Protein 7UNL (pdb70)

Structure (mmCIF, N/CA/C/O backbone):
data_7UNL
#
_entry.id   7UNL
#
_cell.length_a   1.00
_cell.length_b   1.00
_cell.length_c   1.00
_cell.angle_alpha   90.00
_cell.angle_beta   90.00
_cell.angle_gamma   90.00
#
_symmetry.space_group_name_H-M   'P 1'
#
loop_
_entity.id
_entity.type
_entity.pdbx_description
1 polymer 'Endosomal/lysosomal potassium channel TMEM175'
2 non-polymer 'POTASSIUM ION'
3 water water
#
loop_
_atom_site.group_PDB
_atom_site.id
_atom_site.type_symbol
_atom_site.label_atom_id
_atom_site.label_alt_id
_atom_site.label_comp_id
_atom_site.label_asym_id
_atom_site.label_entity_id
_atom_site.label_seq_id
_atom_site.pdbx_PDB_ins_code
_atom_site.Cartn_x
_atom_site.Cartn_y
_atom_site.Cartn_z
_atom_site.occupancy
_atom_site.B_iso_or_equiv
_atom_site.auth_seq_id
_atom_site.auth_comp_id
_atom_site.auth_asym_id
_atom_site.auth_atom_id
_atom_site.pdbx_PDB_model_num
ATOM 1 N N . ILE A 1 30 ? 181.870 166.416 139.435 1.00 28.47 30 ILE A N 1
ATOM 2 C CA . ILE A 1 30 ? 180.658 167.213 139.574 1.00 28.47 30 ILE A CA 1
ATOM 3 C C . ILE A 1 30 ? 179.449 166.289 139.633 1.00 28.47 30 ILE A C 1
ATOM 4 O O . ILE A 1 30 ? 179.403 165.269 138.947 1.00 28.47 30 ILE A O 1
ATOM 19 N N . GLN A 1 31 ? 178.469 166.657 140.456 1.00 22.74 31 GLN A N 1
ATOM 20 C CA . GLN A 1 31 ? 177.408 165.740 140.843 1.00 22.74 31 GLN A CA 1
ATOM 21 C C . GLN A 1 31 ? 176.069 166.461 140.838 1.00 22.74 31 GLN A C 1
ATOM 22 O O . GLN A 1 31 ? 176.004 167.687 140.959 1.00 22.74 31 GLN A O 1
ATOM 36 N N . CYS A 1 32 ? 174.999 165.679 140.693 1.00 21.98 32 CYS A N 1
ATOM 37 C CA . CYS A 1 32 ? 173.653 166.187 140.929 1.00 21.98 32 CYS A CA 1
ATOM 38 C C . CYS A 1 32 ? 173.459 166.498 142.410 1.00 21.98 32 CYS A C 1
ATOM 39 O O . CYS A 1 32 ? 173.972 165.787 143.277 1.00 21.98 32 CYS A O 1
ATOM 47 N N . SER A 1 33 ? 172.719 167.573 142.695 1.00 18.02 33 SER A N 1
ATOM 48 C CA . SER A 1 33 ? 172.583 168.087 144.053 1.00 18.02 33 SER A CA 1
ATOM 49 C C . SER A 1 33 ? 171.328 167.612 144.779 1.00 18.02 33 SER A C 1
ATOM 50 O O . SER A 1 33 ? 171.124 168.005 145.933 1.00 18.02 33 SER A O 1
ATOM 58 N N . GLN A 1 34 ? 170.494 166.785 144.150 1.00 16.32 34 GLN A N 1
ATOM 59 C CA . GLN A 1 34 ? 169.186 166.472 144.718 1.00 16.32 34 GLN A CA 1
ATOM 60 C C . GLN A 1 34 ? 169.295 165.765 146.069 1.00 16.32 34 GLN A C 1
ATOM 61 O O . GLN A 1 34 ? 168.591 166.125 147.020 1.00 16.32 34 GLN A O 1
ATOM 75 N N . ARG A 1 35 ? 170.175 164.770 146.190 1.00 12.42 35 ARG A N 1
ATOM 76 C CA . ARG A 1 35 ? 170.237 164.028 147.446 1.00 12.42 35 ARG A CA 1
ATOM 77 C C . ARG A 1 35 ? 170.786 164.897 148.569 1.00 12.42 35 ARG A C 1
ATOM 78 O O . ARG A 1 35 ? 170.315 164.823 149.710 1.00 12.42 35 ARG A O 1
ATOM 99 N N . MET A 1 36 ? 171.787 165.723 148.267 1.00 14.29 36 MET A N 1
ATOM 100 C CA . MET A 1 36 ? 172.346 166.608 149.281 1.00 14.29 36 MET A CA 1
ATOM 101 C C . MET A 1 36 ? 171.298 167.594 149.783 1.00 14.29 36 MET A C 1
ATOM 102 O O . MET A 1 36 ? 171.198 167.848 150.989 1.00 14.29 36 MET A O 1
ATOM 116 N N . LEU A 1 37 ? 170.504 168.158 148.871 1.00 14.27 37 LEU A N 1
ATOM 117 C CA . LEU A 1 37 ? 169.459 169.089 149.279 1.00 14.27 37 LEU A CA 1
ATOM 118 C C . LEU A 1 37 ? 168.368 168.387 150.079 1.00 14.27 37 LEU A C 1
ATOM 119 O O . LEU A 1 37 ? 167.818 168.963 151.022 1.00 14.27 37 LEU A O 1
ATOM 135 N N . SER A 1 38 ? 168.035 167.144 149.721 1.00 14.46 38 SER A N 1
ATOM 136 C CA . SER A 1 38 ? 167.070 166.394 150.523 1.00 14.46 38 SER A CA 1
ATOM 137 C C . SER A 1 38 ? 167.591 166.161 151.939 1.00 14.46 38 SER A C 1
ATOM 138 O O . SER A 1 38 ? 166.845 166.301 152.919 1.00 14.46 38 SER A O 1
ATOM 146 N N . PHE A 1 39 ? 168.871 165.807 152.063 1.00 19.97 39 PHE A N 1
ATOM 147 C CA . PHE A 1 39 ? 169.482 165.630 153.377 1.00 19.97 39 PHE A CA 1
ATOM 148 C C . PHE A 1 39 ? 169.441 166.926 154.180 1.00 19.97 39 PHE A C 1
ATOM 149 O O . PHE A 1 39 ? 169.127 166.929 155.380 1.00 19.97 39 PHE A O 1
ATOM 166 N N . SER A 1 40 ? 169.758 168.044 153.525 1.00 12.43 40 SER A N 1
ATOM 167 C CA . SER A 1 40 ? 169.714 169.340 154.193 1.00 12.43 40 SER A CA 1
ATOM 168 C C . SER A 1 40 ? 168.300 169.670 154.653 1.00 12.43 40 SER A C 1
ATOM 169 O O . SER A 1 40 ? 168.101 170.207 155.748 1.00 12.43 40 SER A O 1
ATOM 177 N N . ASP A 1 41 ? 167.303 169.368 153.819 1.00 12.40 41 ASP A N 1
ATOM 178 C CA . ASP A 1 41 ? 165.918 169.615 154.201 1.00 12.40 41 ASP A CA 1
ATOM 179 C C . ASP A 1 41 ? 165.530 168.792 155.420 1.00 12.40 41 ASP A C 1
ATOM 180 O O . ASP A 1 41 ? 164.851 169.291 156.323 1.00 12.40 41 ASP A O 1
ATOM 189 N N . ALA A 1 42 ? 165.944 167.525 155.461 1.00 11.67 42 ALA A N 1
ATOM 190 C CA . ALA A 1 42 ? 165.650 166.699 156.630 1.00 11.67 42 ALA A CA 1
ATOM 191 C C . ALA A 1 42 ? 166.282 167.279 157.892 1.00 11.67 42 ALA A C 1
ATOM 192 O O . ALA A 1 42 ? 165.621 167.390 158.937 1.00 11.67 42 ALA A O 1
ATOM 199 N N . LEU A 1 43 ? 167.557 167.667 157.815 1.00 10.04 43 LEU A N 1
ATOM 200 C CA . LEU A 1 43 ? 168.208 168.264 158.979 1.00 10.04 43 LEU A CA 1
ATOM 201 C C . LEU A 1 43 ? 167.488 169.533 159.421 1.00 10.04 43 LEU A C 1
ATOM 202 O O . LEU A 1 43 ? 167.212 169.721 160.613 1.00 10.04 43 LEU A O 1
ATOM 218 N N . LEU A 1 44 ? 167.169 170.413 158.471 1.00 10.93 44 LEU A N 1
ATOM 219 C CA . LEU A 1 44 ? 166.523 171.675 158.811 1.00 10.93 44 LEU A CA 1
ATOM 220 C C . LEU A 1 44 ? 165.150 171.443 159.427 1.00 10.93 44 LEU A C 1
ATOM 221 O O . LEU A 1 44 ? 164.755 172.147 160.363 1.00 10.93 44 LEU A O 1
ATOM 237 N N . SER A 1 45 ? 164.406 170.462 158.914 1.00 9.44 45 SER A N 1
ATOM 238 C CA . SER A 1 45 ? 163.118 170.127 159.506 1.00 9.44 45 SER A CA 1
ATOM 239 C C . SER A 1 45 ? 163.276 169.638 160.937 1.00 9.44 45 SER A C 1
ATOM 240 O O . SER A 1 45 ? 162.456 169.976 161.798 1.00 9.44 45 SER A O 1
ATOM 248 N N . ILE A 1 46 ? 164.309 168.840 161.214 1.00 11.13 46 ILE A N 1
ATOM 249 C CA . ILE A 1 46 ? 164.545 168.421 162.592 1.00 11.13 46 ILE A CA 1
ATOM 250 C C . ILE A 1 46 ? 164.858 169.625 163.474 1.00 11.13 46 ILE A C 1
ATOM 251 O O . ILE A 1 46 ? 164.332 169.751 164.586 1.00 11.13 46 ILE A O 1
ATOM 267 N N . ILE A 1 47 ? 165.717 170.528 162.998 1.00 11.91 47 ILE A N 1
ATOM 268 C CA . ILE A 1 47 ? 166.134 171.662 163.820 1.00 11.91 47 ILE A CA 1
ATOM 269 C C . ILE A 1 47 ? 164.974 172.625 164.049 1.00 11.91 47 ILE A C 1
ATOM 270 O O . ILE A 1 47 ? 164.838 173.204 165.133 1.00 11.91 47 ILE A O 1
ATOM 286 N N . ALA A 1 48 ? 164.125 172.821 163.039 1.00 10.31 48 ALA A N 1
ATOM 287 C CA . ALA A 1 48 ? 163.005 173.746 163.178 1.00 10.31 48 ALA A CA 1
ATOM 288 C C . ALA A 1 48 ? 162.000 173.293 164.229 1.00 10.31 48 ALA A C 1
ATOM 289 O O . ALA A 1 48 ? 161.269 174.130 164.769 1.00 10.31 48 ALA A O 1
ATOM 296 N N . THR A 1 49 ? 161.946 171.998 164.532 1.00 11.75 49 THR A N 1
ATOM 297 C CA . THR A 1 49 ? 160.982 171.447 165.473 1.00 11.75 49 THR A CA 1
ATOM 298 C C . THR A 1 49 ? 161.590 171.086 166.822 1.00 11.75 49 THR A C 1
ATOM 299 O O . THR A 1 49 ? 160.924 170.427 167.625 1.00 11.75 49 THR A O 1
ATOM 310 N N . VAL A 1 50 ? 162.828 171.500 167.099 1.00 14.84 50 VAL A N 1
ATOM 311 C CA . VAL A 1 50 ? 163.490 171.096 168.339 1.00 14.84 50 VAL A CA 1
ATOM 312 C C . VAL A 1 50 ? 162.741 171.641 169.550 1.00 14.84 50 VAL A C 1
ATOM 313 O O . VAL A 1 50 ? 162.600 170.962 170.573 1.00 14.84 50 VAL A O 1
ATOM 326 N N . MET A 1 51 ? 162.249 172.873 169.454 1.00 16.81 51 MET A N 1
ATOM 327 C CA . MET A 1 51 ? 161.636 173.542 170.594 1.00 16.81 51 MET A CA 1
ATOM 328 C C . MET A 1 51 ? 160.178 173.159 170.815 1.00 16.81 51 MET A C 1
ATOM 329 O O . MET A 1 51 ? 159.512 173.794 171.638 1.00 16.81 51 MET A O 1
ATOM 343 N N . ILE A 1 52 ? 159.669 172.142 170.121 1.00 17.03 52 ILE A N 1
ATOM 344 C CA . ILE A 1 52 ? 158.329 171.649 170.417 1.00 17.03 52 ILE A CA 1
ATOM 345 C C . ILE A 1 52 ? 158.370 170.608 171.528 1.00 17.03 52 ILE A C 1
ATOM 346 O O . ILE A 1 52 ? 157.401 170.449 172.279 1.00 17.03 52 ILE A O 1
ATOM 362 N N . LEU A 1 53 ? 159.482 169.885 171.655 1.00 20.31 53 LEU A N 1
ATOM 363 C CA . LEU A 1 53 ? 159.607 168.880 172.709 1.00 20.31 53 LEU A CA 1
ATOM 364 C C . LEU A 1 53 ? 159.424 169.463 174.104 1.00 20.31 53 LEU A C 1
ATOM 365 O O . LEU A 1 53 ? 158.705 168.853 174.911 1.00 20.31 53 LEU A O 1
ATOM 381 N N . PRO A 1 54 ? 160.024 170.603 174.458 1.00 21.78 54 PRO A N 1
ATOM 382 C CA . PRO A 1 54 ? 159.718 171.202 175.767 1.00 21.78 54 PRO A CA 1
ATOM 383 C C . PRO A 1 54 ? 158.244 171.503 175.956 1.00 21.78 54 PRO A C 1
ATOM 384 O O . PRO A 1 54 ? 157.731 171.377 177.075 1.00 21.78 54 PRO A O 1
ATOM 395 N N . VAL A 1 55 ? 157.548 171.907 174.895 1.00 22.82 55 VAL A N 1
ATOM 396 C CA . VAL A 1 55 ? 156.128 172.222 175.002 1.00 22.82 55 VAL A CA 1
ATOM 397 C C . VAL A 1 55 ? 155.314 170.971 175.303 1.00 22.82 55 VAL A C 1
ATOM 398 O O . VAL A 1 55 ? 154.475 170.968 176.211 1.00 22.82 55 VAL A O 1
ATOM 411 N N . THR A 1 56 ? 155.542 169.893 174.553 1.00 21.88 56 THR A N 1
ATOM 412 C CA . THR A 1 56 ? 154.789 168.663 174.756 1.00 21.88 56 THR A CA 1
ATOM 413 C C . THR A 1 56 ? 155.228 167.907 176.000 1.00 21.88 56 THR A C 1
ATOM 414 O O . THR A 1 56 ? 154.431 167.146 176.559 1.00 21.88 56 THR A O 1
ATOM 425 N N . HIS A 1 57 ? 156.467 168.095 176.443 1.00 26.01 57 HIS A N 1
ATOM 426 C CA . HIS A 1 57 ? 156.957 167.472 177.663 1.00 26.01 57 HIS A CA 1
ATOM 427 C C . HIS A 1 57 ? 156.556 168.242 178.912 1.00 26.01 57 HIS A C 1
ATOM 428 O O . HIS A 1 57 ? 156.856 167.793 180.022 1.00 26.01 57 HIS A O 1
ATOM 442 N N . THR A 1 58 ? 155.895 169.387 178.759 1.00 33.54 58 THR A N 1
ATOM 443 C CA . THR A 1 58 ? 155.339 170.086 179.908 1.00 33.54 58 THR A CA 1
ATOM 444 C C . THR A 1 58 ? 154.273 169.221 180.567 1.00 33.54 58 THR A C 1
ATOM 445 O O . THR A 1 58 ? 153.423 168.638 179.889 1.00 33.54 58 THR A O 1
ATOM 456 N N . GLU A 1 59 ? 154.321 169.139 181.892 1.00 49.56 59 GLU A N 1
ATOM 457 C CA . GLU A 1 59 ? 153.449 168.246 182.642 1.00 49.56 59 GLU A CA 1
ATOM 458 C C . GLU A 1 59 ? 152.199 168.990 183.094 1.00 49.56 59 GLU A C 1
ATOM 459 O O . GLU A 1 59 ? 152.291 170.056 183.710 1.00 49.56 59 GLU A O 1
ATOM 471 N N . ILE A 1 60 ? 151.036 168.422 182.785 1.00 52.59 60 ILE A N 1
ATOM 472 C CA . ILE A 1 60 ? 149.766 168.989 183.227 1.00 52.59 60 ILE A CA 1
ATOM 473 C C . ILE A 1 60 ? 149.643 168.736 184.727 1.00 52.59 60 ILE A C 1
ATOM 474 O O . ILE A 1 60 ? 149.359 167.613 185.154 1.00 52.59 60 ILE A O 1
ATOM 490 N N . SER A 1 61 ? 149.856 169.774 185.527 1.00 61.89 61 SER A N 1
ATOM 491 C CA . SER A 1 61 ? 149.854 169.605 186.971 1.00 61.89 61 SER A CA 1
ATOM 492 C C . SER A 1 61 ? 148.442 169.296 187.466 1.00 61.89 61 SER A C 1
ATOM 493 O O . SER A 1 61 ? 147.465 169.825 186.927 1.00 61.89 61 SER A O 1
ATOM 501 N N . PRO A 1 62 ? 148.299 168.446 188.490 1.00 66.02 62 PRO A N 1
ATOM 502 C CA . PRO A 1 62 ? 146.961 168.165 189.027 1.00 66.02 62 PRO A CA 1
ATOM 503 C C . PRO A 1 62 ? 146.451 169.281 189.925 1.00 66.02 62 PRO A C 1
ATOM 504 O O . PRO A 1 62 ? 145.240 169.445 190.098 1.00 66.02 62 PRO A O 1
ATOM 515 N N . GLU A 1 63 ? 147.371 170.052 190.500 1.00 68.01 63 GLU A N 1
ATOM 516 C CA . GLU A 1 63 ? 147.015 171.137 191.408 1.00 68.01 63 GLU A CA 1
ATOM 517 C C . GLU A 1 63 ? 146.662 172.373 190.590 1.00 68.01 63 GLU A C 1
ATOM 518 O O . GLU A 1 63 ? 147.522 172.948 189.915 1.00 68.01 63 GLU A O 1
ATOM 530 N N . GLN A 1 64 ? 145.393 172.784 190.648 1.00 68.07 64 GLN A N 1
ATOM 531 C CA . GLN A 1 64 ? 144.964 173.964 189.906 1.00 68.07 64 GLN A CA 1
ATOM 532 C C . GLN A 1 64 ? 145.556 175.242 190.485 1.00 68.07 64 GLN A C 1
ATOM 533 O O . GLN A 1 64 ? 145.692 176.239 189.767 1.00 68.07 64 GLN A O 1
ATOM 547 N N . GLN A 1 65 ? 145.913 175.236 191.771 1.00 68.44 65 GLN A N 1
ATOM 548 C CA . GLN A 1 65 ? 146.447 176.440 192.397 1.00 68.44 65 GLN A CA 1
ATOM 549 C C . GLN A 1 65 ? 147.775 176.867 191.786 1.00 68.44 65 GLN A C 1
ATOM 550 O O . GLN A 1 65 ? 148.133 178.046 191.873 1.00 68.44 65 GLN A O 1
ATOM 564 N N . PHE A 1 66 ? 148.512 175.940 191.172 1.00 65.42 66 PHE A N 1
ATOM 565 C CA . PHE A 1 66 ? 149.758 176.280 190.495 1.00 65.42 66 PHE A CA 1
ATOM 566 C C . PHE A 1 66 ? 149.535 176.799 189.081 1.00 65.42 66 PHE A C 1
ATOM 567 O O . PHE A 1 66 ? 150.498 177.238 188.442 1.00 65.42 66 PHE A O 1
ATOM 584 N N . ASP A 1 67 ? 148.291 176.779 188.594 1.00 62.27 67 ASP A N 1
ATOM 585 C CA . ASP A 1 67 ? 148.027 177.050 187.184 1.00 62.27 67 ASP A CA 1
ATOM 586 C C . ASP A 1 67 ? 148.685 178.347 186.732 1.00 62.27 67 ASP A C 1
ATOM 587 O O . ASP A 1 67 ? 149.370 178.382 185.703 1.00 62.27 67 ASP A O 1
ATOM 596 N N . ARG A 1 68 ? 148.502 179.423 187.502 1.00 63.04 68 ARG A N 1
ATOM 597 C CA . ARG A 1 68 ? 149.038 180.717 187.094 1.00 63.04 68 ARG A CA 1
ATOM 598 C C . ARG A 1 68 ? 150.514 180.613 186.737 1.00 63.04 68 ARG A C 1
ATOM 599 O O . ARG A 1 68 ? 150.954 181.161 185.720 1.00 63.04 68 ARG A O 1
ATOM 620 N N . SER A 1 69 ? 151.295 179.915 187.561 1.00 56.80 69 SER A N 1
ATOM 621 C CA . SER A 1 69 ? 152.702 179.717 187.232 1.00 56.80 69 SER A CA 1
ATOM 622 C C . SER A 1 69 ? 152.852 178.831 186.002 1.00 56.80 69 SER A C 1
ATOM 623 O O . SER A 1 69 ? 153.527 179.202 185.033 1.00 56.80 69 SER A O 1
ATOM 631 N N . VAL A 1 70 ? 152.191 177.671 186.004 1.00 52.57 70 VAL A N 1
ATOM 632 C CA . VAL A 1 70 ? 152.404 176.691 184.942 1.00 52.57 70 VAL A CA 1
ATOM 633 C C . VAL A 1 70 ? 152.081 177.306 183.588 1.00 52.57 70 VAL A C 1
ATOM 634 O O . VAL A 1 70 ? 152.884 177.242 182.649 1.00 52.57 70 VAL A O 1
ATOM 647 N N . GLN A 1 71 ? 150.911 177.936 183.479 1.00 49.65 71 GLN A N 1
ATOM 648 C CA . GLN A 1 71 ? 150.550 178.613 182.240 1.00 49.65 71 GLN A CA 1
ATOM 649 C C . GLN A 1 71 ? 151.662 179.555 181.801 1.00 49.65 71 GLN A C 1
ATOM 650 O O . GLN A 1 71 ? 152.108 179.516 180.648 1.00 49.65 71 GLN A O 1
ATOM 664 N N . ARG A 1 72 ? 152.150 180.387 182.726 1.00 46.22 72 ARG A N 1
ATOM 665 C CA . ARG A 1 72 ? 153.191 181.345 182.374 1.00 46.22 72 ARG A CA 1
ATOM 666 C C . ARG A 1 72 ? 154.380 180.643 181.738 1.00 46.22 72 ARG A C 1
ATOM 667 O O . ARG A 1 72 ? 154.970 181.147 180.776 1.00 46.22 72 ARG A O 1
ATOM 688 N N . LEU A 1 73 ? 154.748 179.473 182.261 1.00 36.21 73 LEU A N 1
ATOM 689 C CA . LEU A 1 73 ? 155.814 178.701 181.636 1.00 36.21 73 LEU A CA 1
ATOM 690 C C . LEU A 1 73 ? 155.396 178.232 180.248 1.00 36.21 73 LEU A C 1
ATOM 691 O O . LEU A 1 73 ? 156.070 178.524 179.251 1.00 36.21 73 LEU A O 1
ATOM 707 N N . LEU A 1 74 ? 154.244 177.564 180.157 1.00 30.19 74 LEU A N 1
ATOM 708 C CA . LEU A 1 74 ? 153.854 176.923 178.906 1.00 30.19 74 LEU A CA 1
ATOM 709 C C . LEU A 1 74 ? 153.796 177.935 177.773 1.00 30.19 74 LEU A C 1
ATOM 710 O O . LEU A 1 74 ? 154.431 177.753 176.727 1.00 30.19 74 LEU A O 1
ATOM 726 N N . ALA A 1 75 ? 153.064 179.031 177.980 1.00 28.99 75 ALA A N 1
ATOM 727 C CA . ALA A 1 75 ? 152.992 180.069 176.961 1.00 28.99 75 ALA A CA 1
ATOM 728 C C . ALA A 1 75 ? 154.385 180.477 176.506 1.00 28.99 75 ALA A C 1
ATOM 729 O O . ALA A 1 75 ? 154.665 180.521 175.302 1.00 28.99 75 ALA A O 1
ATOM 736 N N . THR A 1 76 ? 155.284 180.745 177.455 1.00 26.75 76 THR A N 1
ATOM 737 C CA . THR A 1 76 ? 156.640 181.118 177.073 1.00 26.75 76 THR A CA 1
ATOM 738 C C . THR A 1 76 ? 157.266 180.038 176.203 1.00 26.75 76 THR A C 1
ATOM 739 O O . THR A 1 76 ? 157.780 180.328 175.116 1.00 26.75 76 THR A O 1
ATOM 750 N N . ARG A 1 77 ? 157.182 178.781 176.641 1.00 26.85 77 ARG A N 1
ATOM 751 C CA . ARG A 1 77 ? 157.745 177.694 175.852 1.00 26.85 77 ARG A CA 1
ATOM 752 C C . ARG A 1 77 ? 157.112 177.640 174.471 1.00 26.85 77 ARG A C 1
ATOM 753 O O . ARG A 1 77 ? 157.775 177.278 173.492 1.00 26.85 77 ARG A O 1
ATOM 774 N N . ILE A 1 78 ? 155.831 177.995 174.369 1.00 22.06 78 ILE A N 1
ATOM 775 C CA . ILE A 1 78 ? 155.194 178.066 173.061 1.00 22.06 78 ILE A CA 1
ATOM 776 C C . ILE A 1 78 ? 155.800 179.199 172.245 1.00 22.06 78 ILE A C 1
ATOM 777 O O . ILE A 1 78 ? 156.214 179.006 171.095 1.00 22.06 78 ILE A O 1
ATOM 793 N N . ALA A 1 79 ? 155.906 180.387 172.845 1.00 19.72 79 ALA A N 1
ATOM 794 C CA . ALA A 1 79 ? 156.405 181.544 172.110 1.00 19.72 79 ALA A CA 1
ATOM 795 C C . ALA A 1 79 ? 157.772 181.256 171.510 1.00 19.72 79 ALA A C 1
ATOM 796 O O . ALA A 1 79 ? 157.987 181.436 170.305 1.00 19.72 79 ALA A O 1
ATOM 803 N N . VAL A 1 80 ? 158.699 180.761 172.331 1.00 18.60 80 VAL A N 1
ATOM 804 C CA . VAL A 1 80 ? 160.023 180.414 171.829 1.00 18.60 80 VAL A CA 1
ATOM 805 C C . VAL A 1 80 ? 159.898 179.456 170.654 1.00 18.60 80 VAL A C 1
ATOM 806 O O . VAL A 1 80 ? 160.481 179.677 169.585 1.00 18.60 80 VAL A O 1
ATOM 819 N N . TYR A 1 81 ? 159.089 178.404 170.814 1.00 14.52 81 TYR A N 1
ATOM 820 C CA . TYR A 1 81 ? 158.915 177.447 169.729 1.00 14.52 81 TYR A CA 1
ATOM 821 C C . TYR A 1 81 ? 158.509 178.153 168.444 1.00 14.52 81 TYR A C 1
ATOM 822 O O . TYR A 1 81 ? 159.015 177.841 167.361 1.00 14.52 81 TYR A O 1
ATOM 840 N N . LEU A 1 82 ? 157.586 179.110 168.545 1.00 15.00 82 LEU A N 1
ATOM 841 C CA . LEU A 1 82 ? 157.133 179.809 167.350 1.00 15.00 82 LEU A CA 1
ATOM 842 C C . LEU A 1 82 ? 158.251 180.655 166.759 1.00 15.00 82 LEU A C 1
ATOM 843 O O . LEU A 1 82 ? 158.427 180.701 165.537 1.00 15.00 82 LEU A O 1
ATOM 859 N N . MET A 1 83 ? 159.029 181.328 167.610 1.00 16.60 83 MET A N 1
ATOM 860 C CA . MET A 1 83 ? 160.120 182.146 167.093 1.00 16.60 83 MET A CA 1
ATOM 861 C C . MET A 1 83 ? 161.178 181.282 166.421 1.00 16.60 83 MET A C 1
ATOM 862 O O . MET A 1 83 ? 161.536 181.512 165.260 1.00 16.60 83 MET A O 1
ATOM 876 N N . THR A 1 84 ? 161.659 180.255 167.124 1.00 13.81 84 THR A N 1
ATOM 877 C CA . THR A 1 84 ? 162.698 179.396 166.569 1.00 13.81 84 THR A CA 1
ATOM 878 C C . THR A 1 84 ? 162.276 178.827 165.221 1.00 13.81 84 THR A C 1
ATOM 879 O O . THR A 1 84 ? 163.005 178.959 164.231 1.00 13.81 84 THR A O 1
ATOM 890 N N . PHE A 1 85 ? 161.086 178.225 165.156 1.00 11.51 85 PHE A N 1
ATOM 891 C CA . PHE A 1 85 ? 160.612 177.661 163.898 1.00 11.51 85 PHE A CA 1
ATOM 892 C C . PHE A 1 85 ? 160.665 178.694 162.781 1.00 11.51 85 PHE A C 1
ATOM 893 O O . PHE A 1 85 ? 161.019 178.368 161.642 1.00 11.51 85 PHE A O 1
ATOM 910 N N . LEU A 1 86 ? 160.318 179.946 163.084 1.00 12.26 86 LEU A N 1
ATOM 911 C CA . LEU A 1 86 ? 160.421 180.988 162.070 1.00 12.26 86 LEU A CA 1
ATOM 912 C C . LEU A 1 86 ? 161.874 181.249 161.700 1.00 12.26 86 LEU A C 1
ATOM 913 O O . LEU A 1 86 ? 162.235 181.223 160.518 1.00 12.26 86 LEU A O 1
ATOM 929 N N . ILE A 1 87 ? 162.733 181.463 162.700 1.00 13.65 87 ILE A N 1
ATOM 930 C CA . ILE A 1 87 ? 164.112 181.833 162.407 1.00 13.65 87 ILE A CA 1
ATOM 931 C C . ILE A 1 87 ? 164.775 180.759 161.562 1.00 13.65 87 ILE A C 1
ATOM 932 O O . ILE A 1 87 ? 165.308 181.047 160.481 1.00 13.65 87 ILE A O 1
ATOM 948 N N . VAL A 1 88 ? 164.693 179.503 161.996 1.00 11.24 88 VAL A N 1
ATOM 949 C CA . VAL A 1 88 ? 165.246 178.415 161.205 1.00 11.24 88 VAL A CA 1
ATOM 950 C C . VAL A 1 88 ? 164.636 178.415 159.813 1.00 11.24 88 VAL A C 1
ATOM 951 O O . VAL A 1 88 ? 165.357 178.278 158.817 1.00 11.24 88 VAL A O 1
ATOM 964 N N . THR A 1 89 ? 163.318 178.601 159.713 1.00 10.20 89 THR A N 1
ATOM 965 C CA . THR A 1 89 ? 162.687 178.646 158.401 1.00 10.20 89 THR A CA 1
ATOM 966 C C . THR A 1 89 ? 163.371 179.676 157.514 1.00 10.20 89 THR A C 1
ATOM 967 O O . THR A 1 89 ? 163.728 179.375 156.368 1.00 10.20 89 THR A O 1
ATOM 978 N N . VAL A 1 90 ? 163.619 180.875 158.045 1.00 11.55 90 VAL A N 1
ATOM 979 C CA . VAL A 1 90 ? 164.301 181.886 157.249 1.00 11.55 90 VAL A CA 1
ATOM 980 C C . VAL A 1 90 ? 165.622 181.335 156.737 1.00 11.55 90 VAL A C 1
ATOM 981 O O . VAL A 1 90 ? 165.902 181.375 155.532 1.00 11.55 90 VAL A O 1
ATOM 994 N N . ALA A 1 91 ? 166.422 180.748 157.629 1.00 11.30 91 ALA A N 1
ATOM 995 C CA . ALA A 1 91 ? 167.664 180.129 157.191 1.00 11.30 91 ALA A CA 1
ATOM 996 C C . ALA A 1 91 ? 167.397 179.120 156.085 1.00 11.30 91 ALA A C 1
ATOM 997 O O . ALA A 1 91 ? 168.006 179.195 155.010 1.00 11.30 91 ALA A O 1
ATOM 1004 N N . TRP A 1 92 ? 166.450 178.204 156.307 1.00 10.44 92 TRP A N 1
ATOM 1005 C CA . TRP A 1 92 ? 166.107 177.247 155.264 1.00 10.44 92 TRP A CA 1
ATOM 1006 C C . TRP A 1 92 ? 165.814 177.967 153.958 1.00 10.44 92 TRP A C 1
ATOM 1007 O O . TRP A 1 92 ? 166.384 177.631 152.912 1.00 10.44 92 TRP A O 1
ATOM 1028 N N . ALA A 1 93 ? 164.973 179.002 154.010 1.00 12.24 93 ALA A N 1
ATOM 1029 C CA . ALA A 1 93 ? 164.646 179.729 152.792 1.00 12.24 93 ALA A CA 1
ATOM 1030 C C . ALA A 1 93 ? 165.909 180.231 152.111 1.00 12.24 93 ALA A C 1
ATOM 1031 O O . ALA A 1 93 ? 166.104 180.008 150.910 1.00 12.24 93 ALA A O 1
ATOM 1038 N N . ALA A 1 94 ? 166.805 180.859 152.874 1.00 13.10 94 ALA A N 1
ATOM 1039 C CA . ALA A 1 94 ? 168.048 181.341 152.290 1.00 13.10 94 ALA A CA 1
ATOM 1040 C C . ALA A 1 94 ? 168.797 180.197 151.624 1.00 13.10 94 ALA A C 1
ATOM 1041 O O . ALA A 1 94 ? 169.239 180.312 150.474 1.00 13.10 94 ALA A O 1
ATOM 1048 N N . HIS A 1 95 ? 168.906 179.064 152.320 1.00 12.65 95 HIS A N 1
ATOM 1049 C CA . HIS A 1 95 ? 169.532 177.893 151.723 1.00 12.65 95 HIS A CA 1
ATOM 1050 C C . HIS A 1 95 ? 168.874 177.559 150.392 1.00 12.65 95 HIS A C 1
ATOM 1051 O O . HIS A 1 95 ? 169.551 177.423 149.367 1.00 12.65 95 HIS A O 1
ATOM 1065 N N . THR A 1 96 ? 167.540 177.479 150.382 1.00 15.23 96 THR A N 1
ATOM 1066 C CA . THR A 1 96 ? 166.832 177.151 149.151 1.00 15.23 96 THR A CA 1
ATOM 1067 C C . THR A 1 96 ? 167.212 178.099 148.027 1.00 15.23 96 THR A C 1
ATOM 1068 O O . THR A 1 96 ? 167.321 177.679 146.870 1.00 15.23 96 THR A O 1
ATOM 1079 N N . ARG A 1 97 ? 167.428 179.373 148.342 1.00 19.68 97 ARG A N 1
ATOM 1080 C CA . ARG A 1 97 ? 167.821 180.327 147.316 1.00 19.68 97 ARG A CA 1
ATOM 1081 C C . ARG A 1 97 ? 169.269 180.122 146.898 1.00 19.68 97 ARG A C 1
ATOM 1082 O O . ARG A 1 97 ? 169.577 180.133 145.700 1.00 19.68 97 ARG A O 1
ATOM 1103 N N . LEU A 1 98 ? 170.157 179.896 147.867 1.00 18.68 98 LEU A N 1
ATOM 1104 C CA . LEU A 1 98 ? 171.574 179.761 147.556 1.00 18.68 98 LEU A CA 1
ATOM 1105 C C . LEU A 1 98 ? 171.801 178.691 146.499 1.00 18.68 98 LEU A C 1
ATOM 1106 O O . LEU A 1 98 ? 172.477 178.930 145.491 1.00 18.68 98 LEU A O 1
ATOM 1122 N N . PHE A 1 99 ? 171.210 177.519 146.692 1.00 17.41 99 PHE A N 1
ATOM 1123 C CA . PHE A 1 99 ? 171.412 176.406 145.782 1.00 17.41 99 PHE A CA 1
ATOM 1124 C C . PHE A 1 99 ? 170.472 176.439 144.586 1.00 17.41 99 PHE A C 1
ATOM 1125 O O . PHE A 1 99 ? 170.516 175.522 143.760 1.00 17.41 99 PHE A O 1
ATOM 1142 N N . GLN A 1 100 ? 169.622 177.463 144.472 1.00 20.24 100 GLN A N 1
ATOM 1143 C CA . GLN A 1 100 ? 169.067 177.788 143.165 1.00 20.24 100 GLN A CA 1
ATOM 1144 C C . GLN A 1 100 ? 170.119 178.443 142.284 1.00 20.24 100 GLN A C 1
ATOM 1145 O O . GLN A 1 100 ? 170.031 178.372 141.053 1.00 20.24 100 GLN A O 1
ATOM 1159 N N . VAL A 1 101 ? 171.122 179.077 142.897 1.00 23.37 101 VAL A N 1
ATOM 1160 C CA . VAL A 1 101 ? 172.208 179.707 142.156 1.00 23.37 101 VAL A CA 1
ATOM 1161 C C . VAL A 1 101 ? 173.410 178.788 142.004 1.00 23.37 101 VAL A C 1
ATOM 1162 O O . VAL A 1 101 ? 174.250 179.027 141.123 1.00 23.37 101 VAL A O 1
ATOM 1175 N N . VAL A 1 102 ? 173.518 177.751 142.825 1.00 22.57 102 VAL A N 1
ATOM 1176 C CA . VAL A 1 102 ? 174.543 176.721 142.686 1.00 22.57 102 VAL A CA 1
ATOM 1177 C C . VAL A 1 102 ? 173.802 175.443 142.310 1.00 22.57 102 VAL A C 1
ATOM 1178 O O . VAL A 1 102 ? 173.281 174.725 143.168 1.00 22.57 102 VAL A O 1
ATOM 1191 N N . GLY A 1 103 ? 173.750 175.148 141.011 1.00 24.63 103 GLY A N 1
ATOM 1192 C CA . GLY A 1 103 ? 172.963 174.016 140.553 1.00 24.63 103 GLY A CA 1
ATOM 1193 C C . GLY A 1 103 ? 173.604 172.684 140.888 1.00 24.63 103 GLY A C 1
ATOM 1194 O O . GLY A 1 103 ? 173.049 171.887 141.650 1.00 24.63 103 GLY A O 1
ATOM 1198 N N . LYS A 1 104 ? 174.777 172.423 140.324 1.00 25.72 104 LYS A N 1
ATOM 1199 C CA . LYS A 1 104 ? 175.485 171.169 140.526 1.00 25.72 104 LYS A CA 1
ATOM 1200 C C . LYS A 1 104 ? 176.481 171.314 141.667 1.00 25.72 104 LYS A C 1
ATOM 1201 O O . LYS A 1 104 ? 177.066 172.384 141.863 1.00 25.72 104 LYS A O 1
ATOM 1220 N N . THR A 1 105 ? 176.665 170.236 142.419 1.00 21.58 105 THR A N 1
ATOM 1221 C CA . THR A 1 105 ? 177.522 170.222 143.595 1.00 21.58 105 THR A CA 1
ATOM 1222 C C . THR A 1 105 ? 178.757 169.363 143.353 1.00 21.58 105 THR A C 1
ATOM 1223 O O . THR A 1 105 ? 178.854 168.618 142.376 1.00 21.58 105 THR A O 1
ATOM 1234 N N . ASP A 1 106 ? 179.711 169.489 144.269 1.00 21.86 106 ASP A N 1
ATOM 1235 C CA . ASP A 1 106 ? 180.920 168.677 144.258 1.00 21.86 106 ASP A CA 1
ATOM 1236 C C . ASP A 1 106 ? 181.250 168.323 145.707 1.00 21.86 106 ASP A C 1
ATOM 1237 O O . ASP A 1 106 ? 180.493 168.617 146.641 1.00 21.86 106 ASP A O 1
ATOM 1246 N N . ASP A 1 107 ? 182.397 167.674 145.911 1.00 20.37 107 ASP A N 1
ATOM 1247 C CA . ASP A 1 107 ? 182.776 167.230 147.249 1.00 20.37 107 ASP A CA 1
ATOM 1248 C C . ASP A 1 107 ? 182.955 168.412 148.195 1.00 20.37 107 ASP A C 1
ATOM 1249 O O . ASP A 1 107 ? 182.441 168.409 149.324 1.00 20.37 107 ASP A O 1
ATOM 1258 N N . THR A 1 108 ? 183.681 169.437 147.745 1.00 19.76 108 THR A N 1
ATOM 1259 C CA . THR A 1 108 ? 183.930 170.598 148.591 1.00 19.76 108 THR A CA 1
ATOM 1260 C C . THR A 1 108 ? 182.626 171.268 148.994 1.00 19.76 108 THR A C 1
ATOM 1261 O O . THR A 1 108 ? 182.452 171.659 150.154 1.00 19.76 108 THR A O 1
ATOM 1272 N N . LEU A 1 109 ? 181.694 171.407 148.050 1.00 19.49 109 LEU A N 1
ATOM 1273 C CA . LEU A 1 109 ? 180.423 172.042 148.364 1.00 19.49 109 LEU A CA 1
ATOM 1274 C C . LEU A 1 109 ? 179.592 171.197 149.317 1.00 19.49 109 LEU A C 1
ATOM 1275 O O . LEU A 1 109 ? 178.892 171.745 150.169 1.00 19.49 109 LEU A O 1
ATOM 1291 N N . ALA A 1 110 ? 179.653 169.871 149.197 1.00 16.23 110 ALA A N 1
ATOM 1292 C CA . ALA A 1 110 ? 178.952 169.019 150.152 1.00 16.23 110 ALA A CA 1
ATOM 1293 C C . ALA A 1 110 ? 179.508 169.191 151.561 1.00 16.23 110 ALA A C 1
ATOM 1294 O O . ALA A 1 110 ? 178.745 169.306 152.529 1.00 16.23 110 ALA A O 1
ATOM 1301 N N . LEU A 1 111 ? 180.834 169.219 151.698 1.00 16.75 111 LEU A N 1
ATOM 1302 C CA . LEU A 1 111 ? 181.428 169.426 153.016 1.00 16.75 111 LEU A CA 1
ATOM 1303 C C . LEU A 1 111 ? 181.067 170.802 153.572 1.00 16.75 111 LEU A C 1
ATOM 1304 O O . LEU A 1 111 ? 180.752 170.948 154.762 1.00 16.75 111 LEU A O 1
ATOM 1320 N N . LEU A 1 112 ? 181.102 171.825 152.719 1.00 16.54 112 LEU A N 1
ATOM 1321 C CA . LEU A 1 112 ? 180.739 173.169 153.152 1.00 16.54 112 LEU A CA 1
ATOM 1322 C C . LEU A 1 112 ? 179.275 173.236 153.573 1.00 16.54 112 LEU A C 1
ATOM 1323 O O . LEU A 1 112 ? 178.927 173.931 154.534 1.00 16.54 112 LEU A O 1
ATOM 1339 N N . ASN A 1 113 ? 178.401 172.528 152.858 1.00 14.79 113 ASN A N 1
ATOM 1340 C CA . ASN A 1 113 ? 176.995 172.479 153.236 1.00 14.79 113 ASN A CA 1
ATOM 1341 C C . ASN A 1 113 ? 176.812 171.773 154.572 1.00 14.79 113 ASN A C 1
ATOM 1342 O O . ASN A 1 113 ? 175.945 172.151 155.367 1.00 14.79 113 ASN A O 1
ATOM 1353 N N . LEU A 1 114 ? 177.607 170.734 154.832 1.00 13.52 114 LEU A N 1
ATOM 1354 C CA . LEU A 1 114 ? 177.580 170.110 156.152 1.00 13.52 114 LEU A CA 1
ATOM 1355 C C . LEU A 1 114 ? 177.969 171.110 157.233 1.00 13.52 114 LEU A C 1
ATOM 1356 O O . LEU A 1 114 ? 177.344 171.163 158.300 1.00 13.52 114 LEU A O 1
ATOM 1372 N N . ALA A 1 115 ? 179.002 171.911 156.972 1.00 15.25 115 ALA A N 1
ATOM 1373 C CA . ALA A 1 115 ? 179.386 172.951 157.923 1.00 15.25 115 ALA A CA 1
ATOM 1374 C C . ALA A 1 115 ? 178.249 173.946 158.144 1.00 15.25 115 ALA A C 1
ATOM 1375 O O . ALA A 1 115 ? 177.988 174.365 159.279 1.00 15.25 115 ALA A O 1
ATOM 1382 N N . CYS A 1 116 ? 177.570 174.341 157.066 1.00 16.84 116 CYS A N 1
ATOM 1383 C CA . CYS A 1 116 ? 176.451 175.272 157.184 1.00 16.84 116 CYS A CA 1
ATOM 1384 C C . CYS A 1 116 ? 175.313 174.678 158.008 1.00 16.84 116 CYS A C 1
ATOM 1385 O O . CYS A 1 116 ? 174.719 175.367 158.847 1.00 16.84 116 CYS A O 1
ATOM 1393 N N . MET A 1 117 ? 174.988 173.406 157.775 1.00 15.21 117 MET A N 1
ATOM 1394 C CA . MET A 1 117 ? 173.970 172.739 158.580 1.00 15.21 117 MET A CA 1
ATOM 1395 C C . MET A 1 117 ? 174.368 172.726 160.047 1.00 15.21 117 MET A C 1
ATOM 1396 O O . MET A 1 117 ? 173.541 172.977 160.934 1.00 15.21 117 MET A O 1
ATOM 1410 N N . MET A 1 118 ? 175.638 172.428 160.320 1.00 16.51 118 MET A N 1
ATOM 1411 C CA . MET A 1 118 ? 176.099 172.411 161.700 1.00 16.51 118 MET A CA 1
ATOM 1412 C C . MET A 1 118 ? 175.927 173.776 162.346 1.00 16.51 118 MET A C 1
ATOM 1413 O O . MET A 1 118 ? 175.492 173.879 163.498 1.00 16.51 118 MET A O 1
ATOM 1427 N N . THR A 1 119 ? 176.265 174.836 161.616 1.00 17.01 119 THR A N 1
ATOM 1428 C CA . THR A 1 119 ? 176.086 176.180 162.150 1.00 17.01 119 THR A CA 1
ATOM 1429 C C . THR A 1 119 ? 174.614 176.471 162.424 1.00 17.01 119 THR A C 1
ATOM 1430 O O . THR A 1 119 ? 174.266 177.053 163.457 1.00 17.01 119 THR A O 1
ATOM 1441 N N . ILE A 1 120 ? 173.731 176.068 161.507 1.00 14.61 120 ILE A N 1
ATOM 1442 C CA . ILE A 1 120 ? 172.306 176.343 161.687 1.00 14.61 120 ILE A CA 1
ATOM 1443 C C . ILE A 1 120 ? 171.764 175.605 162.904 1.00 14.61 120 ILE A C 1
ATOM 1444 O O . ILE A 1 120 ? 170.851 176.089 163.584 1.00 14.61 120 ILE A O 1
ATOM 1460 N N . THR A 1 121 ? 172.312 174.426 163.202 1.00 14.70 121 THR A N 1
ATOM 1461 C CA . THR A 1 121 ? 171.784 173.638 164.313 1.00 14.70 121 THR A CA 1
ATOM 1462 C C . THR A 1 121 ? 171.876 174.352 165.657 1.00 14.70 121 THR A C 1
ATOM 1463 O O . THR A 1 121 ? 171.194 173.935 166.600 1.00 14.70 121 THR A O 1
ATOM 1474 N N . PHE A 1 122 ? 172.693 175.396 165.780 1.00 17.47 122 PHE A N 1
ATOM 1475 C CA . PHE A 1 122 ? 172.873 176.098 167.045 1.00 17.47 122 PHE A CA 1
ATOM 1476 C C . PHE A 1 122 ? 171.971 177.312 167.206 1.00 17.47 122 PHE A C 1
ATOM 1477 O O . PHE A 1 122 ? 172.029 177.972 168.247 1.00 17.47 122 PHE A O 1
ATOM 1494 N N . LEU A 1 123 ? 171.149 177.624 166.218 1.00 16.89 123 LEU A N 1
ATOM 1495 C CA . LEU A 1 123 ? 170.279 178.786 166.308 1.00 16.89 123 LEU A CA 1
ATOM 1496 C C . LEU A 1 123 ? 169.261 178.629 167.433 1.00 16.89 123 LEU A C 1
ATOM 1497 O O . LEU A 1 123 ? 169.075 179.560 168.228 1.00 16.89 123 LEU A O 1
ATOM 1513 N N . PRO A 1 124 ? 168.567 177.488 167.529 1.00 16.24 124 PRO A N 1
ATOM 1514 C CA . PRO A 1 124 ? 167.579 177.343 168.610 1.00 16.24 124 PRO A CA 1
ATOM 1515 C C . PRO A 1 124 ? 168.173 177.511 169.995 1.00 16.24 124 PRO A C 1
ATOM 1516 O O . PRO A 1 124 ? 167.594 178.215 170.831 1.00 16.24 124 PRO A O 1
ATOM 1527 N N . TYR A 1 125 ? 169.322 176.886 170.259 1.00 20.06 125 TYR A N 1
ATOM 1528 C CA . TYR A 1 125 ? 169.925 176.981 171.583 1.00 20.06 125 TYR A CA 1
ATOM 1529 C C . TYR A 1 125 ? 170.322 178.415 171.906 1.00 20.06 125 TYR A C 1
ATOM 1530 O O . TYR A 1 125 ? 170.075 178.899 173.016 1.00 20.06 125 TYR A O 1
ATOM 1548 N N . THR A 1 126 ? 170.931 179.111 170.946 1.00 20.36 126 THR A N 1
ATOM 1549 C CA . THR A 1 126 ? 171.372 180.478 171.194 1.00 20.36 126 THR A CA 1
ATOM 1550 C C . THR A 1 126 ? 170.189 181.418 171.392 1.00 20.36 126 THR A C 1
ATOM 1551 O O . THR A 1 126 ? 170.232 182.295 172.261 1.00 20.36 126 THR A O 1
ATOM 1562 N N . PHE A 1 127 ? 169.125 181.262 170.600 1.00 19.67 127 PHE A N 1
ATOM 1563 C CA . PHE A 1 127 ? 167.946 182.100 170.795 1.00 19.67 127 PHE A CA 1
ATOM 1564 C C . PHE A 1 127 ? 167.289 181.822 172.143 1.00 19.67 127 PHE A C 1
ATOM 1565 O O . PHE A 1 127 ? 166.870 182.754 172.844 1.00 19.67 127 PHE A O 1
ATOM 1582 N N . SER A 1 128 ? 167.186 180.544 172.523 1.00 22.16 128 SER A N 1
ATOM 1583 C CA . SER A 1 128 ? 166.634 180.189 173.823 1.00 22.16 128 SER A CA 1
ATOM 1584 C C . SER A 1 128 ? 167.448 180.776 174.963 1.00 22.16 128 SER A C 1
ATOM 1585 O O . SER A 1 128 ? 166.870 181.270 175.935 1.00 22.16 128 SER A O 1
ATOM 1593 N N . LEU A 1 129 ? 168.773 180.733 174.864 1.00 26.21 129 LEU A N 1
ATOM 1594 C CA . LEU A 1 129 ? 169.648 181.352 175.847 1.00 26.21 129 LEU A CA 1
ATOM 1595 C C . LEU A 1 129 ? 169.519 182.867 175.883 1.00 26.21 129 LEU A C 1
ATOM 1596 O O . LEU A 1 129 ? 169.561 183.457 176.967 1.00 26.21 129 LEU A O 1
ATOM 1612 N N . MET A 1 130 ? 169.366 183.504 174.721 1.00 24.39 130 MET A N 1
ATOM 1613 C CA . MET A 1 130 ? 169.166 184.947 174.678 1.00 24.39 130 MET A CA 1
ATOM 1614 C C . MET A 1 130 ? 167.878 185.344 175.386 1.00 24.39 130 MET A C 1
ATOM 1615 O O . MET A 1 130 ? 167.854 186.319 176.146 1.00 24.39 130 MET A O 1
ATOM 1629 N N . VAL A 1 131 ? 166.795 184.605 175.146 1.00 24.13 131 VAL A N 1
ATOM 1630 C CA . VAL A 1 131 ? 165.528 184.936 175.795 1.00 24.13 131 VAL A CA 1
ATOM 1631 C C . VAL A 1 131 ? 165.568 184.581 177.277 1.00 24.13 131 VAL A C 1
ATOM 1632 O O . VAL A 1 131 ? 164.906 185.225 178.096 1.00 24.13 131 VAL A O 1
ATOM 1645 N N . THR A 1 132 ? 166.328 183.547 177.648 1.00 28.44 132 THR A N 1
ATOM 1646 C CA . THR A 1 132 ? 166.380 183.134 179.047 1.00 28.44 132 THR A CA 1
ATOM 1647 C C . THR A 1 132 ? 167.220 184.086 179.891 1.00 28.44 132 THR A C 1
ATOM 1648 O O . THR A 1 132 ? 166.972 184.223 181.094 1.00 28.44 132 THR A O 1
ATOM 1659 N N . PHE A 1 133 ? 168.207 184.751 179.289 1.00 33.63 133 PHE A N 1
ATOM 1660 C CA . PHE A 1 133 ? 169.089 185.685 179.986 1.00 33.63 133 PHE A CA 1
ATOM 1661 C C . PHE A 1 133 ? 169.090 187.017 179.243 1.00 33.63 133 PHE A C 1
ATOM 1662 O O . PHE A 1 133 ? 170.084 187.388 178.604 1.00 33.63 133 PHE A O 1
ATOM 1679 N N . PRO A 1 134 ? 167.984 187.760 179.305 1.00 36.73 134 PRO A N 1
ATOM 1680 C CA . PRO A 1 134 ? 167.907 189.030 178.568 1.00 36.73 134 PRO A CA 1
ATOM 1681 C C . PRO A 1 134 ? 168.981 190.037 178.940 1.00 36.73 134 PRO A C 1
ATOM 1682 O O . PRO A 1 134 ? 169.467 190.751 178.055 1.00 36.73 134 PRO A O 1
ATOM 1693 N N . ASP A 1 135 ? 169.369 190.123 180.211 1.00 42.72 135 ASP A N 1
ATOM 1694 C CA . ASP A 1 135 ? 170.276 191.164 180.676 1.00 42.72 135 ASP A CA 1
ATOM 1695 C C . ASP A 1 135 ? 171.745 190.781 180.562 1.00 42.72 135 ASP A C 1
ATOM 1696 O O . ASP A 1 135 ? 172.609 191.612 180.858 1.00 42.72 135 ASP A O 1
ATOM 1705 N N . VAL A 1 136 ? 172.053 189.559 180.144 1.00 36.61 136 VAL A N 1
ATOM 1706 C CA . VAL A 1 136 ? 173.429 189.120 179.949 1.00 36.61 136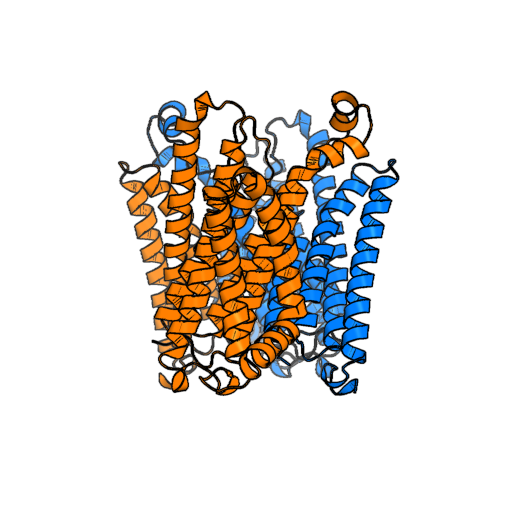 VAL A CA 1
ATOM 1707 C C . VAL A 1 136 ? 173.793 189.375 178.486 1.00 36.61 136 VAL A C 1
ATOM 1708 O O . VAL A 1 136 ? 173.149 188.797 177.597 1.00 36.61 136 VAL A O 1
ATOM 1721 N N . PRO A 1 137 ? 174.792 190.213 178.197 1.00 36.35 137 PRO A N 1
ATOM 1722 C CA . PRO A 1 137 ? 175.101 190.516 176.792 1.00 36.35 137 PRO A CA 1
ATOM 1723 C C . PRO A 1 137 ? 175.667 189.336 176.025 1.00 36.35 137 PRO A C 1
ATOM 1724 O O . PRO A 1 137 ? 175.767 189.412 174.795 1.00 36.35 137 PRO A O 1
ATOM 1735 N N . LEU A 1 138 ? 176.050 188.256 176.705 1.00 31.50 138 LEU A N 1
ATOM 1736 C CA . LEU A 1 138 ? 176.687 187.140 176.017 1.00 31.50 138 LEU A CA 1
ATOM 1737 C C . LEU A 1 138 ? 175.697 186.366 175.153 1.00 31.50 138 LEU A C 1
ATOM 1738 O O . LEU A 1 138 ? 176.088 185.799 174.128 1.00 31.50 138 LEU A O 1
ATOM 1754 N N . GLY A 1 139 ? 174.424 186.312 175.547 1.00 29.14 139 GLY A N 1
ATOM 1755 C CA . GLY A 1 139 ? 173.455 185.562 174.762 1.00 29.14 139 GLY A CA 1
ATOM 1756 C C . GLY A 1 139 ? 173.232 186.151 173.380 1.00 29.14 139 GLY A C 1
ATOM 1757 O O . GLY A 1 139 ? 173.240 185.428 172.374 1.00 29.14 139 GLY A O 1
ATOM 1761 N N . ILE A 1 140 ? 173.037 187.470 173.308 1.00 27.73 140 ILE A N 1
ATOM 1762 C CA . ILE A 1 140 ? 172.877 188.118 172.012 1.00 27.73 140 ILE A CA 1
ATOM 1763 C C . ILE A 1 140 ? 174.154 187.975 171.198 1.00 27.73 140 ILE A C 1
ATOM 1764 O O . ILE A 1 140 ? 174.112 187.804 169.975 1.00 27.73 140 ILE A O 1
ATOM 1780 N N . PHE A 1 141 ? 175.308 188.025 171.866 1.00 27.17 141 PHE A N 1
ATOM 1781 C CA . PHE A 1 141 ? 176.581 187.845 171.181 1.00 27.17 141 PHE A CA 1
ATOM 1782 C C . PHE A 1 141 ? 176.664 186.467 170.537 1.00 27.17 141 PHE A C 1
ATOM 1783 O O . PHE A 1 141 ? 177.053 186.335 169.373 1.00 27.17 141 PHE A O 1
ATOM 1800 N N . LEU A 1 142 ? 176.286 185.427 171.282 1.00 25.70 142 LEU A N 1
ATOM 1801 C CA . LEU A 1 142 ? 176.324 184.072 170.742 1.00 25.70 142 LEU A CA 1
ATOM 1802 C C . LEU A 1 142 ? 175.364 183.918 169.568 1.00 25.70 142 LEU A C 1
ATOM 1803 O O . LEU A 1 142 ? 175.717 183.328 168.538 1.00 25.70 142 LEU A O 1
ATOM 1819 N N . PHE A 1 143 ? 174.143 184.440 169.704 1.00 22.31 143 PHE A N 1
ATOM 1820 C CA . PHE A 1 143 ? 173.168 184.322 168.623 1.00 22.31 143 PHE A CA 1
ATOM 1821 C C . PHE A 1 143 ? 173.656 185.039 167.366 1.00 22.31 143 PHE A C 1
ATOM 1822 O O . PHE A 1 143 ? 173.605 184.491 166.254 1.00 22.31 143 PHE A O 1
ATOM 1839 N N . CYS A 1 144 ? 174.156 186.266 167.531 1.00 24.84 144 CYS A N 1
ATOM 1840 C CA . CYS A 1 144 ? 174.657 187.028 166.395 1.00 24.84 144 CYS A CA 1
ATOM 1841 C C . CYS A 1 144 ? 175.859 186.344 165.760 1.00 24.84 144 CYS A C 1
ATOM 1842 O O . CYS A 1 144 ? 176.016 186.362 164.535 1.00 24.84 144 CYS A O 1
ATOM 1850 N N . VAL A 1 145 ? 176.724 185.742 166.577 1.00 23.46 145 VAL A N 1
ATOM 1851 C CA . VAL A 1 145 ? 177.894 185.060 166.040 1.00 23.46 145 VAL A CA 1
ATOM 1852 C C . VAL A 1 145 ? 177.476 183.838 165.239 1.00 23.46 145 VAL A C 1
ATOM 1853 O O . VAL A 1 145 ? 178.069 183.539 164.198 1.00 23.46 145 VAL A O 1
ATOM 1866 N N . CYS A 1 146 ? 176.460 183.108 165.702 1.00 20.86 146 CYS A N 1
ATOM 1867 C CA . CYS A 1 146 ? 175.955 181.984 164.919 1.00 20.86 146 CYS A CA 1
ATOM 1868 C C . CYS A 1 146 ? 175.394 182.455 163.581 1.00 20.86 146 CYS A C 1
ATOM 1869 O O . CYS A 1 146 ? 175.644 181.834 162.537 1.00 20.86 146 CYS A O 1
ATOM 1877 N N . VAL A 1 147 ? 174.637 183.555 163.590 1.00 20.14 147 VAL A N 1
ATOM 1878 C CA . VAL A 1 147 ? 174.105 184.095 162.339 1.00 20.14 147 VAL A CA 1
ATOM 1879 C C . VAL A 1 147 ? 175.244 184.481 161.399 1.00 20.14 147 VAL A C 1
ATOM 1880 O O . VAL A 1 147 ? 175.214 184.186 160.194 1.00 20.14 147 VAL A O 1
ATOM 1893 N N . ILE A 1 148 ? 176.265 185.147 161.939 1.00 20.78 148 ILE A N 1
ATOM 1894 C CA . ILE A 1 148 ? 177.406 185.570 161.134 1.00 20.78 148 ILE A CA 1
ATOM 1895 C C . ILE A 1 148 ? 178.127 184.362 160.555 1.00 20.78 148 ILE A C 1
ATOM 1896 O O . ILE A 1 148 ? 178.592 184.391 159.411 1.00 20.78 148 ILE A O 1
ATOM 1912 N N . ALA A 1 149 ? 178.265 183.296 161.343 1.00 19.34 149 ALA A N 1
ATOM 1913 C CA . ALA A 1 149 ? 178.927 182.092 160.852 1.00 19.34 149 ALA A CA 1
ATOM 1914 C C . ALA A 1 149 ? 178.141 181.457 159.712 1.00 19.34 149 ALA A C 1
ATOM 1915 O O . ALA A 1 149 ? 178.727 180.995 158.723 1.00 19.34 149 ALA A O 1
ATOM 1922 N N . ILE A 1 150 ? 176.812 181.412 159.838 1.00 17.41 150 ILE A N 1
ATOM 1923 C CA . ILE A 1 150 ? 175.990 180.925 158.732 1.00 17.41 150 ILE A CA 1
ATOM 1924 C C . ILE A 1 150 ? 176.258 181.748 157.480 1.00 17.41 150 ILE A C 1
ATOM 1925 O O . ILE A 1 150 ? 176.489 181.202 156.388 1.00 17.41 150 ILE A O 1
ATOM 1941 N N . GLY A 1 151 ? 176.235 183.073 157.620 1.00 18.39 151 GLY A N 1
ATOM 1942 C CA . GLY A 1 151 ? 176.493 183.930 156.474 1.00 18.39 151 GLY A CA 1
ATOM 1943 C C . GLY A 1 151 ? 177.866 183.700 155.871 1.00 18.39 151 GLY A C 1
ATOM 1944 O O . GLY A 1 151 ? 178.026 183.694 154.649 1.00 18.39 151 GLY A O 1
ATOM 1948 N N . VAL A 1 152 ? 178.875 183.513 156.721 1.00 19.20 152 VAL A N 1
ATOM 1949 C CA . VAL A 1 152 ? 180.239 183.313 156.246 1.00 19.20 152 VAL A CA 1
ATOM 1950 C C . VAL A 1 152 ? 180.349 182.019 155.453 1.00 19.20 152 VAL A C 1
ATOM 1951 O O . VAL A 1 152 ? 180.972 181.981 154.385 1.00 19.20 152 VAL A O 1
ATOM 1964 N N . VAL A 1 153 ? 179.760 180.936 155.960 1.00 18.29 153 VAL A N 1
ATOM 1965 C CA . VAL A 1 153 ? 179.833 179.670 155.238 1.00 18.29 153 VAL A CA 1
ATOM 1966 C C . VAL A 1 153 ? 179.099 179.766 153.905 1.00 18.29 153 VAL A C 1
ATOM 1967 O O . VAL A 1 153 ? 179.574 179.257 152.883 1.00 18.29 153 VAL A O 1
ATOM 1980 N N . GLN A 1 154 ? 177.930 180.413 153.886 1.00 19.07 154 GLN A N 1
ATOM 1981 C CA . GLN A 1 154 ? 177.210 180.549 152.624 1.00 19.07 154 GLN A CA 1
ATOM 1982 C C . GLN A 1 154 ? 177.973 181.419 151.629 1.00 19.07 154 GLN A C 1
ATOM 1983 O O . GLN A 1 154 ? 177.978 181.126 150.426 1.00 19.07 154 GLN A O 1
ATOM 1997 N N . ALA A 1 155 ? 178.631 182.479 152.102 1.00 19.52 155 ALA A N 1
ATOM 1998 C CA . ALA A 1 155 ? 179.475 183.281 151.224 1.00 19.52 155 ALA A CA 1
ATOM 1999 C C . ALA A 1 155 ? 180.656 182.482 150.693 1.00 19.52 155 ALA A C 1
ATOM 2000 O O . ALA A 1 155 ? 181.050 182.662 149.536 1.00 19.52 155 ALA A O 1
ATOM 2007 N N . LEU A 1 156 ? 181.237 181.611 151.518 1.00 19.28 156 LEU A N 1
ATOM 2008 C CA . LEU A 1 156 ? 182.294 180.727 151.037 1.00 19.28 156 LEU A CA 1
ATOM 2009 C C . LEU A 1 156 ? 181.776 179.817 149.932 1.00 19.28 156 LEU A C 1
ATOM 2010 O O . LEU A 1 156 ? 182.456 179.597 148.922 1.00 19.28 156 LEU A O 1
ATOM 2026 N N . ILE A 1 157 ? 180.572 179.273 150.112 1.00 18.35 157 ILE A N 1
ATOM 2027 C CA . ILE A 1 157 ? 179.973 178.432 149.078 1.00 18.35 157 ILE A CA 1
ATOM 2028 C C . ILE A 1 157 ? 179.811 179.220 147.784 1.00 18.35 157 ILE A C 1
ATOM 2029 O O . ILE A 1 157 ? 180.131 178.733 146.692 1.00 18.35 157 ILE A O 1
ATOM 2045 N N . VAL A 1 158 ? 179.305 180.449 147.888 1.00 20.35 158 VAL A N 1
ATOM 2046 C CA . VAL A 1 158 ? 179.091 181.271 146.698 1.00 20.35 158 VAL A CA 1
ATOM 2047 C C . VAL A 1 158 ? 180.416 181.552 145.999 1.00 20.35 158 VAL A C 1
ATOM 2048 O O . VAL A 1 158 ? 180.526 181.449 144.770 1.00 20.35 158 VAL A O 1
ATOM 2061 N N . GLY A 1 159 ? 181.439 181.919 146.771 1.00 21.78 159 GLY A N 1
ATOM 2062 C CA . GLY A 1 159 ? 182.735 182.199 146.178 1.00 21.78 159 GLY A CA 1
ATOM 2063 C C . GLY A 1 159 ? 183.335 180.987 145.495 1.00 21.78 159 GLY A C 1
ATOM 2064 O O . GLY A 1 159 ? 183.895 181.093 144.401 1.00 21.78 159 GLY A O 1
ATOM 2068 N N . TYR A 1 160 ? 183.230 179.818 146.130 1.00 22.63 160 TYR A N 1
ATOM 2069 C CA . TYR A 1 160 ? 183.746 178.601 145.517 1.00 22.63 160 TYR A CA 1
ATOM 2070 C C . TYR A 1 160 ? 183.009 178.287 144.223 1.00 22.63 160 TYR A C 1
ATOM 2071 O O . TYR A 1 160 ? 183.632 177.935 143.216 1.00 22.63 160 TYR A O 1
ATOM 2089 N N . ALA A 1 161 ? 181.680 178.410 144.231 1.00 24.26 161 ALA A N 1
ATOM 2090 C CA . ALA A 1 161 ? 180.903 178.102 143.039 1.00 24.26 161 ALA A CA 1
ATOM 2091 C C . ALA A 1 161 ? 181.166 179.084 141.908 1.00 24.26 161 ALA A C 1
ATOM 2092 O O . ALA A 1 161 ? 181.084 178.695 140.739 1.00 24.26 161 ALA A O 1
ATOM 2099 N N . PHE A 1 162 ? 181.470 180.342 142.221 1.00 25.53 162 PHE A N 1
ATOM 2100 C CA . PHE A 1 162 ? 181.799 181.306 141.180 1.00 25.53 162 PHE A CA 1
ATOM 2101 C C . PHE A 1 162 ? 183.240 181.188 140.704 1.00 25.53 162 PHE A C 1
ATOM 2102 O O . PHE A 1 162 ? 183.540 181.572 139.568 1.00 25.53 162 PHE A O 1
ATOM 2119 N N . HIS A 1 163 ? 184.138 180.666 141.541 1.00 29.29 163 HIS A N 1
ATOM 2120 C CA . HIS A 1 163 ? 185.487 180.368 141.072 1.00 29.29 163 HIS A CA 1
ATOM 2121 C C . HIS A 1 163 ? 185.477 179.211 140.082 1.00 29.29 163 HIS A C 1
ATOM 2122 O O . HIS A 1 163 ? 186.288 179.176 139.150 1.00 29.29 163 HIS A O 1
ATOM 2136 N N . PHE A 1 164 ? 184.574 178.254 140.278 1.00 28.33 164 PHE A N 1
ATOM 2137 C CA . PHE A 1 164 ? 184.344 177.159 139.345 1.00 28.33 164 PHE A CA 1
ATOM 2138 C C . PHE A 1 164 ? 182.995 177.366 138.666 1.00 28.33 164 PHE A C 1
ATOM 2139 O O . PHE A 1 164 ? 181.978 176.834 139.129 1.00 28.33 164 PHE A O 1
ATOM 2156 N N . PRO A 1 165 ? 182.946 178.123 137.567 1.00 28.24 165 PRO A N 1
ATOM 2157 C CA . PRO A 1 165 ? 181.644 178.522 137.007 1.00 28.24 165 PRO A CA 1
ATOM 2158 C C . PRO A 1 165 ? 180.764 177.362 136.585 1.00 28.24 165 PRO A C 1
ATOM 2159 O O . PRO A 1 165 ? 179.536 177.509 136.583 1.00 28.24 165 PRO A O 1
ATOM 2170 N N . HIS A 1 166 ? 181.340 176.215 136.226 1.00 28.69 166 HIS A N 1
ATOM 2171 C CA . HIS A 1 166 ? 180.533 175.096 135.758 1.00 28.69 166 HIS A CA 1
ATOM 2172 C C . HIS A 1 166 ? 179.616 174.537 136.838 1.00 28.69 166 HIS A C 1
ATOM 2173 O O . HIS A 1 166 ? 178.705 173.770 136.513 1.00 28.69 166 HIS A O 1
ATOM 2187 N N . LEU A 1 167 ? 179.832 174.895 138.102 1.00 26.05 167 LEU A N 1
ATOM 2188 C CA . LEU A 1 167 ? 178.936 174.505 139.180 1.00 26.05 167 LEU A CA 1
ATOM 2189 C C . LEU A 1 167 ? 177.730 175.425 139.309 1.00 26.05 167 LEU A C 1
ATOM 2190 O O . LEU A 1 167 ? 176.838 175.140 140.114 1.00 26.05 167 LEU A O 1
ATOM 2206 N N . LEU A 1 168 ? 177.685 176.513 138.548 1.00 27.20 168 LEU A N 1
ATOM 2207 C CA . LEU A 1 168 ? 176.568 177.440 138.603 1.00 27.20 168 LEU A CA 1
ATOM 2208 C C . LEU A 1 168 ? 175.410 176.944 137.742 1.00 27.20 168 LEU A C 1
ATOM 2209 O O . LEU A 1 168 ? 175.577 176.124 136.835 1.00 27.20 168 LEU A O 1
ATOM 2225 N N . SER A 1 169 ? 174.222 177.458 138.041 1.00 33.91 169 SER A N 1
ATOM 2226 C CA . SER A 1 169 ? 173.057 177.145 137.235 1.00 33.91 169 SER A CA 1
ATOM 2227 C C . SER A 1 169 ? 173.200 177.761 135.843 1.00 33.91 169 SER A C 1
ATOM 2228 O O . SER A 1 169 ? 173.827 178.812 135.682 1.00 33.91 169 SER A O 1
ATOM 2236 N N . PRO A 1 170 ? 172.629 177.123 134.817 1.00 40.17 170 PRO A N 1
ATOM 2237 C CA . PRO A 1 170 ? 172.854 177.613 133.445 1.00 40.17 170 PRO A CA 1
ATOM 2238 C C . PRO A 1 170 ? 172.415 179.050 133.226 1.00 40.17 170 PRO A C 1
ATOM 2239 O O . PRO A 1 170 ? 173.088 179.789 132.497 1.00 40.17 170 PRO A O 1
ATOM 2250 N N . GLN A 1 171 ? 171.306 179.476 133.836 1.00 41.09 171 GLN A N 1
ATOM 2251 C CA . GLN A 1 171 ? 170.857 180.852 133.657 1.00 41.09 171 GLN A CA 1
ATOM 2252 C C . GLN A 1 171 ? 171.785 181.851 134.334 1.00 41.09 171 GLN A C 1
ATOM 2253 O O . GLN A 1 171 ? 171.733 183.043 134.013 1.00 41.09 171 GLN A O 1
ATOM 2267 N N . ILE A 1 172 ? 172.626 181.395 135.262 1.00 35.38 172 ILE A N 1
ATOM 2268 C CA . ILE A 1 172 ? 173.593 182.274 135.908 1.00 35.38 172 ILE A CA 1
ATOM 2269 C C . ILE A 1 172 ? 174.936 182.290 135.187 1.00 35.38 172 ILE A C 1
ATOM 2270 O O . ILE A 1 172 ? 175.743 183.200 135.421 1.00 35.38 172 ILE A O 1
ATOM 2286 N N . GLN A 1 173 ? 175.196 181.319 134.317 1.00 42.18 173 GLN A N 1
ATOM 2287 C CA . GLN A 1 173 ? 176.464 181.240 133.603 1.00 42.18 173 GLN A CA 1
ATOM 2288 C C . GLN A 1 173 ? 176.353 181.888 132.227 1.00 42.18 173 GLN A C 1
ATOM 2289 O O . GLN A 1 173 ? 176.401 181.206 131.203 1.00 42.18 173 GLN A O 1
ATOM 2293 N N . GLU A 1 254 ? 162.205 184.961 142.933 1.00 34.23 254 GLU A N 1
ATOM 2294 C CA . GLU A 1 254 ? 160.949 185.050 143.667 1.00 34.23 254 GLU A CA 1
ATOM 2295 C C . GLU A 1 254 ? 160.390 183.661 143.981 1.00 34.23 254 GLU A C 1
ATOM 2296 O O . GLU A 1 254 ? 160.166 183.337 145.147 1.00 34.23 254 GLU A O 1
ATOM 2299 N N . PRO A 1 255 ? 160.158 182.844 142.954 1.00 27.68 255 PRO A N 1
ATOM 2300 C CA . PRO A 1 255 ? 159.633 181.496 143.201 1.00 27.68 255 PRO A CA 1
ATOM 2301 C C . PRO A 1 255 ? 160.565 180.683 144.088 1.00 27.68 255 PRO A C 1
ATOM 2302 O O . PRO A 1 255 ? 161.790 180.778 143.989 1.00 27.68 255 PRO A O 1
ATOM 2313 N N . LEU A 1 256 ? 159.969 179.879 144.963 1.00 21.22 256 LEU A N 1
ATOM 2314 C CA . LEU A 1 256 ? 160.700 178.923 145.782 1.00 21.22 256 LEU A CA 1
ATOM 2315 C C . LEU A 1 256 ? 160.646 177.553 145.125 1.00 21.22 256 LEU A C 1
ATOM 2316 O O . LEU A 1 256 ? 159.622 177.177 144.546 1.00 21.22 256 LEU A O 1
ATOM 2332 N N . SER A 1 257 ? 161.747 176.815 145.211 1.00 17.68 257 SER A N 1
ATOM 2333 C CA . SER A 1 257 ? 161.793 175.455 144.697 1.00 17.68 257 SER A CA 1
ATOM 2334 C C . SER A 1 257 ? 160.730 174.594 145.361 1.00 17.68 257 SER A C 1
ATOM 2335 O O . SER A 1 257 ? 160.788 174.330 146.565 1.00 17.68 257 SER A O 1
ATOM 2343 N N . LYS A 1 258 ? 159.752 174.157 144.567 1.00 16.35 258 LYS A N 1
ATOM 2344 C CA . LYS A 1 258 ? 158.695 173.297 145.087 1.00 16.35 258 LYS A CA 1
ATOM 2345 C C . LYS A 1 258 ? 159.280 172.035 145.710 1.00 16.35 258 LYS A C 1
ATOM 2346 O O . LYS A 1 258 ? 158.726 171.487 146.671 1.00 16.35 258 LYS A O 1
ATOM 2365 N N . GLU A 1 259 ? 160.419 171.577 145.189 1.00 16.46 259 GLU A N 1
ATOM 2366 C CA . GLU A 1 259 ? 161.086 170.399 145.733 1.00 16.46 259 GLU A CA 1
ATOM 2367 C C . GLU A 1 259 ? 161.393 170.591 147.214 1.00 16.46 259 GLU A C 1
ATOM 2368 O O . GLU A 1 259 ? 161.040 169.756 148.059 1.00 16.46 259 GLU A O 1
ATOM 2380 N N . ARG A 1 260 ? 162.050 171.705 147.539 1.00 13.45 260 ARG A N 1
ATOM 2381 C CA . ARG A 1 260 ? 162.489 171.946 148.906 1.00 13.45 260 ARG A CA 1
ATOM 2382 C C . ARG A 1 260 ? 161.297 172.168 149.827 1.00 13.45 260 ARG A C 1
ATOM 2383 O O . ARG A 1 260 ? 161.285 171.694 150.969 1.00 13.45 260 ARG A O 1
ATOM 2404 N N . VAL A 1 261 ? 160.286 172.895 149.348 1.00 13.03 261 VAL A N 1
ATOM 2405 C CA . VAL A 1 261 ? 159.088 173.119 150.150 1.00 13.03 261 VAL A CA 1
ATOM 2406 C C . VAL A 1 261 ? 158.452 171.786 150.514 1.00 13.03 261 VAL A C 1
ATOM 2407 O O . VAL A 1 261 ? 158.120 171.529 151.679 1.00 13.03 261 VAL A O 1
ATOM 2420 N N . GLU A 1 262 ? 158.289 170.909 149.521 1.00 13.39 262 GLU A N 1
ATOM 2421 C CA . GLU A 1 262 ? 157.672 169.614 149.778 1.00 13.39 262 GLU A CA 1
ATOM 2422 C C . GLU A 1 262 ? 158.492 168.793 150.763 1.00 13.39 262 GLU A C 1
ATOM 2423 O O . GLU A 1 262 ? 157.937 168.205 151.697 1.00 13.39 262 GLU A O 1
ATOM 2435 N N . ALA A 1 263 ? 159.812 168.739 150.576 1.00 11.12 263 ALA A N 1
ATOM 2436 C CA . ALA A 1 263 ? 160.645 167.932 151.465 1.00 11.12 263 ALA A CA 1
ATOM 2437 C C . ALA A 1 263 ? 160.592 168.450 152.899 1.00 11.12 263 ALA A C 1
ATOM 2438 O O . ALA A 1 263 ? 160.431 167.672 153.851 1.00 11.12 263 ALA A O 1
ATOM 2445 N N . PHE A 1 264 ? 160.724 169.766 153.071 1.00 11.74 264 PHE A N 1
ATOM 2446 C CA . PHE A 1 264 ? 160.694 170.364 154.401 1.00 11.74 264 PHE A CA 1
ATOM 2447 C C . PHE A 1 264 ? 159.354 170.112 155.085 1.00 11.74 264 PHE A C 1
ATOM 2448 O O . PHE A 1 264 ? 159.301 169.725 156.263 1.00 11.74 264 PHE A O 1
ATOM 2465 N N . SER A 1 265 ? 158.255 170.312 154.352 1.00 9.49 265 SER A N 1
ATOM 2466 C CA . SER A 1 265 ? 156.933 170.089 154.924 1.00 9.49 265 SER A CA 1
ATOM 2467 C C . SER A 1 265 ? 156.739 168.627 155.302 1.00 9.49 265 SER A C 1
ATOM 2468 O O . SER A 1 265 ? 156.165 168.319 156.352 1.00 9.49 265 SER A O 1
ATOM 2476 N N . ASP A 1 266 ? 157.207 167.709 154.454 1.00 9.75 266 ASP A N 1
ATOM 2477 C CA . ASP A 1 266 ? 157.087 166.288 154.754 1.00 9.75 266 ASP A CA 1
ATOM 2478 C C . ASP A 1 266 ? 157.827 165.936 156.037 1.00 9.75 266 ASP A C 1
ATOM 2479 O O . ASP A 1 266 ? 157.310 165.199 156.887 1.00 9.75 266 ASP A O 1
ATOM 2488 N N . GLY A 1 267 ? 159.049 166.448 156.190 1.00 9.26 267 GLY A N 1
ATOM 2489 C CA . GLY A 1 267 ? 159.793 166.187 157.411 1.00 9.26 267 GLY A CA 1
ATOM 2490 C C . GLY A 1 267 ? 159.088 166.711 158.646 1.00 9.26 267 GLY A C 1
ATOM 2491 O O . GLY A 1 267 ? 158.977 166.009 159.661 1.00 9.26 267 GLY A O 1
ATOM 2495 N N . VAL A 1 268 ? 158.592 167.949 158.577 1.00 8.29 268 VAL A N 1
ATOM 2496 C CA . VAL A 1 268 ? 157.883 168.523 159.719 1.00 8.29 268 VAL A CA 1
ATOM 2497 C C . VAL A 1 268 ? 156.658 167.680 160.057 1.00 8.29 268 VAL A C 1
ATOM 2498 O O . VAL A 1 268 ? 156.389 167.381 161.228 1.00 8.29 268 VAL A O 1
ATOM 2511 N N . TYR A 1 269 ? 155.898 167.284 159.033 1.00 11.34 269 TYR A N 1
ATOM 2512 C CA . TYR A 1 269 ? 154.691 166.499 159.263 1.00 11.34 269 TYR A CA 1
ATOM 2513 C C . TYR A 1 269 ? 155.017 165.165 159.920 1.00 11.34 269 TYR A C 1
ATOM 2514 O O . TYR A 1 269 ? 154.326 164.743 160.853 1.00 11.34 269 TYR A O 1
ATOM 2532 N N . ALA A 1 270 ? 156.063 164.483 159.447 1.00 8.82 270 ALA A N 1
ATOM 2533 C CA . ALA A 1 270 ? 156.430 163.198 160.035 1.00 8.82 270 ALA A CA 1
ATOM 2534 C C . ALA A 1 270 ? 156.828 163.357 161.499 1.00 8.82 270 ALA A C 1
ATOM 2535 O O . ALA A 1 270 ? 156.400 162.577 162.364 1.00 8.82 270 ALA A O 1
ATOM 2542 N N . ILE A 1 271 ? 157.639 164.375 161.799 1.00 10.66 271 ILE A N 1
ATOM 2543 C CA . ILE A 1 271 ? 158.059 164.594 163.181 1.00 10.66 271 ILE A CA 1
ATOM 2544 C C . ILE A 1 271 ? 156.847 164.847 164.072 1.00 10.66 271 ILE A C 1
ATOM 2545 O O . ILE A 1 271 ? 156.722 164.276 165.165 1.00 10.66 271 ILE A O 1
ATOM 2561 N N . VAL A 1 272 ? 155.939 165.714 163.621 1.00 11.54 272 VAL A N 1
ATOM 2562 C CA . VAL A 1 272 ? 154.790 166.067 164.44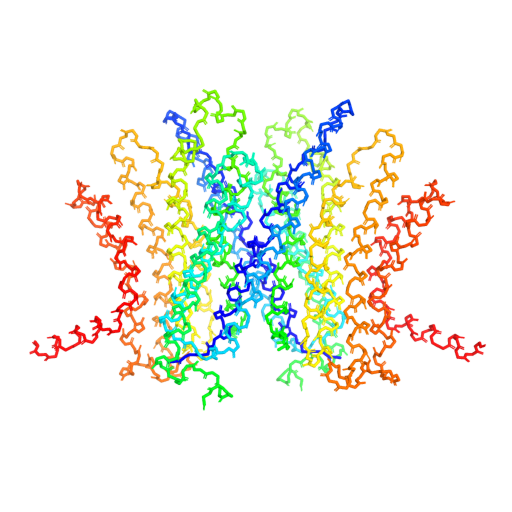7 1.00 11.54 272 VAL A CA 1
ATOM 2563 C C . VAL A 1 272 ? 153.874 164.865 164.630 1.00 11.54 272 VAL A C 1
ATOM 2564 O O . VAL A 1 272 ? 153.279 164.679 165.697 1.00 11.54 272 VAL A O 1
ATOM 2577 N N . ALA A 1 273 ? 153.744 164.031 163.597 1.00 11.80 273 ALA A N 1
ATOM 2578 C CA . ALA A 1 273 ? 152.889 162.857 163.700 1.00 11.80 273 ALA A CA 1
ATOM 2579 C C . ALA A 1 273 ? 153.461 161.809 164.648 1.00 11.80 273 ALA A C 1
ATOM 2580 O O . ALA A 1 273 ? 152.694 161.096 165.303 1.00 11.80 273 ALA A O 1
ATOM 2587 N N . THR A 1 274 ? 154.788 161.689 164.735 1.00 12.70 274 THR A N 1
ATOM 2588 C CA . THR A 1 274 ? 155.403 160.650 165.560 1.00 12.70 274 THR A CA 1
ATOM 2589 C C . THR A 1 274 ? 155.891 161.134 166.924 1.00 12.70 274 THR A C 1
ATOM 2590 O O . THR A 1 274 ? 156.454 160.331 167.683 1.00 12.70 274 THR A O 1
ATOM 2601 N N . LEU A 1 275 ? 155.704 162.413 167.257 1.00 14.62 275 LEU A N 1
ATOM 2602 C CA . LEU A 1 275 ? 156.143 162.912 168.560 1.00 14.62 275 LEU A CA 1
ATOM 2603 C C . LEU A 1 275 ? 155.606 162.060 169.711 1.00 14.62 275 LEU A C 1
ATOM 2604 O O . LEU A 1 275 ? 156.366 161.600 170.578 1.00 14.62 275 LEU A O 1
ATOM 2620 N N . LEU A 1 276 ? 154.290 161.844 169.736 1.00 16.48 276 LEU A N 1
ATOM 2621 C CA . LEU A 1 276 ? 153.674 161.213 170.896 1.00 16.48 276 LEU A CA 1
ATOM 2622 C C . LEU A 1 276 ? 154.042 159.739 170.993 1.00 16.48 276 LEU A C 1
ATOM 2623 O O . LEU A 1 276 ? 154.200 159.211 172.098 1.00 16.48 276 LEU A O 1
ATOM 2639 N N . ILE A 1 277 ? 154.181 159.053 169.858 1.00 15.97 277 ILE A N 1
ATOM 2640 C CA . ILE A 1 277 ? 154.592 157.654 169.913 1.00 15.97 277 ILE A CA 1
ATOM 2641 C C . ILE A 1 277 ? 156.038 157.541 170.373 1.00 15.97 277 ILE A C 1
ATOM 2642 O O . ILE A 1 277 ? 156.399 156.604 171.092 1.00 15.97 277 ILE A O 1
ATOM 2658 N N . LEU A 1 278 ? 156.892 158.486 169.973 1.00 16.16 278 LEU A N 1
ATOM 2659 C CA . LEU A 1 278 ? 158.252 158.495 170.503 1.00 16.16 278 LEU A CA 1
ATOM 2660 C C . LEU A 1 278 ? 158.233 158.627 172.022 1.00 16.16 278 LEU A C 1
ATOM 2661 O O . LEU A 1 278 ? 158.911 157.874 172.741 1.00 16.16 278 LEU A O 1
ATOM 2677 N N . ASP A 1 279 ? 157.436 159.569 172.530 1.00 21.14 279 ASP A N 1
ATOM 2678 C CA . ASP A 1 279 ? 157.355 159.755 173.976 1.00 21.14 279 ASP A CA 1
ATOM 2679 C C . ASP A 1 279 ? 156.809 158.509 174.669 1.00 21.14 279 ASP A C 1
ATOM 2680 O O . ASP A 1 279 ? 157.292 158.124 175.740 1.00 21.14 279 ASP A O 1
ATOM 2689 N N . ILE A 1 280 ? 155.794 157.873 174.079 1.00 20.83 280 ILE A N 1
ATOM 2690 C CA . ILE A 1 280 ? 155.231 156.660 174.664 1.00 20.83 280 ILE A CA 1
ATOM 2691 C C . ILE A 1 280 ? 156.274 155.553 174.710 1.00 20.83 280 ILE A C 1
ATOM 2692 O O . ILE A 1 280 ? 156.446 154.886 175.737 1.00 20.83 280 ILE A O 1
ATOM 2708 N N . CYS A 1 281 ? 156.982 155.336 173.602 1.00 20.43 281 CYS A N 1
ATOM 2709 C CA . CYS A 1 281 ? 157.990 154.290 173.548 1.00 20.43 281 CYS A CA 1
ATOM 2710 C C . CYS A 1 281 ? 159.119 154.528 174.534 1.00 20.43 281 CYS A C 1
ATOM 2711 O O . CYS A 1 281 ? 159.713 153.556 175.012 1.00 20.43 281 CYS A O 1
ATOM 2719 N N . GLU A 1 282 ? 159.432 155.783 174.849 1.00 25.08 282 GLU A N 1
ATOM 2720 C CA . GLU A 1 282 ? 160.451 156.036 175.860 1.00 25.08 282 GLU A CA 1
ATOM 2721 C C . GLU A 1 282 ? 159.917 155.839 177.276 1.00 25.08 282 GLU A C 1
ATOM 2722 O O . GLU A 1 282 ? 160.552 155.161 178.090 1.00 25.08 282 GLU A O 1
ATOM 2734 N N . ASP A 1 283 ? 158.753 156.417 177.582 1.00 30.01 283 ASP A N 1
ATOM 2735 C CA . ASP A 1 283 ? 158.338 156.571 178.972 1.00 30.01 283 ASP A CA 1
ATOM 2736 C C . ASP A 1 283 ? 157.365 155.489 179.431 1.00 30.01 283 ASP A C 1
ATOM 2737 O O . ASP A 1 283 ? 157.482 155.017 180.567 1.00 30.01 283 ASP A O 1
ATOM 2746 N N . ASN A 1 284 ? 156.439 155.051 178.575 1.00 27.84 284 ASN A N 1
ATOM 2747 C CA . ASN A 1 284 ? 155.248 154.342 179.032 1.00 27.84 284 ASN A CA 1
ATOM 2748 C C . ASN A 1 284 ? 155.268 152.848 178.719 1.00 27.84 284 ASN A C 1
ATOM 2749 O O . ASN A 1 284 ? 154.237 152.290 178.335 1.00 27.84 284 ASN A O 1
ATOM 2760 N N . VAL A 1 285 ? 156.409 152.186 178.876 1.00 27.32 285 VAL A N 1
ATOM 2761 C CA . VAL A 1 285 ? 156.467 150.728 178.936 1.00 27.32 285 VAL A CA 1
ATOM 2762 C C . VAL A 1 285 ? 156.469 150.336 180.411 1.00 27.32 285 VAL A C 1
ATOM 2763 O O . VAL A 1 285 ? 157.408 150.703 181.133 1.00 27.32 285 VAL A O 1
ATOM 2776 N N . PRO A 1 286 ? 155.457 149.615 180.898 1.00 33.15 286 PRO A N 1
ATOM 2777 C CA . PRO A 1 286 ? 155.317 149.441 182.351 1.00 33.15 286 PRO A CA 1
ATOM 2778 C C . PRO A 1 286 ? 156.555 148.819 182.978 1.00 33.15 286 PRO A C 1
ATOM 2779 O O . PRO A 1 286 ? 157.177 147.917 182.413 1.00 33.15 286 PRO A O 1
ATOM 2790 N N . ASP A 1 287 ? 156.907 149.314 184.158 1.00 45.35 287 ASP A N 1
ATOM 2791 C CA . ASP A 1 287 ? 157.977 148.706 184.930 1.00 45.35 287 ASP A CA 1
ATOM 2792 C C . ASP A 1 287 ? 157.512 147.348 185.448 1.00 45.35 287 ASP A C 1
ATOM 2793 O O . ASP A 1 287 ? 156.389 147.240 185.960 1.00 45.35 287 ASP A O 1
ATOM 2802 N N . PRO A 1 288 ? 158.325 146.295 185.333 1.00 42.99 288 PRO A N 1
ATOM 2803 C CA . PRO A 1 288 ? 157.887 14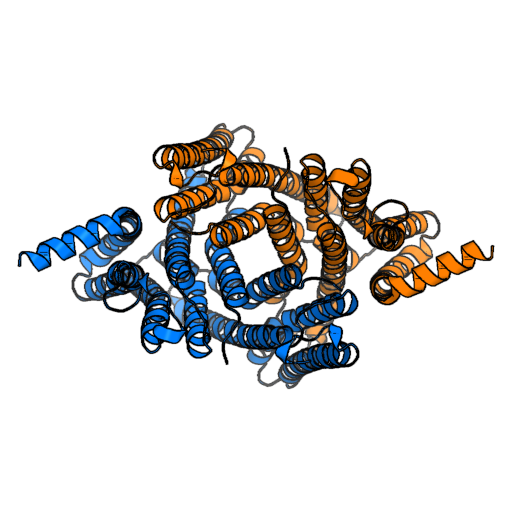4.990 185.853 1.00 42.99 288 PRO A CA 1
ATOM 2804 C C . PRO A 1 288 ? 157.525 145.022 187.326 1.00 42.99 288 PRO A C 1
ATOM 2805 O O . PRO A 1 288 ? 156.612 144.298 187.746 1.00 42.99 288 PRO A O 1
ATOM 2816 N N . LYS A 1 289 ? 158.213 145.836 188.128 1.00 50.82 289 LYS A N 1
ATOM 2817 C CA . LYS A 1 289 ? 157.881 145.943 189.545 1.00 50.82 289 LYS A CA 1
ATOM 2818 C C . LYS A 1 289 ? 156.587 146.722 189.750 1.00 50.82 289 LYS A C 1
ATOM 2819 O O . LYS A 1 289 ? 155.789 146.395 190.635 1.00 50.82 289 LYS A O 1
ATOM 2838 N N . ASP A 1 290 ? 156.366 147.759 188.940 1.00 50.24 290 ASP A N 1
ATOM 2839 C CA . ASP A 1 290 ? 155.150 148.556 189.065 1.00 50.24 290 ASP A CA 1
ATOM 2840 C C . ASP A 1 290 ? 153.911 147.711 188.798 1.00 50.24 290 ASP A C 1
ATOM 2841 O O . ASP A 1 290 ? 152.893 147.840 189.486 1.00 50.24 290 ASP A O 1
ATOM 2850 N N . VAL A 1 291 ? 153.983 146.836 187.796 1.00 43.78 291 VAL A N 1
ATOM 2851 C CA . VAL A 1 291 ? 152.861 145.986 187.417 1.00 43.78 291 VAL A CA 1
ATOM 2852 C C . VAL A 1 291 ? 152.481 145.098 188.595 1.00 43.78 291 VAL A C 1
ATOM 2853 O O . VAL A 1 291 ? 151.346 144.618 188.686 1.00 43.78 291 VAL A O 1
ATOM 2866 N N . LYS A 1 292 ? 153.426 144.882 189.510 1.00 52.06 292 LYS A N 1
ATOM 2867 C CA . LYS A 1 292 ? 153.183 144.003 190.653 1.00 52.06 292 LYS A CA 1
ATOM 2868 C C . LYS A 1 292 ? 152.400 144.716 191.752 1.00 52.06 292 LYS A C 1
ATOM 2869 O O . LYS A 1 292 ? 151.307 144.286 192.133 1.00 52.06 292 LYS A O 1
ATOM 2888 N N . GLU A 1 293 ? 152.949 145.817 192.272 1.00 55.89 293 GLU A N 1
ATOM 2889 C CA . GLU A 1 293 ? 152.377 146.441 193.461 1.00 55.89 293 GLU A CA 1
ATOM 2890 C C . GLU A 1 293 ? 151.229 147.383 193.118 1.00 55.89 293 GLU A C 1
ATOM 2891 O O . GLU A 1 293 ? 150.146 147.280 193.705 1.00 55.89 293 GLU A O 1
ATOM 2903 N N . ARG A 1 294 ? 151.440 148.303 192.180 1.00 51.27 294 ARG A N 1
ATOM 2904 C CA . ARG A 1 294 ? 150.451 149.322 191.859 1.00 51.27 294 ARG A CA 1
ATOM 2905 C C . ARG A 1 294 ? 149.397 148.839 190.872 1.00 51.27 294 ARG A C 1
ATOM 2906 O O . ARG A 1 294 ? 148.482 149.601 190.546 1.00 51.27 294 ARG A O 1
ATOM 2927 N N . PHE A 1 295 ? 149.503 147.600 190.386 1.00 45.32 295 PHE A N 1
ATOM 2928 C CA . PHE A 1 295 ? 148.498 147.059 189.480 1.00 45.32 295 PHE A CA 1
ATOM 2929 C C . PHE A 1 295 ? 148.157 145.605 189.786 1.00 45.32 295 PHE A C 1
ATOM 2930 O O . PHE A 1 295 ? 147.461 144.968 188.985 1.00 45.32 295 PHE A O 1
ATOM 2947 N N . SER A 1 296 ? 148.618 145.063 190.913 1.00 49.24 296 SER A N 1
ATOM 2948 C CA . SER A 1 296 ? 148.233 143.723 191.356 1.00 49.24 296 SER A CA 1
ATOM 2949 C C . SER A 1 296 ? 148.594 142.658 190.324 1.00 49.24 296 SER A C 1
ATOM 2950 O O . SER A 1 296 ? 147.879 141.667 190.156 1.00 49.24 296 SER A O 1
ATOM 2958 N N . GLY A 1 297 ? 149.711 142.853 189.623 1.00 46.35 297 GLY A N 1
ATOM 2959 C CA . GLY A 1 297 ? 150.234 141.856 188.715 1.00 46.35 297 GLY A CA 1
ATOM 2960 C C . GLY A 1 297 ? 149.582 141.811 187.350 1.00 46.35 297 GLY A C 1
ATOM 2961 O O . GLY A 1 297 ? 149.955 140.958 186.535 1.00 46.35 297 GLY A O 1
ATOM 2965 N N . SER A 1 298 ? 148.629 142.694 187.069 1.00 42.07 298 SER A N 1
ATOM 2966 C CA . SER A 1 298 ? 147.910 142.678 185.802 1.00 42.07 298 SER A CA 1
ATOM 2967 C C . SER A 1 298 ? 148.584 143.622 184.814 1.00 42.07 298 SER A C 1
ATOM 2968 O O . SER A 1 298 ? 148.545 144.845 184.989 1.00 42.07 298 SER A O 1
ATOM 2976 N N . LEU A 1 299 ? 149.205 143.052 183.779 1.00 35.42 299 LEU A N 1
ATOM 2977 C CA . LEU A 1 299 ? 149.703 143.869 182.679 1.00 35.42 299 LEU A CA 1
ATOM 2978 C C . LEU A 1 299 ? 148.556 144.511 181.912 1.00 35.42 299 LEU A C 1
ATOM 2979 O O . LEU A 1 299 ? 148.706 145.618 181.380 1.00 35.42 299 LEU A O 1
ATOM 2995 N N . VAL A 1 300 ? 147.405 143.837 181.858 1.00 36.68 300 VAL A N 1
ATOM 2996 C CA . VAL A 1 300 ? 146.238 144.390 181.176 1.00 36.68 300 VAL A CA 1
ATOM 2997 C C . VAL A 1 300 ? 145.844 145.719 181.807 1.00 36.68 300 VAL A C 1
ATOM 2998 O O . VAL A 1 300 ? 145.638 146.721 181.114 1.00 36.68 300 VAL A O 1
ATOM 3011 N N . ALA A 1 301 ? 145.738 145.746 183.136 1.00 38.32 301 ALA A N 1
ATOM 3012 C CA . ALA A 1 301 ? 145.358 146.960 183.848 1.00 38.32 301 ALA A CA 1
ATOM 3013 C C . ALA A 1 301 ? 146.396 148.067 183.730 1.00 38.32 301 ALA A C 1
ATOM 3014 O O . ALA A 1 301 ? 146.019 149.233 183.565 1.00 38.32 301 ALA A O 1
ATOM 3021 N N . ALA A 1 302 ? 147.683 147.738 183.809 1.00 37.00 302 ALA A N 1
ATOM 3022 C CA . ALA A 1 302 ? 148.725 148.740 183.640 1.00 37.00 302 ALA A CA 1
ATOM 3023 C C . ALA A 1 302 ? 148.727 149.336 182.241 1.00 37.00 302 ALA A C 1
ATOM 3024 O O . ALA A 1 302 ? 148.981 150.536 182.087 1.00 37.00 302 ALA A O 1
ATOM 3031 N N . LEU A 1 303 ? 148.456 148.525 181.217 1.00 33.08 303 LEU A N 1
ATOM 3032 C CA . LEU A 1 303 ? 148.326 149.065 179.869 1.00 33.08 303 LEU A CA 1
ATOM 3033 C C . LEU A 1 303 ? 147.071 149.920 179.739 1.00 33.08 303 LEU A C 1
ATOM 3034 O O . LEU A 1 303 ? 147.094 150.973 179.092 1.00 33.08 303 LEU A O 1
ATOM 3050 N N . SER A 1 304 ? 145.966 149.481 180.347 1.00 33.40 304 SER A N 1
ATOM 3051 C CA . SER A 1 304 ? 144.723 150.239 180.269 1.00 33.40 304 SER A CA 1
ATOM 3052 C C . SER A 1 304 ? 144.849 151.589 180.958 1.00 33.40 304 SER A C 1
ATOM 3053 O O . SER A 1 304 ? 144.203 152.559 180.545 1.00 33.40 304 SER A O 1
ATOM 3061 N N . ALA A 1 305 ? 145.668 151.673 182.003 1.00 32.71 305 ALA A N 1
ATOM 3062 C CA . ALA A 1 305 ? 145.944 152.941 182.666 1.00 32.71 305 ALA A CA 1
ATOM 3063 C C . ALA A 1 305 ? 146.764 153.892 181.797 1.00 32.71 305 ALA A C 1
ATOM 3064 O O . ALA A 1 305 ? 147.020 155.028 182.212 1.00 32.71 305 ALA A O 1
ATOM 3071 N N . THR A 1 306 ? 147.179 153.447 180.608 1.00 28.92 306 THR A N 1
ATOM 3072 C CA . THR A 1 306 ? 147.901 154.283 179.659 1.00 28.92 306 THR A CA 1
ATOM 3073 C C . THR A 1 306 ? 147.065 154.594 178.421 1.00 28.92 306 THR A C 1
ATOM 3074 O O . THR A 1 306 ? 147.611 155.080 177.424 1.00 28.92 306 THR A O 1
ATOM 3085 N N . GLY A 1 307 ? 145.763 154.329 178.460 1.00 25.59 307 GLY A N 1
ATOM 3086 C CA . GLY A 1 307 ? 144.901 154.505 177.317 1.00 25.59 307 GLY A CA 1
ATOM 3087 C C . GLY A 1 307 ? 144.823 155.926 176.794 1.00 25.59 307 GLY A C 1
ATOM 3088 O O . GLY A 1 307 ? 144.847 156.155 175.582 1.00 25.59 307 GLY A O 1
ATOM 3092 N N . PRO A 1 308 ? 144.696 156.912 177.693 1.00 25.01 308 PRO A N 1
ATOM 3093 C CA . PRO A 1 308 ? 144.566 158.304 177.235 1.00 25.01 308 PRO A CA 1
ATOM 3094 C C . PRO A 1 308 ? 145.701 158.756 176.326 1.00 25.01 308 PRO A C 1
ATOM 3095 O O . PRO A 1 308 ? 145.467 159.448 175.331 1.00 25.01 308 PRO A O 1
ATOM 3106 N N . ARG A 1 309 ? 146.934 158.362 176.649 1.00 24.04 309 ARG A N 1
ATOM 3107 C CA . ARG A 1 309 ? 148.071 158.761 175.825 1.00 24.04 309 ARG A CA 1
ATOM 3108 C C . ARG A 1 309 ? 147.997 158.143 174.433 1.00 24.04 309 ARG A C 1
ATOM 3109 O O . ARG A 1 309 ? 148.298 158.810 173.434 1.00 24.04 309 ARG A O 1
ATOM 3130 N N . PHE A 1 310 ? 147.589 156.879 174.346 1.00 20.47 310 PHE A N 1
ATOM 3131 C CA . PHE A 1 310 ? 147.431 156.229 173.052 1.00 20.47 310 PHE A CA 1
ATOM 3132 C C . PHE A 1 310 ? 146.292 156.838 172.247 1.00 20.47 310 PHE A C 1
ATOM 3133 O O . PHE A 1 310 ? 146.403 156.959 171.022 1.00 20.47 310 PHE A O 1
ATOM 3150 N N . LEU A 1 311 ? 145.195 157.211 172.909 1.00 20.20 311 LEU A N 1
ATOM 3151 C CA . LEU A 1 311 ? 144.127 157.938 172.233 1.00 20.20 311 LEU A CA 1
ATOM 3152 C C . LEU A 1 311 ? 144.639 159.264 171.689 1.00 20.20 311 LEU A C 1
ATOM 3153 O O . LEU A 1 311 ? 144.276 159.671 170.580 1.00 20.20 311 LEU A O 1
ATOM 3169 N N . ALA A 1 312 ? 145.471 159.957 172.466 1.00 18.49 312 ALA A N 1
ATOM 3170 C CA . ALA A 1 312 ? 146.066 161.201 171.992 1.00 18.49 312 ALA A CA 1
ATOM 3171 C C . ALA A 1 312 ? 146.918 160.966 170.752 1.00 18.49 312 ALA A C 1
ATOM 3172 O O . ALA A 1 312 ? 146.867 161.751 169.799 1.00 18.49 312 ALA A O 1
ATOM 3179 N N . TYR A 1 313 ? 147.716 159.896 170.750 1.00 15.66 313 TYR A N 1
ATOM 3180 C CA . TYR A 1 313 ? 148.561 159.617 169.590 1.00 15.66 313 TYR A CA 1
ATOM 3181 C C . TYR A 1 313 ? 147.719 159.287 168.363 1.00 15.66 313 TYR A C 1
ATOM 3182 O O . TYR A 1 313 ? 147.963 159.799 167.268 1.00 15.66 313 TYR A O 1
ATOM 3200 N N . PHE A 1 314 ? 146.783 158.354 168.520 1.00 18.06 314 PHE A N 1
ATOM 3201 C CA . PHE A 1 314 ? 145.712 158.138 167.546 1.00 18.06 314 PHE A CA 1
ATOM 3202 C C . PHE A 1 314 ? 145.184 159.443 166.949 1.00 18.06 314 PHE A C 1
ATOM 3203 O O . PHE A 1 314 ? 145.291 159.661 165.729 1.00 18.06 314 PHE A O 1
ATOM 3220 N N . GLY A 1 315 ? 144.637 160.330 167.780 1.00 15.69 315 GLY A N 1
ATOM 3221 C CA . GLY A 1 315 ? 144.055 161.549 167.246 1.00 15.69 315 GLY A CA 1
ATOM 3222 C C . GLY A 1 315 ? 145.065 162.416 166.522 1.00 15.69 315 GLY A C 1
ATOM 3223 O O . GLY A 1 315 ? 144.805 162.902 165.415 1.00 15.69 315 GLY A O 1
ATOM 3227 N N . SER A 1 316 ? 146.232 162.616 167.134 1.00 14.82 316 SER A N 1
ATOM 3228 C CA . SER A 1 316 ? 147.243 163.502 166.576 1.00 14.82 316 SER A CA 1
ATOM 3229 C C . SER A 1 316 ? 147.750 162.985 165.237 1.00 14.82 316 SER A C 1
ATOM 3230 O O . SER A 1 316 ? 147.866 163.740 164.267 1.00 14.82 316 SER A O 1
ATOM 3238 N N . PHE A 1 317 ? 148.079 161.695 165.174 1.00 13.09 317 PHE A N 1
ATOM 3239 C CA . PHE A 1 317 ? 148.578 161.110 163.938 1.00 13.09 317 PHE A CA 1
ATOM 3240 C C . PHE A 1 317 ? 147.528 161.185 162.845 1.00 13.09 317 PHE A C 1
ATOM 3241 O O . PHE A 1 317 ? 147.840 161.527 161.703 1.00 13.09 317 PHE A O 1
ATOM 3258 N N . ALA A 1 318 ? 146.270 160.883 163.174 1.00 13.06 318 ALA A N 1
ATOM 3259 C CA . ALA A 1 318 ? 145.228 160.962 162.158 1.00 13.06 318 ALA A CA 1
ATOM 3260 C C . ALA A 1 318 ? 145.103 162.379 161.609 1.00 13.06 318 ALA A C 1
ATOM 3261 O O . ALA A 1 318 ? 145.068 162.586 160.389 1.00 13.06 318 ALA A O 1
ATOM 3268 N N . THR A 1 319 ? 145.049 163.373 162.498 1.00 14.60 319 THR A N 1
ATOM 3269 C CA . THR A 1 319 ? 144.866 164.750 162.051 1.00 14.60 319 THR A CA 1
ATOM 3270 C C . THR A 1 319 ? 146.066 165.241 161.244 1.00 14.60 319 THR A C 1
ATOM 3271 O O . THR A 1 319 ? 145.902 165.875 160.194 1.00 14.60 319 THR A O 1
ATOM 3282 N N . VAL A 1 320 ? 147.281 164.953 161.715 1.00 11.68 320 VAL A N 1
ATOM 3283 C CA . VAL A 1 320 ? 148.480 165.394 161.005 1.00 11.68 320 VAL A CA 1
ATOM 3284 C C . VAL A 1 320 ? 148.574 164.707 159.650 1.00 11.68 320 VAL A C 1
ATOM 3285 O O . VAL A 1 320 ? 148.930 165.329 158.644 1.00 11.68 320 VAL A O 1
ATOM 3298 N N . GLY A 1 321 ? 148.267 163.410 159.604 1.00 12.08 321 GLY A N 1
ATOM 3299 C CA . GLY A 1 321 ? 148.286 162.694 158.344 1.00 12.08 321 GLY A CA 1
ATOM 3300 C C . GLY A 1 321 ? 147.277 163.217 157.348 1.00 12.08 321 GLY A C 1
ATOM 3301 O O . GLY A 1 321 ? 147.567 163.301 156.156 1.00 12.08 321 GLY A O 1
ATOM 3305 N N . LEU A 1 322 ? 146.082 163.580 157.813 1.00 15.90 322 LEU A N 1
ATOM 3306 C CA . LEU A 1 322 ? 145.090 164.135 156.901 1.00 15.90 322 LEU A CA 1
ATOM 3307 C C . LEU A 1 322 ? 145.466 165.533 156.427 1.00 15.90 322 LEU A C 1
ATOM 3308 O O . LEU A 1 322 ? 145.219 165.878 155.264 1.00 15.90 322 LEU A O 1
ATOM 3324 N N . LEU A 1 323 ? 146.065 166.349 157.296 1.00 12.78 323 LEU A N 1
ATOM 3325 C CA . LEU A 1 323 ? 146.573 167.639 156.841 1.00 12.78 323 LEU A CA 1
ATOM 3326 C C . LEU A 1 323 ? 147.686 167.456 155.815 1.00 12.78 323 LEU A C 1
ATOM 3327 O O . LEU A 1 323 ? 147.744 168.186 154.817 1.00 12.78 323 LEU A O 1
ATOM 3343 N N . TRP A 1 324 ? 148.576 166.485 156.037 1.00 9.33 324 TRP A N 1
ATOM 3344 C CA . TRP A 1 324 ? 149.591 166.170 155.039 1.00 9.33 324 TRP A CA 1
ATOM 3345 C C . TRP A 1 324 ? 148.945 165.709 153.741 1.00 9.33 324 TRP A C 1
ATOM 3346 O O . TRP A 1 324 ? 149.437 166.008 152.653 1.00 9.33 324 TRP A O 1
ATOM 3367 N N . PHE A 1 325 ? 147.866 164.936 153.842 1.00 11.98 325 PHE A N 1
ATOM 3368 C CA . PHE A 1 325 ? 147.161 164.471 152.655 1.00 11.98 325 PHE A CA 1
ATOM 3369 C C . PHE A 1 325 ? 146.615 165.644 151.849 1.00 11.98 325 PHE A C 1
ATOM 3370 O O . PHE A 1 325 ? 146.750 165.683 150.620 1.00 11.98 325 PHE A O 1
ATOM 3387 N N . ALA A 1 326 ? 146.009 166.618 152.530 1.00 13.97 326 ALA A N 1
ATOM 3388 C CA . ALA A 1 326 ? 145.519 167.810 151.843 1.00 13.97 326 ALA A CA 1
ATOM 3389 C C . ALA A 1 326 ? 146.666 168.591 151.207 1.00 13.97 326 ALA A C 1
ATOM 3390 O O . ALA A 1 326 ? 146.568 169.043 150.059 1.00 13.97 326 ALA A O 1
ATOM 3397 N N . HIS A 1 327 ? 147.762 168.767 151.948 1.00 12.08 327 HIS A N 1
ATOM 3398 C CA . HIS A 1 327 ? 148.920 169.486 151.423 1.00 12.08 327 HIS A CA 1
ATOM 3399 C C . HIS A 1 327 ? 149.503 168.783 150.201 1.00 12.08 327 HIS A C 1
ATOM 3400 O O . HIS A 1 327 ? 149.875 169.429 149.214 1.00 12.08 327 HIS A O 1
ATOM 3414 N N . HIS A 1 328 ? 149.602 167.456 150.265 1.00 11.72 328 HIS A N 1
ATOM 3415 C CA . HIS A 1 328 ? 150.101 166.656 149.156 1.00 11.72 328 HIS A CA 1
ATOM 3416 C C . HIS A 1 328 ? 149.202 166.781 147.935 1.00 11.72 328 HIS A C 1
ATOM 3417 O O . HIS A 1 328 ? 149.688 166.953 146.811 1.00 11.72 328 HIS A O 1
ATOM 3431 N N . SER A 1 329 ? 147.885 166.721 148.138 1.00 14.94 329 SER A N 1
ATOM 3432 C CA . SER A 1 329 ? 146.961 166.894 147.024 1.00 14.94 329 SER A CA 1
ATOM 3433 C C . SER A 1 329 ? 147.103 168.278 146.404 1.00 14.94 329 SER A C 1
ATOM 3434 O O . SER A 1 329 ? 147.072 168.419 145.176 1.00 14.94 329 SER A O 1
ATOM 3442 N N . LEU A 1 330 ? 147.255 169.312 147.233 1.00 15.97 330 LEU A N 1
ATOM 3443 C CA . LEU A 1 330 ? 147.418 170.661 146.702 1.00 15.97 330 LEU A CA 1
ATOM 3444 C C . LEU A 1 330 ? 148.694 170.784 145.880 1.00 15.97 330 LEU A C 1
ATOM 3445 O O . LEU A 1 330 ? 148.667 171.268 144.743 1.00 15.97 330 LEU A O 1
ATOM 3461 N N . PHE A 1 331 ? 149.827 170.353 146.437 1.00 14.97 331 PHE A N 1
ATOM 3462 C CA . PHE A 1 331 ? 151.097 170.563 145.754 1.00 14.97 331 PHE A CA 1
ATOM 3463 C C . PHE A 1 331 ? 151.317 169.583 144.609 1.00 14.97 331 PHE A C 1
ATOM 3464 O O . PHE A 1 331 ? 152.246 169.779 143.819 1.00 14.97 331 PHE A O 1
ATOM 3481 N N . LEU A 1 332 ? 150.492 168.540 144.494 1.00 16.78 332 LEU A N 1
ATOM 3482 C CA . LEU A 1 332 ? 150.491 167.751 143.269 1.00 16.78 332 LEU A CA 1
ATOM 3483 C C . LEU A 1 332 ? 150.019 168.562 142.071 1.00 16.78 332 LEU A C 1
ATOM 3484 O O . LEU A 1 332 ? 150.343 168.212 140.932 1.00 16.78 332 LEU A O 1
ATOM 3500 N N . HIS A 1 333 ? 149.263 169.635 142.303 1.00 19.84 333 HIS A N 1
ATOM 3501 C CA . HIS A 1 333 ? 148.711 170.460 141.239 1.00 19.84 333 HIS A CA 1
ATOM 3502 C C . HIS A 1 333 ? 149.391 171.817 141.116 1.00 19.84 333 HIS A C 1
ATOM 3503 O O . HIS A 1 333 ? 148.941 172.646 140.319 1.00 19.84 333 HIS A O 1
ATOM 3517 N N . VAL A 1 334 ? 150.454 172.068 141.873 1.00 19.28 334 VAL A N 1
ATOM 3518 C CA . VAL A 1 334 ? 151.107 173.373 141.893 1.00 19.28 334 VAL A CA 1
ATOM 3519 C C . VAL A 1 334 ? 152.183 173.384 140.815 1.00 19.28 334 VAL A C 1
ATOM 3520 O O . VAL A 1 334 ? 153.117 172.580 140.845 1.00 19.28 334 VAL A O 1
ATOM 3533 N N . ARG A 1 335 ? 152.048 174.300 139.854 1.00 25.17 335 ARG A N 1
ATOM 3534 C CA . ARG A 1 335 ? 153.071 174.450 138.825 1.00 25.17 335 ARG A CA 1
ATOM 3535 C C . ARG A 1 335 ? 154.281 175.205 139.362 1.00 25.17 335 ARG A C 1
ATOM 3536 O O . ARG A 1 335 ? 155.428 174.867 139.045 1.00 25.17 335 ARG A O 1
ATOM 3557 N N . LYS A 1 336 ? 154.046 176.228 140.181 1.00 26.12 336 LYS A N 1
ATOM 3558 C CA . LYS A 1 336 ? 155.109 177.097 140.672 1.00 26.12 336 LYS A CA 1
ATOM 3559 C C . LYS A 1 336 ? 154.747 177.584 142.065 1.00 26.12 336 LYS A C 1
ATOM 3560 O O . LYS A 1 336 ? 153.646 178.101 142.276 1.00 26.12 336 LYS A O 1
ATOM 3579 N N . ALA A 1 337 ? 155.670 177.421 143.008 1.00 22.96 337 ALA A N 1
ATOM 3580 C CA . ALA A 1 337 ? 155.499 177.963 144.345 1.00 22.96 337 ALA A CA 1
ATOM 3581 C C . ALA A 1 337 ? 156.015 179.398 144.405 1.00 22.96 337 ALA A C 1
ATOM 3582 O O . ALA A 1 337 ? 156.909 179.798 143.654 1.00 22.96 337 ALA A O 1
ATOM 3589 N N . THR A 1 338 ? 155.436 180.177 145.312 1.00 23.03 338 THR A N 1
ATOM 3590 C CA . THR A 1 338 ? 155.758 181.588 145.467 1.00 23.03 338 THR A CA 1
ATOM 3591 C C . THR A 1 338 ? 156.198 181.882 146.895 1.00 23.03 338 THR A C 1
ATOM 3592 O O . THR A 1 338 ? 156.071 181.053 147.800 1.00 23.03 338 THR A O 1
ATOM 3603 N N . ARG A 1 339 ? 156.730 183.092 147.080 1.00 23.02 339 ARG A N 1
ATOM 3604 C CA . ARG A 1 339 ? 157.157 183.529 148.405 1.00 23.02 339 ARG A CA 1
ATOM 3605 C C . ARG A 1 339 ? 155.975 183.637 149.361 1.00 23.02 339 ARG A C 1
ATOM 3606 O O . ARG A 1 339 ? 156.068 183.220 150.521 1.00 23.02 339 ARG A O 1
ATOM 3627 N N . ALA A 1 340 ? 154.859 184.202 148.897 1.00 19.86 340 ALA A N 1
ATOM 3628 C CA . ALA A 1 340 ? 153.667 184.290 149.733 1.00 19.86 340 ALA A CA 1
ATOM 3629 C C . ALA A 1 340 ? 153.163 182.903 150.106 1.00 19.86 340 ALA A C 1
ATOM 3630 O O . ALA A 1 340 ? 152.780 182.649 151.257 1.00 19.86 340 ALA A O 1
ATOM 3637 N N . MET A 1 341 ? 153.148 181.993 149.133 1.00 19.68 341 MET A N 1
ATOM 3638 C CA . MET A 1 341 ? 152.732 180.627 149.406 1.00 19.68 341 MET A CA 1
ATOM 3639 C C . MET A 1 341 ? 153.667 179.974 150.413 1.00 19.68 341 MET A C 1
ATOM 3640 O O . MET A 1 341 ? 153.224 179.229 151.293 1.00 19.68 341 MET A O 1
ATOM 3654 N N . GLY A 1 342 ? 154.967 180.252 150.301 1.00 16.32 342 GLY A N 1
ATOM 3655 C CA . GLY A 1 342 ? 155.913 179.735 151.275 1.00 16.32 342 GLY A CA 1
ATOM 3656 C C . GLY A 1 342 ? 155.670 180.265 152.674 1.00 16.32 342 GLY A C 1
ATOM 3657 O O . GLY A 1 342 ? 155.768 179.523 153.652 1.00 16.32 342 GLY A O 1
ATOM 3661 N N . LEU A 1 343 ? 155.360 181.557 152.793 1.00 16.41 343 LEU A N 1
ATOM 3662 C CA . LEU A 1 343 ? 155.063 182.129 154.104 1.00 16.41 343 LEU A CA 1
ATOM 3663 C C . LEU A 1 343 ? 153.821 181.487 154.709 1.00 16.41 343 LEU A C 1
ATOM 3664 O O . LEU A 1 343 ? 153.797 181.142 155.900 1.00 16.41 343 LEU A O 1
ATOM 3680 N N . LEU A 1 344 ? 152.774 181.322 153.899 1.00 14.73 344 LEU A N 1
ATOM 3681 C CA . LEU A 1 344 ? 151.560 180.681 154.393 1.00 14.73 344 LEU A CA 1
ATOM 3682 C C . LEU A 1 344 ? 151.820 179.235 154.794 1.00 14.73 344 LEU A C 1
ATOM 3683 O O . LEU A 1 344 ? 151.288 178.764 155.806 1.00 14.73 344 LEU A O 1
ATOM 3699 N N . ASN A 1 345 ? 152.642 178.520 154.024 1.00 12.68 345 ASN A N 1
ATOM 3700 C CA . ASN A 1 345 ? 152.993 177.149 154.373 1.00 12.68 345 ASN A CA 1
ATOM 3701 C C . ASN A 1 345 ? 153.785 177.102 155.675 1.00 12.68 345 ASN A C 1
ATOM 3702 O O . ASN A 1 345 ? 153.596 176.199 156.497 1.00 12.68 345 ASN A O 1
ATOM 3713 N N . THR A 1 346 ? 154.685 178.066 155.875 1.00 12.23 346 THR A N 1
ATOM 3714 C CA . THR A 1 346 ? 155.434 178.149 157.124 1.00 12.23 346 THR A CA 1
ATOM 3715 C C . THR A 1 346 ? 154.497 178.345 158.308 1.00 12.23 346 THR A C 1
ATOM 3716 O O . THR A 1 346 ? 154.638 177.686 159.344 1.00 12.23 346 THR A O 1
ATOM 3727 N N . LEU A 1 347 ? 153.531 179.254 158.171 1.00 13.13 347 LEU A N 1
ATOM 3728 C CA . LEU A 1 347 ? 152.556 179.461 159.239 1.00 13.13 347 LEU A CA 1
ATOM 3729 C C . LEU A 1 347 ? 151.761 178.187 159.508 1.00 13.13 347 LEU A C 1
ATOM 3730 O O . LEU A 1 347 ? 151.532 177.805 160.666 1.00 13.13 347 LEU A O 1
ATOM 3746 N N . SER A 1 348 ? 151.335 177.514 158.439 1.00 13.13 348 SER A N 1
ATOM 3747 C CA . SER A 1 348 ? 150.566 176.286 158.591 1.00 13.13 348 SER A CA 1
ATOM 3748 C C . SER A 1 348 ? 151.367 175.225 159.335 1.00 13.13 348 SER A C 1
ATOM 3749 O O . SER A 1 348 ? 150.848 174.568 160.239 1.00 13.13 348 SER A O 1
ATOM 3757 N N . LEU A 1 349 ? 152.637 175.043 158.967 1.00 10.57 349 LEU A N 1
ATOM 3758 C CA . LEU A 1 349 ? 153.471 174.054 159.646 1.00 10.57 349 LEU A CA 1
ATOM 3759 C C . LEU A 1 349 ? 153.708 174.433 161.103 1.00 10.57 349 LEU A C 1
ATOM 3760 O O . LEU A 1 349 ? 153.694 173.570 161.994 1.00 10.57 349 LEU A O 1
ATOM 3776 N N . ALA A 1 350 ? 153.931 175.722 161.367 1.00 11.95 350 ALA A N 1
ATOM 3777 C CA . ALA A 1 350 ? 154.136 176.166 162.739 1.00 11.95 350 ALA A CA 1
ATOM 3778 C C . ALA A 1 350 ? 152.933 175.830 163.608 1.00 11.95 350 ALA A C 1
ATOM 3779 O O . ALA A 1 350 ? 153.091 175.362 164.742 1.00 11.95 350 ALA A O 1
ATOM 3786 N N . PHE A 1 351 ? 151.722 176.057 163.098 1.00 13.52 351 PHE A N 1
ATOM 3787 C CA . PHE A 1 351 ? 150.538 175.722 163.884 1.00 13.52 351 PHE A CA 1
ATOM 3788 C C . PHE A 1 351 ? 150.236 174.226 163.874 1.00 13.52 351 PHE A C 1
ATOM 3789 O O . PHE A 1 351 ? 149.583 173.727 164.797 1.00 13.52 351 PHE A O 1
ATOM 3806 N N . VAL A 1 352 ? 150.703 173.498 162.858 1.00 12.80 352 VAL A N 1
ATOM 3807 C CA . VAL A 1 352 ? 150.606 172.042 162.870 1.00 12.80 352 VAL A CA 1
ATOM 3808 C C . VAL A 1 352 ? 151.424 171.473 164.015 1.00 12.80 352 VAL A C 1
ATOM 3809 O O . VAL A 1 352 ? 151.041 170.471 164.631 1.00 12.80 352 VAL A O 1
ATOM 3822 N N . GLY A 1 353 ? 152.563 172.095 164.312 1.00 13.85 353 GLY A N 1
ATOM 3823 C CA . GLY A 1 353 ? 153.411 171.597 165.381 1.00 13.85 353 GLY A CA 1
ATOM 3824 C C . GLY A 1 353 ? 152.717 171.518 166.727 1.00 13.85 353 GLY A C 1
ATOM 3825 O O . GLY A 1 353 ? 153.112 170.724 167.585 1.00 13.85 353 GLY A O 1
ATOM 3829 N N . GLY A 1 354 ? 151.684 172.332 166.936 1.00 15.40 354 GLY A N 1
ATOM 3830 C CA . GLY A 1 354 ? 150.978 172.388 168.200 1.00 15.40 354 GLY A CA 1
ATOM 3831 C C . GLY A 1 354 ? 149.832 171.418 168.376 1.00 15.40 354 GLY A C 1
ATOM 3832 O O . GLY A 1 354 ? 149.127 171.494 169.385 1.00 15.40 354 GLY A O 1
ATOM 3836 N N . LEU A 1 355 ? 149.616 170.507 167.435 1.00 15.88 355 LEU A N 1
ATOM 3837 C CA . LEU A 1 355 ? 148.480 169.596 167.499 1.00 15.88 355 LEU A CA 1
ATOM 3838 C C . LEU A 1 355 ? 148.679 168.503 168.545 1.00 15.88 355 LEU A C 1
ATOM 3839 O O . LEU A 1 355 ? 147.723 168.143 169.247 1.00 15.88 355 LEU A O 1
ATOM 3855 N N . PRO A 1 356 ? 149.881 167.930 168.671 1.00 16.45 356 PRO A N 1
ATOM 3856 C CA . PRO A 1 356 ? 150.082 166.928 169.729 1.00 16.45 356 PRO A CA 1
ATOM 3857 C C . PRO A 1 356 ? 149.770 167.457 171.116 1.00 16.45 356 PRO A C 1
ATOM 3858 O O . PRO A 1 356 ? 149.195 166.734 171.935 1.00 16.45 356 PRO A O 1
ATOM 3869 N N . LEU A 1 357 ? 150.125 168.711 171.398 1.00 22.24 357 LEU A N 1
ATOM 3870 C CA . LEU A 1 357 ? 149.771 169.320 172.676 1.00 22.24 357 LEU A CA 1
ATOM 3871 C C . LEU A 1 357 ? 148.260 169.352 172.869 1.00 22.24 357 LEU A C 1
ATOM 3872 O O . LEU A 1 357 ? 147.740 168.954 173.921 1.00 22.24 357 LEU A O 1
ATOM 3888 N N . ALA A 1 358 ? 147.539 169.826 171.853 1.00 21.15 358 ALA A N 1
ATOM 3889 C CA . ALA A 1 358 ? 146.087 169.898 171.934 1.00 21.15 358 ALA A CA 1
ATOM 3890 C C . ALA A 1 358 ? 145.480 168.527 172.189 1.00 21.15 358 ALA A C 1
ATOM 3891 O O . ALA A 1 358 ? 144.537 168.392 172.976 1.00 21.15 358 ALA A O 1
ATOM 3898 N N . TYR A 1 359 ? 146.008 167.494 171.530 1.00 19.78 359 TYR A N 1
ATOM 3899 C CA . TYR A 1 359 ? 145.445 166.160 171.700 1.00 19.78 359 TYR A CA 1
ATOM 3900 C C . TYR A 1 359 ? 145.820 165.557 173.048 1.00 19.78 359 TYR A C 1
ATOM 3901 O O . TYR A 1 359 ? 145.059 164.752 173.595 1.00 19.78 359 TYR A O 1
ATOM 3919 N N . GLN A 1 360 ? 146.978 165.928 173.596 1.00 22.82 360 GLN A N 1
ATOM 3920 C CA . GLN A 1 360 ? 147.291 165.551 174.970 1.00 22.82 360 GLN A CA 1
ATOM 3921 C C . GLN A 1 360 ? 146.305 166.177 175.944 1.00 22.82 360 GLN A C 1
ATOM 3922 O O . GLN A 1 360 ? 145.864 165.525 176.897 1.00 22.82 360 GLN A O 1
ATOM 3936 N N . GLN A 1 361 ? 145.948 167.442 175.720 1.00 32.05 361 GLN A N 1
ATOM 3937 C CA . GLN A 1 361 ? 145.090 168.137 176.672 1.00 32.05 361 GLN A CA 1
ATOM 3938 C C . GLN A 1 361 ? 143.650 167.640 176.622 1.00 32.05 361 GLN A C 1
ATOM 3939 O O . GLN A 1 361 ? 142.930 167.745 177.621 1.00 32.05 361 GLN A O 1
ATOM 3953 N N . THR A 1 362 ? 143.209 167.099 175.489 1.00 30.17 362 THR A N 1
ATOM 3954 C CA . THR A 1 362 ? 141.841 166.615 175.353 1.00 30.17 362 THR A CA 1
ATOM 3955 C C . THR A 1 362 ? 141.666 165.174 175.816 1.00 30.17 362 THR A C 1
ATOM 3956 O O . THR A 1 362 ? 140.541 164.666 175.792 1.00 30.17 362 THR A O 1
ATOM 3967 N N . SER A 1 363 ? 142.742 164.505 176.232 1.00 30.80 363 SER A N 1
ATOM 3968 C CA . SER A 1 363 ? 142.654 163.179 176.822 1.00 30.80 363 SER A CA 1
ATOM 3969 C C . SER A 1 363 ? 142.997 163.156 178.303 1.00 30.80 363 SER A C 1
ATOM 3970 O O . SER A 1 363 ? 142.821 162.112 178.942 1.00 30.80 363 SER A O 1
ATOM 3978 N N . ALA A 1 364 ? 143.476 164.262 178.864 1.00 40.97 364 ALA A N 1
ATOM 3979 C CA . ALA A 1 364 ? 143.800 164.310 180.279 1.00 40.97 364 ALA A CA 1
ATOM 3980 C C . ALA A 1 364 ? 142.527 164.370 181.119 1.00 40.97 364 ALA A C 1
ATOM 3981 O O . ALA A 1 364 ? 141.425 164.604 180.617 1.00 40.97 364 ALA A O 1
ATOM 3988 N N . PHE A 1 365 ? 142.694 164.151 182.421 1.00 55.97 365 PHE A N 1
ATOM 3989 C CA . PHE A 1 365 ? 141.568 164.158 183.344 1.00 55.97 365 PHE A CA 1
ATOM 3990 C C . PHE A 1 365 ? 141.122 165.586 183.630 1.00 55.97 365 PHE A C 1
ATOM 3991 O O . PHE A 1 365 ? 141.946 166.493 183.783 1.00 55.97 365 PHE A O 1
ATOM 4008 N N . ALA A 1 366 ? 139.806 165.781 183.703 1.00 56.83 366 ALA A N 1
ATOM 4009 C CA . ALA A 1 366 ? 139.205 167.090 183.936 1.00 56.83 366 ALA A CA 1
ATOM 4010 C C . ALA A 1 366 ? 138.308 167.006 185.164 1.00 56.83 366 ALA A C 1
ATOM 4011 O O . ALA A 1 366 ? 137.304 166.285 185.157 1.00 56.83 366 ALA A O 1
ATOM 4018 N N . ARG A 1 367 ? 138.667 167.743 186.218 1.00 65.39 367 ARG A N 1
ATOM 4019 C CA . ARG A 1 367 ? 137.794 167.822 187.384 1.00 65.39 367 ARG A CA 1
ATOM 4020 C C . ARG A 1 367 ? 136.507 168.565 187.050 1.00 65.39 367 ARG A C 1
ATOM 4021 O O . ARG A 1 367 ? 135.415 168.147 187.454 1.00 65.39 367 ARG A O 1
ATOM 4042 N N . GLN A 1 368 ? 136.616 169.670 186.312 1.00 63.79 368 GLN A N 1
ATOM 4043 C CA . GLN A 1 368 ? 135.461 170.468 185.929 1.00 63.79 368 GLN A CA 1
ATOM 4044 C C . GLN A 1 368 ? 135.153 170.287 184.447 1.00 63.79 368 GLN A C 1
ATOM 4045 O O . GLN A 1 368 ? 136.076 170.170 183.633 1.00 63.79 368 GLN A O 1
ATOM 4059 N N . PRO A 1 369 ? 133.877 170.258 184.055 1.00 61.77 369 PRO A N 1
ATOM 4060 C CA . PRO A 1 369 ? 133.559 170.166 182.621 1.00 61.77 369 PRO A CA 1
ATOM 4061 C C . PRO A 1 369 ? 134.061 171.350 181.814 1.00 61.77 369 PRO A C 1
ATOM 4062 O O . PRO A 1 369 ? 134.385 171.186 180.629 1.00 61.77 369 PRO A O 1
ATOM 4073 N N . ARG A 1 370 ? 134.133 172.539 182.415 1.00 59.24 370 ARG A N 1
ATOM 4074 C CA . ARG A 1 370 ? 134.596 173.711 181.684 1.00 59.24 370 ARG A CA 1
ATOM 4075 C C . ARG A 1 370 ? 136.036 173.554 181.219 1.00 59.24 370 ARG A C 1
ATOM 4076 O O . ARG A 1 370 ? 136.405 174.099 180.174 1.00 59.24 370 ARG A O 1
ATOM 4097 N N . ASP A 1 371 ? 136.861 172.825 181.972 1.00 54.50 371 ASP A N 1
ATOM 4098 C CA . ASP A 1 371 ? 138.212 172.538 181.506 1.00 54.50 371 ASP A CA 1
ATOM 4099 C C . ASP A 1 371 ? 138.176 171.726 180.219 1.00 54.50 371 ASP A C 1
ATOM 4100 O O . ASP A 1 371 ? 138.883 172.040 179.254 1.00 54.50 371 ASP A O 1
ATOM 4109 N N . GLU A 1 372 ? 137.349 170.679 180.185 1.00 51.62 372 GLU A N 1
ATOM 4110 C CA . GLU A 1 372 ? 137.163 169.908 178.961 1.00 51.62 372 GLU A CA 1
ATOM 4111 C C . GLU A 1 372 ? 136.731 170.815 177.817 1.00 51.62 372 GLU A C 1
ATOM 4112 O O . GLU A 1 372 ? 137.261 170.736 176.701 1.00 51.62 372 GLU A O 1
ATOM 4124 N N . LEU A 1 373 ? 135.767 171.696 178.088 1.00 45.82 373 LEU A N 1
ATOM 4125 C CA . LEU A 1 373 ? 135.248 172.575 177.047 1.00 45.82 373 LEU A CA 1
ATOM 4126 C C . LEU A 1 373 ? 136.332 173.498 176.503 1.00 45.82 373 LEU A C 1
ATOM 4127 O O . LEU A 1 373 ? 136.449 173.681 175.286 1.00 45.82 373 LEU A O 1
ATOM 4143 N N . GLU A 1 374 ? 137.131 174.092 177.387 1.00 44.29 374 GLU A N 1
ATOM 4144 C CA . GLU A 1 374 ? 138.194 174.994 176.969 1.00 44.29 374 GLU A CA 1
ATOM 4145 C C . GLU A 1 374 ? 139.321 174.274 176.241 1.00 44.29 374 GLU A C 1
ATOM 4146 O O . GLU A 1 374 ? 139.873 174.827 175.282 1.00 44.29 374 GLU A O 1
ATOM 4158 N N . ARG A 1 375 ? 139.669 173.055 176.658 1.00 41.14 375 ARG A N 1
ATOM 4159 C CA . ARG A 1 375 ? 140.639 172.273 175.901 1.00 41.14 375 ARG A CA 1
ATOM 4160 C C . ARG A 1 375 ? 140.114 171.959 174.505 1.00 41.14 375 ARG A C 1
ATOM 4161 O O . ARG A 1 375 ? 140.875 171.992 173.532 1.00 41.14 375 ARG A O 1
ATOM 4182 N N . VAL A 1 376 ? 138.820 171.655 174.388 1.00 37.48 376 VAL A N 1
ATOM 4183 C CA . VAL A 1 376 ? 138.227 171.433 173.073 1.00 37.48 376 VAL A CA 1
ATOM 4184 C C . VAL A 1 376 ? 138.304 172.702 172.233 1.00 37.48 376 VAL A C 1
ATOM 4185 O O . VAL A 1 376 ? 138.615 172.656 171.035 1.00 37.48 376 VAL A O 1
ATOM 4198 N N . ARG A 1 377 ? 138.002 173.850 172.843 1.00 37.13 377 ARG A N 1
ATOM 4199 C CA . ARG A 1 377 ? 138.138 175.127 172.150 1.00 37.13 377 ARG A CA 1
ATOM 4200 C C . ARG A 1 377 ? 139.549 175.294 171.602 1.00 37.13 377 ARG A C 1
ATOM 4201 O O . ARG A 1 377 ? 139.743 175.651 170.435 1.00 37.13 377 ARG A O 1
ATOM 4222 N N . VAL A 1 378 ? 140.550 175.046 172.447 1.00 27.10 378 VAL A N 1
ATOM 4223 C CA . VAL A 1 378 ? 141.942 175.240 172.043 1.00 27.10 378 VAL A CA 1
ATOM 4224 C C . VAL A 1 378 ? 142.302 174.291 170.907 1.00 27.10 378 VAL A C 1
ATOM 4225 O O . VAL A 1 378 ? 142.975 174.672 169.942 1.00 27.10 378 VAL A O 1
ATOM 4238 N N . SER A 1 379 ? 141.876 173.032 171.016 1.00 24.64 379 SER A N 1
ATOM 4239 C CA . SER A 1 379 ? 142.183 172.055 169.977 1.00 24.64 379 SER A CA 1
ATOM 4240 C C . SER A 1 379 ? 141.582 172.476 168.642 1.00 24.64 379 SER A C 1
ATOM 4241 O O . SER A 1 379 ? 142.255 172.447 167.602 1.00 24.64 379 SER A O 1
ATOM 4249 N N . CYS A 1 380 ? 140.309 172.877 168.656 1.00 26.35 380 CYS A N 1
ATOM 4250 C CA . CYS A 1 380 ? 139.662 173.317 167.427 1.00 26.35 380 CYS A CA 1
ATOM 4251 C C . CYS A 1 380 ? 140.345 174.553 166.860 1.00 26.35 380 CYS A C 1
ATOM 4252 O O . CYS A 1 380 ? 140.502 174.680 165.642 1.00 26.35 380 CYS A O 1
ATOM 4260 N N . THR A 1 381 ? 140.760 175.477 167.729 1.00 21.75 381 THR A N 1
ATOM 4261 C CA . THR A 1 381 ? 141.455 176.671 167.260 1.00 21.75 381 THR A CA 1
ATOM 4262 C C . THR A 1 381 ? 142.776 176.317 166.588 1.00 21.75 381 THR A C 1
ATOM 4263 O O . THR A 1 381 ? 143.116 176.882 165.544 1.00 21.75 381 THR A O 1
ATOM 4274 N N . ILE A 1 382 ? 143.538 175.391 167.174 1.00 18.57 382 ILE A N 1
ATOM 4275 C CA . ILE A 1 382 ? 144.812 175.002 166.575 1.00 18.57 382 ILE A CA 1
ATOM 4276 C C . ILE A 1 382 ? 144.583 174.327 165.228 1.00 18.57 382 ILE A C 1
ATOM 4277 O O . ILE A 1 382 ? 145.295 174.602 164.253 1.00 18.57 382 ILE A O 1
ATOM 4293 N N . ILE A 1 383 ? 143.594 173.434 165.145 1.00 18.33 383 ILE A N 1
ATOM 4294 C CA . ILE A 1 383 ? 143.297 172.780 163.870 1.00 18.33 383 ILE A CA 1
ATOM 4295 C C . ILE A 1 383 ? 142.901 173.816 162.823 1.00 18.33 383 ILE A C 1
ATOM 4296 O O . ILE A 1 383 ? 143.360 173.777 161.673 1.00 18.33 383 ILE A O 1
ATOM 4312 N N . PHE A 1 384 ? 142.039 174.759 163.208 1.00 17.75 384 PHE A N 1
ATOM 4313 C CA . PHE A 1 384 ? 141.596 175.793 162.280 1.00 17.75 384 PHE A CA 1
ATOM 4314 C C . PHE A 1 384 ? 142.767 176.637 161.799 1.00 17.75 384 PHE A C 1
ATOM 4315 O O . PHE A 1 384 ? 142.858 176.973 160.617 1.00 17.75 384 PHE A O 1
ATOM 4332 N N . LEU A 1 385 ? 143.665 177.010 162.709 1.00 15.94 385 LEU A N 1
ATOM 4333 C CA . LEU A 1 385 ? 144.816 177.813 162.313 1.00 15.94 385 LEU A CA 1
ATOM 4334 C C . LEU A 1 385 ? 145.725 177.038 161.369 1.00 15.94 385 LEU A C 1
ATOM 4335 O O . LEU A 1 385 ? 146.250 177.595 160.399 1.00 15.94 385 LEU A O 1
ATOM 4351 N N . ALA A 1 386 ? 145.922 175.746 161.636 1.00 14.44 386 ALA A N 1
ATOM 4352 C CA . ALA A 1 386 ? 146.774 174.942 160.768 1.00 14.44 386 ALA A CA 1
ATOM 4353 C C . ALA A 1 386 ? 146.173 174.774 159.377 1.00 14.44 386 ALA A C 1
ATOM 4354 O O . ALA A 1 386 ? 146.911 174.731 158.386 1.00 14.44 386 ALA A O 1
ATOM 4361 N N . SER A 1 387 ? 144.848 174.679 159.276 1.00 15.93 387 SER A N 1
ATOM 4362 C CA . SER A 1 387 ? 144.198 174.381 158.003 1.00 15.93 387 SER A CA 1
ATOM 4363 C C . SER A 1 387 ? 143.823 175.617 157.188 1.00 15.93 387 SER A C 1
ATOM 4364 O O . SER A 1 387 ? 143.845 175.566 155.947 1.00 15.93 387 SER A O 1
ATOM 4372 N N . ILE A 1 388 ? 143.473 176.723 157.848 1.00 15.76 388 ILE A N 1
ATOM 4373 C CA . ILE A 1 388 ? 143.071 177.923 157.135 1.00 15.76 388 ILE A CA 1
ATOM 4374 C C . ILE A 1 388 ? 144.219 178.485 156.319 1.00 15.76 388 ILE A C 1
ATOM 4375 O O . ILE A 1 388 ? 143.986 179.116 155.288 1.00 15.76 388 ILE A O 1
ATOM 4391 N N . PHE A 1 389 ? 145.462 178.262 156.741 1.00 14.71 389 PHE A N 1
ATOM 4392 C CA . PHE A 1 389 ? 146.590 178.750 155.961 1.00 14.71 389 PHE A CA 1
ATOM 4393 C C . PHE A 1 389 ? 146.869 177.872 154.746 1.00 14.71 389 PHE A C 1
ATOM 4394 O O . PHE A 1 389 ? 147.327 178.382 153.722 1.00 14.71 389 PHE A O 1
ATOM 4411 N N . GLN A 1 390 ? 146.578 176.572 154.817 1.00 14.90 390 GLN A N 1
ATOM 4412 C CA . GLN A 1 390 ? 146.577 175.762 153.602 1.00 14.90 390 GLN A CA 1
ATOM 4413 C C . GLN A 1 390 ? 145.517 176.255 152.624 1.00 14.90 390 GLN A C 1
ATOM 4414 O O . GLN A 1 390 ? 145.774 176.384 151.416 1.00 14.90 390 GLN A O 1
ATOM 4428 N N . LEU A 1 391 ? 144.319 176.545 153.133 1.00 16.82 391 LEU A N 1
ATOM 4429 C CA . LEU A 1 391 ? 143.283 177.096 152.266 1.00 16.82 391 LEU A CA 1
ATOM 4430 C C . LEU A 1 391 ? 143.692 178.449 151.692 1.00 16.82 391 LEU A C 1
ATOM 4431 O O . LEU A 1 391 ? 143.383 178.748 150.534 1.00 16.82 391 LEU A O 1
ATOM 4447 N N . ALA A 1 392 ? 144.374 179.277 152.484 1.00 16.42 392 ALA A N 1
ATOM 4448 C CA . ALA A 1 392 ? 144.861 180.559 151.989 1.00 16.42 392 ALA A CA 1
ATOM 4449 C C . ALA A 1 392 ? 145.934 180.367 150.927 1.00 16.42 392 ALA A C 1
ATOM 4450 O O . ALA A 1 392 ? 146.002 181.132 149.964 1.00 16.42 392 ALA A O 1
ATOM 4457 N N . MET A 1 393 ? 146.792 179.362 151.098 1.00 16.81 393 MET A N 1
ATOM 4458 C CA . MET A 1 393 ? 147.746 179.007 150.055 1.00 16.81 393 MET A CA 1
ATOM 4459 C C . MET A 1 393 ? 147.027 178.711 148.747 1.00 16.81 393 MET A C 1
ATOM 4460 O O . MET A 1 393 ? 147.388 179.241 147.689 1.00 16.81 393 MET A O 1
ATOM 4474 N N . TRP A 1 394 ? 145.996 177.872 148.813 1.00 18.96 394 TRP A N 1
ATOM 4475 C CA . TRP A 1 394 ? 145.232 177.522 147.618 1.00 18.96 394 TRP A CA 1
ATOM 4476 C C . TRP A 1 394 ? 144.569 178.752 147.000 1.00 18.96 394 TRP A C 1
ATOM 4477 O O . TRP A 1 394 ? 144.628 178.959 145.781 1.00 18.96 394 TRP A O 1
ATOM 4498 N N . THR A 1 395 ? 143.945 179.588 147.831 1.00 20.48 395 THR A N 1
ATOM 4499 C CA . THR A 1 395 ? 143.246 180.765 147.322 1.00 20.48 395 THR A CA 1
ATOM 4500 C C . THR A 1 395 ? 144.216 181.767 146.704 1.00 20.48 395 THR A C 1
ATOM 4501 O O . THR A 1 395 ? 143.920 182.363 145.662 1.00 20.48 395 THR A O 1
ATOM 4512 N N . THR A 1 396 ? 145.372 181.974 147.336 1.00 21.09 396 THR A N 1
ATOM 4513 C CA . THR A 1 396 ? 146.390 182.855 146.777 1.00 21.09 396 THR A CA 1
ATOM 4514 C C . THR A 1 396 ? 146.926 182.318 145.460 1.00 21.09 396 THR A C 1
ATOM 4515 O O . THR A 1 396 ? 147.169 183.094 144.530 1.00 21.09 396 THR A O 1
ATOM 4526 N N . ALA A 1 397 ? 147.123 181.003 145.361 1.00 20.95 397 ALA A N 1
ATOM 4527 C CA . ALA A 1 397 ? 147.533 180.423 144.088 1.00 20.95 397 ALA A CA 1
ATOM 4528 C C . ALA A 1 397 ? 146.471 180.645 143.020 1.00 20.95 397 ALA A C 1
ATOM 4529 O O . ALA A 1 397 ? 146.799 180.868 141.849 1.00 20.95 397 ALA A O 1
ATOM 4536 N N . LEU A 1 398 ? 145.194 180.593 143.401 1.00 22.96 398 LEU A N 1
ATOM 4537 C CA . LEU A 1 398 ? 144.125 180.849 142.442 1.00 22.96 398 LEU A CA 1
ATOM 4538 C C . LEU A 1 398 ? 144.167 182.260 141.872 1.00 22.96 398 LEU A C 1
ATOM 4539 O O . LEU A 1 398 ? 143.568 182.499 140.818 1.00 22.96 398 LEU A O 1
ATOM 4555 N N . LEU A 1 399 ? 144.849 183.197 142.534 1.00 27.01 399 LEU A N 1
ATOM 4556 C CA . LEU A 1 399 ? 144.971 184.543 141.985 1.00 27.01 399 LEU A CA 1
ATOM 4557 C C . LEU A 1 399 ? 145.765 184.546 140.686 1.00 27.01 399 LEU A C 1
ATOM 4558 O O . LEU A 1 399 ? 145.547 185.409 139.829 1.00 27.01 399 LEU A O 1
ATOM 4574 N N . HIS A 1 400 ? 146.686 183.600 140.527 1.00 27.24 400 HIS A N 1
ATOM 4575 C CA . HIS A 1 400 ? 147.547 183.495 139.355 1.00 27.24 400 HIS A CA 1
ATOM 4576 C C . HIS A 1 400 ? 147.584 182.061 138.854 1.00 27.24 400 HIS A C 1
ATOM 4577 O O . HIS A 1 400 ? 148.651 181.500 138.589 1.00 27.24 400 HIS A O 1
ATOM 4591 N N . GLN A 1 401 ? 146.410 181.445 138.721 1.00 25.81 401 GLN A N 1
ATOM 4592 C CA . GLN A 1 401 ? 146.304 180.044 138.334 1.00 25.81 401 GLN A CA 1
ATOM 4593 C C . GLN A 1 401 ? 147.056 179.770 137.038 1.00 25.81 401 GLN A C 1
ATOM 4594 O O . GLN A 1 401 ? 147.639 178.695 136.867 1.00 25.81 401 GLN A O 1
ATOM 4608 N N . ALA A 1 402 ? 147.047 180.739 136.121 1.00 28.42 402 ALA A N 1
ATOM 4609 C CA . ALA A 1 402 ? 147.743 180.562 134.852 1.00 28.42 402 ALA A CA 1
ATOM 4610 C C . ALA A 1 402 ? 149.221 180.257 135.055 1.00 28.42 402 ALA A C 1
ATOM 4611 O O . ALA A 1 402 ? 149.802 179.477 134.292 1.00 28.42 402 ALA A O 1
ATOM 4618 N N . GLU A 1 403 ? 149.843 180.854 136.069 1.00 29.71 403 GLU A N 1
ATOM 4619 C CA . GLU A 1 403 ? 151.265 180.665 136.325 1.00 29.71 403 GLU A CA 1
ATOM 4620 C C . GLU A 1 403 ? 151.557 179.665 137.432 1.00 29.71 403 GLU A C 1
ATOM 4621 O O . GLU A 1 403 ? 152.651 179.093 137.458 1.00 29.71 403 GLU A O 1
ATOM 4633 N N . THR A 1 404 ? 150.610 179.434 138.344 1.00 24.85 404 THR A N 1
ATOM 4634 C CA . THR A 1 404 ? 150.872 178.661 139.550 1.00 24.85 404 THR A CA 1
ATOM 4635 C C . THR A 1 404 ? 150.169 177.313 139.603 1.00 24.85 404 THR A C 1
ATOM 4636 O O . THR A 1 404 ? 150.593 176.453 140.380 1.00 24.85 404 THR A O 1
ATOM 4647 N N . LEU A 1 405 ? 149.119 177.103 138.814 1.00 23.13 405 LEU A N 1
ATOM 4648 C CA . LEU A 1 405 ? 148.280 175.923 138.944 1.00 23.13 405 LEU A CA 1
ATOM 4649 C C . LEU A 1 405 ? 148.107 175.232 137.600 1.00 23.13 405 LEU A C 1
ATOM 4650 O O . LEU A 1 405 ? 148.149 175.866 136.543 1.00 23.13 405 LEU A O 1
ATOM 4666 N N . GLN A 1 406 ? 147.916 173.917 137.660 1.00 24.93 406 GLN A N 1
ATOM 4667 C CA . GLN A 1 406 ? 147.562 173.155 136.476 1.00 24.93 406 GLN A CA 1
ATOM 4668 C C . GLN A 1 406 ? 146.124 173.466 136.059 1.00 24.93 406 GLN A C 1
ATOM 4669 O O . GLN A 1 406 ? 145.300 173.855 136.890 1.00 24.93 406 GLN A O 1
ATOM 4683 N N . PRO A 1 407 ? 145.790 173.282 134.778 1.00 24.16 407 PRO A N 1
ATOM 4684 C CA . PRO A 1 407 ? 144.417 173.576 134.337 1.00 24.16 407 PRO A CA 1
ATOM 4685 C C . PRO A 1 407 ? 143.353 172.801 135.092 1.00 24.16 407 PRO A C 1
ATOM 4686 O O . PRO A 1 407 ? 142.226 173.291 135.232 1.00 24.16 407 PRO A O 1
ATOM 4697 N N . SER A 1 408 ? 143.676 171.603 135.579 1.00 26.56 408 SER A N 1
ATOM 4698 C CA . SER A 1 408 ? 142.667 170.767 136.222 1.00 26.56 408 SER A CA 1
ATOM 4699 C C . SER A 1 408 ? 142.015 171.483 137.398 1.00 26.56 408 SER A C 1
ATOM 4700 O O . SER A 1 408 ? 140.815 171.320 137.645 1.00 26.56 408 SER A O 1
ATOM 4708 N N . VAL A 1 409 ? 142.787 172.282 138.134 1.00 23.79 409 VAL A N 1
ATOM 4709 C CA . VAL A 1 409 ? 142.292 172.955 139.329 1.00 23.79 409 VAL A CA 1
ATOM 4710 C C . VAL A 1 409 ? 141.950 174.418 139.063 1.00 23.79 409 VAL A C 1
ATOM 4711 O O . VAL A 1 409 ? 141.631 175.153 140.001 1.00 23.79 409 VAL A O 1
ATOM 4724 N N . TRP A 1 410 ? 142.008 174.859 137.809 1.00 24.72 410 TRP A N 1
ATOM 4725 C CA . TRP A 1 410 ? 141.539 176.194 137.474 1.00 24.72 410 TRP A CA 1
ATOM 4726 C C . TRP A 1 410 ? 140.041 176.305 137.736 1.00 24.72 410 TRP A C 1
ATOM 4727 O O . TRP A 1 410 ? 139.333 175.306 137.887 1.00 24.72 410 TRP A O 1
ATOM 4748 N N . PHE A 1 411 ? 139.557 177.542 137.783 1.00 27.76 411 PHE A N 1
ATOM 4749 C CA . PHE A 1 411 ? 138.122 177.766 137.865 1.00 27.76 411 PHE A CA 1
ATOM 4750 C C . PHE A 1 411 ? 137.437 177.137 136.659 1.00 27.76 411 PHE A C 1
ATOM 4751 O O . PHE A 1 411 ? 137.819 177.386 135.512 1.00 27.76 411 PHE A O 1
ATOM 4768 N N . GLY A 1 412 ? 136.422 176.319 136.923 1.00 32.88 412 GLY A N 1
ATOM 4769 C CA . GLY A 1 412 ? 135.765 175.559 135.884 1.00 32.88 412 GLY A CA 1
ATOM 4770 C C . GLY A 1 412 ? 136.437 174.249 135.537 1.00 32.88 412 GLY A C 1
ATOM 4771 O O . GLY A 1 412 ? 135.940 173.531 134.659 1.00 32.88 412 GLY A O 1
ATOM 4775 N N . GLY A 1 413 ? 137.548 173.913 136.193 1.00 31.90 413 GLY A N 1
ATOM 4776 C CA . GLY A 1 413 ? 138.232 172.668 135.922 1.00 31.90 413 GLY A CA 1
ATOM 4777 C C . GLY A 1 413 ? 137.597 171.481 136.623 1.00 31.90 413 GLY A C 1
ATOM 4778 O O . GLY A 1 413 ? 136.693 171.609 137.447 1.00 31.90 413 GLY A O 1
ATOM 4782 N N . ARG A 1 414 ? 138.100 170.295 136.276 1.00 34.67 414 ARG A N 1
ATOM 4783 C CA . ARG A 1 414 ? 137.535 169.061 136.810 1.00 34.67 414 ARG A CA 1
ATOM 4784 C C . ARG A 1 414 ? 137.739 168.955 138.317 1.00 34.67 414 ARG A C 1
ATOM 4785 O O . ARG A 1 414 ? 136.820 168.564 139.046 1.00 34.67 414 ARG A O 1
ATOM 4806 N N . GLU A 1 415 ? 138.931 169.298 138.801 1.00 30.24 415 GLU A N 1
ATOM 4807 C CA . GLU A 1 415 ? 139.323 169.050 140.182 1.00 30.24 415 GLU A CA 1
ATOM 4808 C C . GLU A 1 415 ? 139.254 170.298 141.055 1.00 30.24 415 GLU A C 1
ATOM 4809 O O . GLU A 1 415 ? 139.711 170.265 142.201 1.00 30.24 415 GLU A O 1
ATOM 4821 N N . HIS A 1 416 ? 138.695 171.395 140.543 1.00 26.36 416 HIS A N 1
ATOM 4822 C CA . HIS A 1 416 ? 138.630 172.629 141.319 1.00 26.36 416 HIS A CA 1
ATOM 4823 C C . HIS A 1 416 ? 137.775 172.451 142.569 1.00 26.36 416 HIS A C 1
ATOM 4824 O O . HIS A 1 416 ? 138.217 172.740 143.690 1.00 26.36 416 HIS A O 1
ATOM 4838 N N . VAL A 1 417 ? 136.549 171.957 142.396 1.00 28.92 417 VAL A N 1
ATOM 4839 C CA . VAL A 1 417 ? 135.627 171.834 143.520 1.00 28.92 417 VAL A CA 1
ATOM 4840 C C . VAL A 1 417 ? 136.125 170.793 144.513 1.00 28.92 417 VAL A C 1
ATOM 4841 O O . VAL A 1 417 ? 136.024 170.981 145.731 1.00 28.92 417 VAL A O 1
ATOM 4854 N N . LEU A 1 418 ? 136.654 169.674 144.016 1.00 26.74 418 LEU A N 1
ATOM 4855 C CA . LEU A 1 418 ? 137.163 168.647 144.918 1.00 26.74 418 LEU A CA 1
ATOM 4856 C C . LEU A 1 418 ? 138.340 169.167 145.731 1.00 26.74 418 LEU A C 1
ATOM 4857 O O . LEU A 1 418 ? 138.445 168.890 146.931 1.00 26.74 418 LEU A O 1
ATOM 4873 N N . MET A 1 419 ? 139.239 169.920 145.095 1.00 20.28 419 MET A N 1
ATOM 4874 C CA . MET A 1 419 ? 140.367 170.495 145.820 1.00 20.28 419 MET A CA 1
ATOM 4875 C C . MET A 1 419 ? 139.889 171.482 146.876 1.00 20.28 419 MET A C 1
ATOM 4876 O O . MET A 1 419 ? 140.392 171.488 148.009 1.00 20.28 419 MET A O 1
ATOM 4890 N N . PHE A 1 420 ? 138.916 172.326 146.525 1.00 20.91 420 PHE A N 1
ATOM 4891 C CA . PHE A 1 420 ? 138.390 173.272 147.502 1.00 20.91 420 PHE A CA 1
ATOM 4892 C C . PHE A 1 420 ? 137.763 172.546 148.684 1.00 20.91 420 PHE A C 1
ATOM 4893 O O . PHE A 1 420 ? 137.971 172.933 149.838 1.00 20.91 420 PHE A O 1
ATOM 4910 N N . ALA A 1 421 ? 136.987 171.494 148.417 1.00 21.69 421 ALA A N 1
ATOM 4911 C CA . ALA A 1 421 ? 136.387 170.727 149.502 1.00 21.69 421 ALA A CA 1
ATOM 4912 C C . ALA A 1 421 ? 137.457 170.082 150.373 1.00 21.69 421 ALA A C 1
ATOM 4913 O O . ALA A 1 421 ? 137.362 170.099 151.606 1.00 21.69 421 ALA A O 1
ATOM 4920 N N . LYS A 1 422 ? 138.487 169.515 149.746 1.00 19.84 422 LYS A N 1
ATOM 4921 C CA . LYS A 1 422 ? 139.549 168.861 150.499 1.00 19.84 422 LYS A CA 1
ATOM 4922 C C . LYS A 1 422 ? 140.257 169.844 151.419 1.00 19.84 422 LYS A C 1
ATOM 4923 O O . LYS A 1 422 ? 140.575 169.511 152.567 1.00 19.84 422 LYS A O 1
ATOM 4942 N N . LEU A 1 423 ? 140.519 171.057 150.935 1.00 17.53 423 LEU A N 1
ATOM 4943 C CA . LEU A 1 423 ? 141.240 172.031 151.745 1.00 17.53 423 LEU A CA 1
ATOM 4944 C C . LEU A 1 423 ? 140.340 172.828 152.683 1.00 17.53 423 LEU A C 1
ATOM 4945 O O . LEU A 1 423 ? 140.861 173.503 153.577 1.00 17.53 423 LEU A O 1
ATOM 4961 N N . ALA A 1 424 ? 139.021 172.773 152.511 1.00 18.25 424 ALA A N 1
ATOM 4962 C CA . ALA A 1 424 ? 138.094 173.477 153.386 1.00 18.25 424 ALA A CA 1
ATOM 4963 C C . ALA A 1 424 ? 137.371 172.557 154.361 1.00 18.25 424 ALA A C 1
ATOM 4964 O O . ALA A 1 424 ? 136.606 173.044 155.197 1.00 18.25 424 ALA A O 1
ATOM 4971 N N . LEU A 1 425 ? 137.590 171.244 154.275 1.00 21.09 425 LEU A N 1
ATOM 4972 C CA . LEU A 1 425 ? 136.946 170.322 155.203 1.00 21.09 425 LEU A CA 1
ATOM 4973 C C . LEU A 1 425 ? 137.326 170.627 156.649 1.00 21.09 425 LEU A C 1
ATOM 4974 O O . LEU A 1 425 ? 136.471 170.982 157.469 1.00 21.09 425 LEU A O 1
ATOM 4990 N N . TYR A 1 426 ? 138.608 170.488 156.983 1.00 18.45 426 TYR A N 1
ATOM 4991 C CA . TYR A 1 426 ? 139.025 170.653 158.373 1.00 18.45 426 TYR A CA 1
ATOM 4992 C C . TYR A 1 426 ? 138.686 172.026 158.937 1.00 18.45 426 TYR A C 1
ATOM 4993 O O . TYR A 1 426 ? 138.220 172.089 160.088 1.00 18.45 426 TYR A O 1
ATOM 5011 N N . PRO A 1 427 ? 138.911 173.138 158.232 1.00 18.96 427 PRO A N 1
ATOM 5012 C CA . PRO A 1 427 ? 138.496 174.437 158.788 1.00 18.96 427 PRO A CA 1
ATOM 5013 C C . PRO A 1 427 ? 137.016 174.504 159.115 1.00 18.96 427 PRO A C 1
ATOM 5014 O O . PRO A 1 427 ? 136.643 175.008 160.182 1.00 18.96 427 PRO A O 1
ATOM 5025 N N . CYS A 1 428 ? 136.158 173.997 158.228 1.00 23.62 428 CYS A N 1
ATOM 5026 C CA . CYS A 1 428 ? 134.723 174.034 158.489 1.00 23.62 428 CYS A CA 1
ATOM 5027 C C . CYS A 1 428 ? 134.358 173.173 159.691 1.0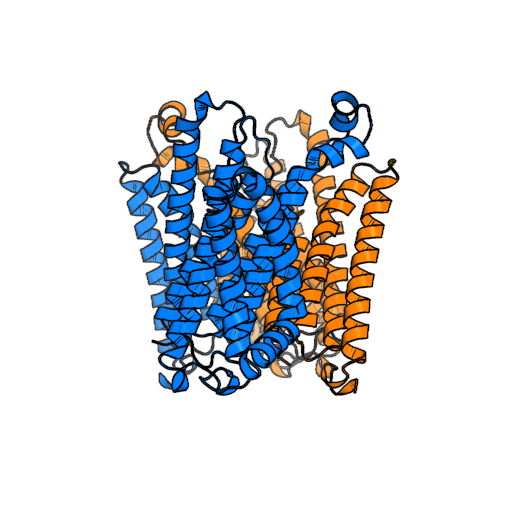0 23.62 428 CYS A C 1
ATOM 5028 O O . CYS A 1 428 ? 133.527 173.570 160.514 1.00 23.62 428 CYS A O 1
ATOM 5036 N N . ALA A 1 429 ? 134.964 171.992 159.807 1.00 24.02 429 ALA A N 1
ATOM 5037 C CA . ALA A 1 429 ? 134.681 171.127 160.946 1.00 24.02 429 ALA A CA 1
ATOM 5038 C C . ALA A 1 429 ? 135.133 171.768 162.253 1.00 24.02 429 ALA A C 1
ATOM 5039 O O . ALA A 1 429 ? 134.413 171.723 163.259 1.00 24.02 429 ALA A O 1
ATOM 5046 N N . SER A 1 430 ? 136.326 172.365 162.258 1.00 23.62 430 SER A N 1
ATOM 5047 C CA . SER A 1 430 ? 136.806 173.040 163.458 1.00 23.62 430 SER A CA 1
ATOM 5048 C C . SER A 1 430 ? 135.897 174.201 163.831 1.00 23.62 430 SER A C 1
ATOM 5049 O O . SER A 1 430 ? 135.584 174.399 165.010 1.00 23.62 430 SER A O 1
ATOM 5057 N N . LEU A 1 431 ? 135.462 174.981 162.839 1.00 26.98 431 LEU A N 1
ATOM 5058 C CA . LEU A 1 431 ? 134.556 176.089 163.116 1.00 26.98 431 LEU A CA 1
ATOM 5059 C C . LEU A 1 431 ? 133.231 175.590 163.674 1.00 26.98 431 LEU A C 1
ATOM 5060 O O . LEU A 1 431 ? 132.677 176.185 164.604 1.00 26.98 431 LEU A O 1
ATOM 5076 N N . LEU A 1 432 ? 132.700 174.503 163.110 1.00 33.75 432 LEU A N 1
ATOM 5077 C CA . LEU A 1 432 ? 131.437 173.961 163.597 1.00 33.75 432 LEU A CA 1
ATOM 5078 C C . LEU A 1 432 ? 131.565 173.487 165.038 1.00 33.75 432 LEU A C 1
ATOM 5079 O O . LEU A 1 432 ? 130.689 173.756 165.868 1.00 33.75 432 LEU A O 1
ATOM 5095 N N . ALA A 1 433 ? 132.651 172.781 165.356 1.00 35.29 433 ALA A N 1
ATOM 5096 C CA . ALA A 1 433 ? 132.861 172.337 166.730 1.00 35.29 433 ALA A CA 1
ATOM 5097 C C . ALA A 1 433 ? 133.027 173.523 167.676 1.00 35.29 433 ALA A C 1
ATOM 5098 O O . ALA A 1 433 ? 132.497 173.516 168.795 1.00 35.29 433 ALA A O 1
ATOM 5105 N N . PHE A 1 434 ? 133.764 174.549 167.246 1.00 34.80 434 PHE A N 1
ATOM 5106 C CA . PHE A 1 434 ? 133.961 175.726 168.084 1.00 34.80 434 PHE A CA 1
ATOM 5107 C C . PHE A 1 434 ? 132.638 176.435 168.349 1.00 34.80 434 PHE A C 1
ATOM 5108 O O . PHE A 1 434 ? 132.377 176.881 169.472 1.00 34.80 434 PHE A O 1
ATOM 5125 N N . ALA A 1 435 ? 131.790 176.548 167.325 1.00 38.99 435 ALA A N 1
ATOM 5126 C CA . ALA A 1 435 ? 130.477 177.153 167.511 1.00 38.99 435 ALA A CA 1
ATOM 5127 C C . ALA A 1 435 ? 129.603 176.303 168.424 1.00 38.99 435 ALA A C 1
ATOM 5128 O O . ALA A 1 435 ? 128.847 176.837 169.244 1.00 38.99 435 ALA A O 1
ATOM 5135 N N . SER A 1 436 ? 129.685 174.977 168.289 1.00 42.37 436 SER A N 1
ATOM 5136 C CA . SER A 1 436 ? 128.922 174.095 169.164 1.00 42.37 436 SER A CA 1
ATOM 5137 C C . SER A 1 436 ? 129.331 174.280 170.617 1.00 42.37 436 SER A C 1
ATOM 5138 O O . SER A 1 436 ? 128.481 174.282 171.515 1.00 42.37 436 SER A O 1
ATOM 5146 N N . THR A 1 437 ? 130.632 174.432 170.870 1.00 42.21 437 THR A N 1
ATOM 5147 C CA . THR A 1 437 ? 131.092 174.621 172.242 1.00 42.21 437 THR A CA 1
ATOM 5148 C C . THR A 1 437 ? 130.420 175.822 172.896 1.00 42.21 437 THR A C 1
ATOM 5149 O O . THR A 1 437 ? 130.243 175.842 174.120 1.00 42.21 437 THR A O 1
ATOM 5160 N N . CYS A 1 438 ? 130.040 176.826 172.107 1.00 44.82 438 CYS A N 1
ATOM 5161 C CA . CYS A 1 438 ? 129.375 178.008 172.642 1.00 44.82 438 CYS A CA 1
ATOM 5162 C C . CYS A 1 438 ? 127.858 177.889 172.638 1.00 44.82 438 CYS A C 1
ATOM 5163 O O . CYS A 1 438 ? 127.199 178.456 173.518 1.00 44.82 438 CYS A O 1
ATOM 5171 N N . LEU A 1 439 ? 127.286 177.168 171.671 1.00 47.52 439 LEU A N 1
ATOM 5172 C CA . LEU A 1 439 ? 125.840 177.064 171.531 1.00 47.52 439 LEU A CA 1
ATOM 5173 C C . LEU A 1 439 ? 125.275 175.718 171.958 1.00 47.52 439 LEU A C 1
ATOM 5174 O O . LEU A 1 439 ? 124.089 175.646 172.294 1.00 47.52 439 LEU A O 1
ATOM 5190 N N . LEU A 1 440 ? 126.082 174.661 171.952 1.00 49.88 440 LEU A N 1
ATOM 5191 C CA . LEU A 1 440 ? 125.666 173.316 172.339 1.00 49.88 440 LEU A CA 1
ATOM 5192 C C . LEU A 1 440 ? 126.688 172.714 173.293 1.00 49.88 440 LEU A C 1
ATOM 5193 O O . LEU A 1 440 ? 127.178 171.598 173.109 1.00 49.88 440 LEU A O 1
ATOM 5209 N N . SER A 1 441 ? 127.025 173.479 174.334 1.00 50.91 441 SER A N 1
ATOM 5210 C CA . SER A 1 441 ? 128.095 173.095 175.250 1.00 50.91 441 SER A CA 1
ATOM 5211 C C . SER A 1 441 ? 127.919 171.671 175.766 1.00 50.91 441 SER A C 1
ATOM 5212 O O . SER A 1 441 ? 128.876 170.890 175.807 1.00 50.91 441 SER A O 1
ATOM 5220 N N . ARG A 1 442 ? 126.697 171.315 176.168 1.00 54.93 442 ARG A N 1
ATOM 5221 C CA . ARG A 1 442 ? 126.482 170.010 176.786 1.00 54.93 442 ARG A CA 1
ATOM 5222 C C . ARG A 1 442 ? 126.827 168.868 175.838 1.00 54.93 442 ARG A C 1
ATOM 5223 O O . ARG A 1 442 ? 127.192 167.777 176.291 1.00 54.93 442 ARG A O 1
ATOM 5244 N N . PHE A 1 443 ? 126.719 169.092 174.528 1.00 52.45 443 PHE A N 1
ATOM 5245 C CA . PHE A 1 443 ? 127.045 168.076 173.536 1.00 52.45 443 PHE A CA 1
ATOM 5246 C C . PHE A 1 443 ? 128.363 168.335 172.817 1.00 52.45 443 PHE A C 1
ATOM 5247 O O . PHE A 1 443 ? 128.703 167.582 171.898 1.00 52.45 443 PHE A O 1
ATOM 5264 N N . SER A 1 444 ? 129.104 169.374 173.205 1.00 46.32 444 SER A N 1
ATOM 5265 C CA . SER A 1 444 ? 130.247 169.819 172.412 1.00 46.32 444 SER A CA 1
ATOM 5266 C C . SER A 1 444 ? 131.361 168.777 172.382 1.00 46.32 444 SER A C 1
ATOM 5267 O O . SER A 1 444 ? 131.993 168.562 171.344 1.00 46.32 444 SER A O 1
ATOM 5275 N N . VAL A 1 445 ? 131.634 168.135 173.519 1.00 43.71 445 VAL A N 1
ATOM 5276 C CA . VAL A 1 445 ? 132.717 167.152 173.572 1.00 43.71 445 VAL A CA 1
ATOM 5277 C C . VAL A 1 445 ? 132.383 165.952 172.692 1.00 43.71 445 VAL A C 1
ATOM 5278 O O . VAL A 1 445 ? 133.232 165.432 171.951 1.00 43.71 445 VAL A O 1
ATOM 5291 N N . GLY A 1 446 ? 131.134 165.492 172.769 1.00 42.97 446 GLY A N 1
ATOM 5292 C CA . GLY A 1 446 ? 130.707 164.407 171.904 1.00 42.97 446 GLY A CA 1
ATOM 5293 C C . GLY A 1 446 ? 130.772 164.788 170.440 1.00 42.97 446 GLY A C 1
ATOM 5294 O O . GLY A 1 446 ? 131.143 163.977 169.590 1.00 42.97 446 GLY A O 1
ATOM 5298 N N . ILE A 1 447 ? 130.410 166.033 170.125 1.00 41.63 447 ILE A N 1
ATOM 5299 C CA . ILE A 1 447 ? 130.512 166.513 168.749 1.00 41.63 447 ILE A CA 1
ATOM 5300 C C . ILE A 1 447 ? 131.967 166.514 168.300 1.00 41.63 447 ILE A C 1
ATOM 5301 O O . ILE A 1 447 ? 132.284 166.189 167.152 1.00 41.63 447 ILE A O 1
ATOM 5317 N N . PHE A 1 448 ? 132.873 166.889 169.202 1.00 36.72 448 PHE A N 1
ATOM 5318 C CA . PHE A 1 448 ? 134.296 166.886 168.881 1.00 36.72 448 PHE A CA 1
ATOM 5319 C C . PHE A 1 448 ? 134.776 165.483 168.535 1.00 36.72 448 PHE A C 1
ATOM 5320 O O . PHE A 1 448 ? 135.468 165.276 167.532 1.00 36.72 448 PHE A O 1
ATOM 5337 N N . HIS A 1 449 ? 134.413 164.499 169.360 1.00 41.15 449 HIS A N 1
ATOM 5338 C CA . HIS A 1 449 ? 134.821 163.124 169.075 1.00 41.15 449 HIS A CA 1
ATOM 5339 C C . HIS A 1 449 ? 134.181 162.613 167.785 1.00 41.15 449 HIS A C 1
ATOM 5340 O O . HIS A 1 449 ? 134.834 161.938 166.971 1.00 41.15 449 HIS A O 1
ATOM 5354 N N . LEU A 1 450 ? 132.905 162.935 167.576 1.00 38.67 450 LEU A N 1
ATOM 5355 C CA . LEU A 1 450 ? 132.230 162.535 166.350 1.00 38.67 450 LEU A CA 1
ATOM 5356 C C . LEU A 1 450 ? 132.918 163.139 165.134 1.00 38.67 450 LEU A C 1
ATOM 5357 O O . LEU A 1 450 ? 133.017 162.495 164.089 1.00 38.67 450 LEU A O 1
ATOM 5373 N N . MET A 1 451 ? 133.403 164.375 165.256 1.00 35.29 451 MET A N 1
ATOM 5374 C CA . MET A 1 451 ? 134.148 164.997 164.168 1.00 35.29 451 MET A CA 1
ATOM 5375 C C . MET A 1 451 ? 135.478 164.288 163.942 1.00 35.29 451 MET A C 1
ATOM 5376 O O . MET A 1 451 ? 135.881 164.055 162.796 1.00 35.29 451 MET A O 1
ATOM 5390 N N . GLN A 1 452 ? 136.179 163.951 165.026 1.00 34.62 452 GLN A N 1
ATOM 5391 C CA . GLN A 1 452 ? 137.425 163.205 164.894 1.00 34.62 452 GLN A CA 1
ATOM 5392 C C . GLN A 1 452 ? 137.219 161.898 164.147 1.00 34.62 452 GLN A C 1
ATOM 5393 O O . GLN A 1 452 ? 138.125 161.453 163.434 1.00 34.62 452 GLN A O 1
ATOM 5407 N N . ILE A 1 453 ? 136.054 161.271 164.296 1.00 34.42 453 ILE A N 1
ATOM 5408 C CA . ILE A 1 453 ? 135.762 160.052 163.543 1.00 34.42 453 ILE A CA 1
ATOM 5409 C C . ILE A 1 453 ? 135.328 160.384 162.118 1.00 34.42 453 ILE A C 1
ATOM 5410 O O . ILE A 1 453 ? 135.704 159.691 161.166 1.00 34.42 453 ILE A O 1
ATOM 5426 N N . ALA A 1 454 ? 134.531 161.442 161.962 1.00 30.88 454 ALA A N 1
ATOM 5427 C CA . ALA A 1 454 ? 133.867 161.709 160.690 1.00 30.88 454 ALA A CA 1
ATOM 5428 C C . ALA A 1 454 ? 134.839 162.227 159.638 1.00 30.88 454 ALA A C 1
ATOM 5429 O O . ALA A 1 454 ? 134.803 161.791 158.481 1.00 30.88 454 ALA A O 1
ATOM 5436 N N . VAL A 1 455 ? 135.706 163.171 160.012 1.00 25.69 455 VAL A N 1
ATOM 5437 C CA . VAL A 1 455 ? 136.558 163.829 159.018 1.00 25.69 455 VAL A CA 1
ATOM 5438 C C . VAL A 1 455 ? 137.367 162.816 158.215 1.00 25.69 455 VAL A C 1
ATOM 5439 O O . VAL A 1 455 ? 137.423 162.943 156.980 1.00 25.69 455 VAL A O 1
ATOM 5452 N N . PRO A 1 456 ? 138.017 161.821 158.823 1.00 24.74 456 PRO A N 1
ATOM 5453 C CA . PRO A 1 456 ? 138.684 160.795 158.004 1.00 24.74 456 PRO A CA 1
ATOM 5454 C C . PRO A 1 456 ? 137.738 160.082 157.054 1.00 24.74 456 PRO A C 1
ATOM 5455 O O . PRO A 1 456 ? 138.104 159.809 155.903 1.00 24.74 456 PRO A O 1
ATOM 5466 N N . CYS A 1 457 ? 136.516 159.782 157.502 1.00 30.03 457 CYS A N 1
ATOM 5467 C CA . CYS A 1 457 ? 135.544 159.139 156.624 1.00 30.03 457 CYS A CA 1
ATOM 5468 C C . CYS A 1 457 ? 135.157 160.054 155.469 1.00 30.03 457 CYS A C 1
ATOM 5469 O O . CYS A 1 457 ? 134.992 159.594 154.334 1.00 30.03 457 CYS A O 1
ATOM 5477 N N . ALA A 1 458 ? 134.999 161.351 155.741 1.00 26.88 458 ALA A N 1
ATOM 5478 C CA . ALA A 1 458 ? 134.689 162.295 154.672 1.00 26.88 458 ALA A CA 1
ATOM 5479 C C . ALA A 1 458 ? 135.822 162.367 153.657 1.00 26.88 458 ALA A C 1
ATOM 5480 O O . ALA A 1 458 ? 135.577 162.398 152.445 1.00 26.88 458 ALA A O 1
ATOM 5487 N N . PHE A 1 459 ? 137.070 162.399 154.129 1.00 21.68 459 PHE A N 1
ATOM 5488 C CA . PHE A 1 459 ? 138.197 162.331 153.206 1.00 21.68 459 PHE A CA 1
ATOM 5489 C C . PHE A 1 459 ? 138.156 161.051 152.385 1.00 21.68 459 PHE A C 1
ATOM 5490 O O . PHE A 1 459 ? 138.488 161.063 151.195 1.00 21.68 459 PHE A O 1
ATOM 5507 N N . LEU A 1 460 ? 137.756 159.941 153.006 1.00 25.09 460 LEU A N 1
ATOM 5508 C CA . LEU A 1 460 ? 137.682 158.671 152.294 1.00 25.09 460 LEU A CA 1
ATOM 5509 C C . LEU A 1 460 ? 136.629 158.705 151.192 1.00 25.09 460 LEU A C 1
ATOM 5510 O O . LEU A 1 460 ? 136.855 158.180 150.096 1.00 25.09 460 LEU A O 1
ATOM 5526 N N . LEU A 1 461 ? 135.472 159.313 151.461 1.00 28.34 461 LEU A N 1
ATOM 5527 C CA . LEU A 1 461 ? 134.358 159.356 150.519 1.00 28.34 461 LEU A CA 1
ATOM 5528 C C . LEU A 1 461 ? 134.139 160.756 149.956 1.00 28.34 461 LEU A C 1
ATOM 5529 O O . LEU A 1 461 ? 133.014 161.122 149.610 1.00 28.34 461 LEU A O 1
ATOM 5545 N N . LEU A 1 462 ? 135.204 161.552 149.859 1.00 27.54 462 LEU A N 1
ATOM 5546 C CA . LEU A 1 462 ? 135.048 162.947 149.462 1.00 27.54 462 LEU A CA 1
ATOM 5547 C C . LEU A 1 462 ? 134.505 163.072 148.044 1.00 27.54 462 LEU A C 1
ATOM 5548 O O . LEU A 1 462 ? 133.657 163.928 147.774 1.00 27.54 462 LEU A O 1
ATOM 5564 N N . ARG A 1 463 ? 134.992 162.243 147.120 1.00 32.32 463 ARG A N 1
ATOM 5565 C CA . ARG A 1 463 ? 134.579 162.369 145.726 1.00 32.32 463 ARG A CA 1
ATOM 5566 C C . ARG A 1 463 ? 133.084 162.105 145.568 1.00 32.32 463 ARG A C 1
ATOM 5567 O O . ARG A 1 463 ? 132.372 162.865 144.897 1.00 32.32 463 ARG A O 1
ATOM 5588 N N . LEU A 1 464 ? 132.590 161.026 146.180 1.00 36.58 464 LEU A N 1
ATOM 5589 C CA . LEU A 1 464 ? 131.171 160.705 146.077 1.00 36.58 464 LEU A CA 1
ATOM 5590 C C . LEU A 1 464 ? 130.314 161.786 146.722 1.00 36.58 464 LEU A C 1
ATOM 5591 O O . LEU A 1 464 ? 129.265 162.159 146.186 1.00 36.58 464 LEU A O 1
ATOM 5607 N N . LEU A 1 465 ? 130.739 162.293 147.881 1.00 36.08 465 LEU A N 1
ATOM 5608 C CA . LEU A 1 465 ? 129.988 163.354 148.543 1.00 36.08 465 LEU A CA 1
ATOM 5609 C C . LEU A 1 465 ? 129.947 164.616 147.690 1.00 36.08 465 LEU A C 1
ATOM 5610 O O . LEU A 1 465 ? 128.907 165.280 147.596 1.00 36.08 465 LEU A O 1
ATOM 5626 N N . VAL A 1 466 ? 131.071 164.965 147.063 1.00 37.23 466 VAL A N 1
ATOM 5627 C CA . VAL A 1 466 ? 131.115 166.143 146.202 1.00 37.23 466 VAL A CA 1
ATOM 5628 C C . VAL A 1 466 ? 130.173 165.965 145.020 1.00 37.23 466 VAL A C 1
ATOM 5629 O O . VAL A 1 466 ? 129.423 166.879 144.655 1.00 37.23 466 VAL A O 1
ATOM 5642 N N . GLY A 1 467 ? 130.205 164.786 144.396 1.00 46.09 467 GLY A N 1
ATOM 5643 C CA . GLY A 1 467 ? 129.296 164.530 143.290 1.00 46.09 467 GLY A CA 1
ATOM 5644 C C . GLY A 1 467 ? 127.841 164.607 143.711 1.00 46.09 467 GLY A C 1
ATOM 5645 O O . GLY A 1 467 ? 127.005 165.174 143.001 1.00 46.09 467 GLY A O 1
ATOM 5649 N N . LEU A 1 468 ? 127.520 164.040 144.875 1.00 49.77 468 LEU A N 1
ATOM 5650 C CA . LEU A 1 468 ? 126.151 164.078 145.375 1.00 49.77 468 LEU A CA 1
ATOM 5651 C C . LEU A 1 468 ? 125.698 165.511 145.612 1.00 49.77 468 LEU A C 1
ATOM 5652 O O . LEU A 1 468 ? 124.586 165.894 145.232 1.00 49.77 468 LEU A O 1
ATOM 5668 N N . ALA A 1 469 ? 126.548 166.320 146.249 1.00 51.14 469 ALA A N 1
ATOM 5669 C CA . ALA A 1 469 ? 126.186 167.709 146.509 1.00 51.14 469 ALA A CA 1
ATOM 5670 C C . ALA A 1 469 ? 126.011 168.483 145.210 1.00 51.14 469 ALA A C 1
ATOM 5671 O O . ALA A 1 469 ? 125.077 169.286 145.075 1.00 51.14 469 ALA A O 1
ATOM 5678 N N . LEU A 1 470 ? 126.901 168.259 144.241 1.00 50.45 470 LEU A N 1
ATOM 5679 C CA . LEU A 1 470 ? 126.785 168.951 142.964 1.00 50.45 470 LEU A CA 1
ATOM 5680 C C . LEU A 1 470 ? 125.486 168.585 142.261 1.00 50.45 470 LEU A C 1
ATOM 5681 O O . LEU A 1 470 ? 124.786 169.460 141.743 1.00 50.45 470 LEU A O 1
ATOM 5697 N N . ALA A 1 471 ? 125.138 167.296 142.244 1.00 57.05 471 ALA A N 1
ATOM 5698 C CA . ALA A 1 471 ? 123.886 166.885 141.615 1.00 57.05 471 ALA A CA 1
ATOM 5699 C C . ALA A 1 471 ? 122.683 167.463 142.351 1.00 57.05 471 ALA A C 1
ATOM 5700 O O . ALA A 1 471 ? 121.712 167.907 141.723 1.00 57.05 471 ALA A O 1
ATOM 5707 N N . THR A 1 472 ? 122.728 167.464 143.686 1.00 58.45 472 THR A N 1
ATOM 5708 C CA . THR A 1 472 ? 121.616 167.997 144.465 1.00 58.45 472 THR A CA 1
ATOM 5709 C C . THR A 1 472 ? 121.401 169.475 144.173 1.00 58.45 472 THR A C 1
ATOM 5710 O O . THR A 1 472 ? 120.260 169.926 144.021 1.00 58.45 472 THR A O 1
ATOM 5721 N N . LEU A 1 473 ? 122.486 170.249 144.095 1.00 59.07 473 LEU A N 1
ATOM 5722 C CA . LEU A 1 473 ? 122.343 171.661 143.757 1.00 59.07 473 LEU A CA 1
ATOM 5723 C C . LEU A 1 473 ? 121.934 171.845 142.301 1.00 59.07 473 LEU A C 1
ATOM 5724 O O . LEU A 1 473 ? 121.250 172.820 141.969 1.00 59.07 473 LEU A O 1
ATOM 5740 N N . ARG A 1 474 ? 122.339 170.925 141.423 1.00 60.89 474 ARG A N 1
ATOM 5741 C CA . ARG A 1 474 ? 121.932 170.999 140.024 1.00 60.89 474 ARG A CA 1
ATOM 5742 C C . ARG A 1 474 ? 120.423 170.848 139.887 1.00 60.89 474 ARG A C 1
ATOM 5743 O O . ARG A 1 474 ? 119.770 171.621 139.177 1.00 60.89 474 ARG A O 1
ATOM 5764 N N . VAL A 1 475 ? 119.850 169.850 140.563 1.00 61.64 475 VAL A N 1
ATOM 5765 C CA . VAL A 1 475 ? 118.403 169.665 140.502 1.00 61.64 475 VAL A CA 1
ATOM 5766 C C . VAL A 1 475 ? 117.689 170.806 141.218 1.00 61.64 475 VAL A C 1
ATOM 5767 O O . VAL A 1 475 ? 116.627 171.263 140.780 1.00 61.64 475 VAL A O 1
ATOM 5780 N N . LEU A 1 476 ? 118.255 171.282 142.322 1.00 61.99 476 LEU A N 1
ATOM 5781 C CA . LEU A 1 476 ? 117.664 172.387 143.069 1.00 61.99 476 LEU A CA 1
ATOM 5782 C C . LEU A 1 476 ? 117.892 173.709 142.345 1.00 61.99 476 LEU A C 1
ATOM 5783 O O . LEU A 1 476 ? 117.259 174.717 142.661 1.00 61.99 476 LEU A O 1
ATOM 5799 N N . ILE B 1 30 ? 144.544 159.963 139.425 1.00 28.46 30 ILE B N 1
ATOM 5800 C CA . ILE B 1 30 ? 145.756 159.166 139.566 1.00 28.46 30 ILE B CA 1
ATOM 5801 C C . ILE B 1 30 ? 146.965 160.091 139.626 1.00 28.46 30 ILE B C 1
ATOM 5802 O O . ILE B 1 30 ? 147.012 161.110 138.939 1.00 28.46 30 ILE B O 1
ATOM 5817 N N . GLN B 1 31 ? 147.945 159.722 140.449 1.00 22.67 31 GLN B N 1
ATOM 5818 C CA . GLN B 1 31 ? 149.005 160.640 140.836 1.00 22.67 31 GLN B CA 1
ATOM 5819 C C . GLN B 1 31 ? 150.345 159.919 140.833 1.00 22.67 31 GLN B C 1
ATOM 5820 O O . GLN B 1 31 ? 150.409 158.692 140.954 1.00 22.67 31 GLN B O 1
ATOM 5834 N N . CYS B 1 32 ? 151.415 160.700 140.688 1.00 21.93 32 CYS B N 1
ATOM 5835 C CA . CYS B 1 32 ? 152.761 160.193 140.925 1.00 21.93 32 CYS B CA 1
ATOM 5836 C C . CYS B 1 32 ? 152.953 159.882 142.407 1.00 21.93 32 CYS B C 1
ATOM 5837 O O . CYS B 1 32 ? 152.439 160.593 143.273 1.00 21.93 32 CYS B O 1
ATOM 5845 N N . SER B 1 33 ? 153.693 158.807 142.692 1.00 17.90 33 SER B N 1
ATOM 5846 C CA . SER B 1 33 ? 153.828 158.294 144.051 1.00 17.90 33 SER B CA 1
ATOM 5847 C C . SER B 1 33 ? 155.082 158.768 144.777 1.00 17.90 33 SER B C 1
ATOM 5848 O O . SER B 1 33 ? 155.286 158.377 145.931 1.00 17.90 33 SER B O 1
ATOM 5856 N N . GLN B 1 34 ? 155.917 159.596 144.149 1.00 16.10 34 GLN B N 1
ATOM 5857 C CA . GLN B 1 34 ? 157.224 159.909 144.717 1.00 16.10 34 GLN B CA 1
ATOM 5858 C C . GLN B 1 34 ? 157.114 160.616 146.068 1.00 16.10 34 GLN B C 1
ATOM 5859 O O . GLN B 1 34 ? 157.818 160.256 147.020 1.00 16.10 34 GLN B O 1
ATOM 5873 N N . ARG B 1 35 ? 156.234 161.612 146.187 1.00 12.26 35 ARG B N 1
ATOM 5874 C CA . ARG B 1 35 ? 156.172 162.354 147.444 1.00 12.26 35 ARG B CA 1
ATOM 5875 C C . ARG B 1 35 ? 155.622 161.485 148.567 1.00 12.26 35 ARG B C 1
ATOM 5876 O O . ARG B 1 35 ? 156.093 161.559 149.708 1.00 12.26 35 ARG B O 1
ATOM 5897 N N . MET B 1 36 ? 154.621 160.658 148.264 1.00 14.18 36 MET B N 1
ATOM 5898 C CA . MET B 1 36 ? 154.062 159.774 149.278 1.00 14.18 36 MET B CA 1
ATOM 5899 C C . MET B 1 36 ? 155.109 158.788 149.781 1.00 14.18 36 MET B C 1
ATOM 5900 O O . MET B 1 36 ? 155.208 158.535 150.988 1.00 14.18 36 MET B O 1
ATOM 5914 N N . LEU B 1 37 ? 155.904 158.224 148.870 1.00 14.19 37 LEU B N 1
ATOM 5915 C CA . LEU B 1 37 ? 156.949 157.293 149.278 1.00 14.19 37 LEU B CA 1
ATOM 5916 C C . LEU B 1 37 ? 158.039 157.996 150.079 1.00 14.19 37 LEU B C 1
ATOM 5917 O O . LEU B 1 37 ? 158.588 157.419 151.023 1.00 14.19 37 LEU B O 1
ATOM 5933 N N . SER B 1 38 ? 158.372 159.238 149.722 1.00 14.37 38 SER B N 1
ATOM 5934 C CA . SER B 1 38 ? 159.336 159.988 150.524 1.00 14.37 38 SER B CA 1
ATOM 5935 C C . SER B 1 38 ? 158.815 160.222 151.940 1.00 14.37 38 SER B C 1
ATOM 5936 O O . SER B 1 38 ? 159.560 160.082 152.920 1.00 14.37 38 SER B O 1
ATOM 5944 N N . PHE B 1 39 ? 157.535 160.576 152.062 1.00 19.97 39 PHE B N 1
ATOM 5945 C CA . PHE B 1 39 ? 156.923 160.754 153.376 1.00 19.97 39 PHE B CA 1
ATOM 5946 C C . PHE B 1 39 ? 156.963 159.457 154.179 1.00 19.97 39 PHE B C 1
ATOM 5947 O O . PHE B 1 39 ? 157.277 159.456 155.379 1.00 19.97 39 PHE B O 1
ATOM 5964 N N . SER B 1 40 ? 156.647 158.339 153.524 1.00 12.48 40 SER B N 1
ATOM 5965 C CA . SER B 1 40 ? 156.690 157.044 154.192 1.00 12.48 40 SER B CA 1
ATOM 5966 C C . SER B 1 40 ? 158.104 156.714 154.654 1.00 12.48 40 SER B C 1
ATOM 5967 O O . SER B 1 40 ? 158.302 156.177 155.749 1.00 12.48 40 SER B O 1
ATOM 5975 N N . ASP B 1 41 ? 159.101 157.015 153.821 1.00 12.30 41 ASP B N 1
ATOM 5976 C CA . ASP B 1 41 ? 160.486 156.768 154.203 1.00 12.30 41 ASP B CA 1
ATOM 5977 C C . ASP B 1 41 ? 160.874 157.592 155.422 1.00 12.30 41 ASP B C 1
ATOM 5978 O O . ASP B 1 41 ? 161.552 157.094 156.326 1.00 12.30 41 ASP B O 1
ATOM 5987 N N . ALA B 1 42 ? 160.460 158.860 155.463 1.00 11.53 42 ALA B N 1
ATOM 5988 C CA . ALA B 1 42 ? 160.752 159.686 156.631 1.00 11.53 42 ALA B CA 1
ATOM 5989 C C . ALA B 1 42 ? 160.120 159.106 157.894 1.00 11.53 42 ALA B C 1
ATOM 5990 O O . ALA B 1 42 ? 160.780 158.995 158.939 1.00 11.53 42 ALA B O 1
ATOM 5997 N N . LEU B 1 43 ? 158.845 158.718 157.816 1.00 10.01 43 LEU B N 1
ATOM 5998 C CA . LEU B 1 43 ? 158.193 158.121 158.980 1.00 10.01 43 LEU B CA 1
ATOM 5999 C C . LEU B 1 43 ? 158.913 156.853 159.423 1.00 10.01 43 LEU B C 1
ATOM 6000 O O . LEU B 1 43 ? 159.188 156.665 160.614 1.00 10.01 43 LEU B O 1
ATOM 6016 N N . LEU B 1 44 ? 159.233 155.972 158.473 1.00 10.74 44 LEU B N 1
ATOM 6017 C CA . LEU B 1 44 ? 159.878 154.710 158.814 1.00 10.74 44 LEU B CA 1
ATOM 6018 C C . LEU B 1 44 ? 161.250 154.942 159.431 1.00 10.74 44 LEU B C 1
ATOM 6019 O O . LEU B 1 44 ? 161.645 154.239 160.367 1.00 10.74 44 LEU B O 1
ATOM 6035 N N . SER B 1 45 ? 161.995 155.923 158.918 1.00 9.55 45 SER B N 1
ATOM 6036 C CA . SER B 1 45 ? 163.283 156.259 159.511 1.00 9.55 45 SER B CA 1
ATOM 6037 C C . SER B 1 45 ? 163.124 156.748 160.941 1.00 9.55 45 SER B C 1
ATOM 6038 O O . SER B 1 45 ? 163.943 156.410 161.803 1.00 9.55 45 SER B O 1
ATOM 6046 N N . ILE B 1 46 ? 162.090 157.546 161.217 1.00 10.97 46 ILE B N 1
ATOM 6047 C CA . ILE B 1 46 ? 161.853 157.966 162.595 1.00 10.97 46 ILE B CA 1
ATOM 6048 C C . ILE B 1 46 ? 161.540 156.761 163.477 1.00 10.97 46 ILE B C 1
ATOM 6049 O O . ILE B 1 46 ? 162.066 156.637 164.589 1.00 10.97 46 ILE B O 1
ATOM 6065 N N . ILE B 1 47 ? 160.681 155.859 163.001 1.00 11.94 47 ILE B N 1
ATOM 6066 C CA . ILE B 1 47 ? 160.264 154.725 163.823 1.00 11.94 47 ILE B CA 1
ATOM 6067 C C . ILE B 1 47 ? 161.424 153.762 164.053 1.00 11.94 47 ILE B C 1
ATOM 6068 O O . ILE B 1 47 ? 161.558 153.184 165.137 1.00 11.94 47 ILE B O 1
ATOM 6084 N N . ALA B 1 48 ? 162.273 153.566 163.044 1.00 10.32 48 ALA B N 1
ATOM 6085 C CA . ALA B 1 48 ? 163.393 152.641 163.183 1.00 10.32 48 ALA B CA 1
ATOM 6086 C C . ALA B 1 48 ? 164.397 153.094 164.235 1.00 10.32 48 ALA B C 1
ATOM 6087 O O . ALA B 1 48 ? 165.128 152.257 164.776 1.00 10.32 48 ALA B O 1
ATOM 6094 N N . THR B 1 49 ? 164.451 154.389 164.538 1.00 11.82 49 THR B N 1
ATOM 6095 C CA . THR B 1 49 ? 165.414 154.940 165.480 1.00 11.82 49 THR B CA 1
ATOM 6096 C C . THR B 1 49 ? 164.806 155.302 166.828 1.00 11.82 49 THR B C 1
ATOM 6097 O O . THR B 1 49 ? 165.471 155.962 167.631 1.00 11.82 49 THR B O 1
ATOM 6108 N N . VAL B 1 50 ? 163.567 154.888 167.104 1.00 14.84 50 VAL B N 1
ATOM 6109 C CA . VAL B 1 50 ? 162.905 155.292 168.344 1.00 14.84 50 VAL B CA 1
ATOM 6110 C C . VAL B 1 50 ? 163.653 154.748 169.556 1.00 14.84 50 VAL B C 1
ATOM 6111 O O . VAL B 1 50 ? 163.794 155.427 170.578 1.00 14.84 50 VAL B O 1
ATOM 6124 N N . MET B 1 51 ? 164.145 153.515 169.460 1.00 16.92 51 MET B N 1
ATOM 6125 C CA . MET B 1 51 ? 164.757 152.847 170.601 1.00 16.92 51 MET B CA 1
ATOM 6126 C C . MET B 1 51 ? 166.215 153.230 170.822 1.00 16.92 51 MET B C 1
ATOM 6127 O O . MET B 1 51 ? 166.881 152.596 171.647 1.00 16.92 51 MET B O 1
ATOM 6141 N N . ILE B 1 52 ? 166.725 154.247 170.128 1.00 16.97 52 ILE B N 1
ATOM 6142 C CA . ILE B 1 52 ? 168.065 154.740 170.425 1.00 16.97 52 ILE B CA 1
ATOM 6143 C C . ILE B 1 52 ? 168.023 155.782 171.536 1.00 16.97 52 ILE B C 1
ATOM 6144 O O . ILE B 1 52 ? 168.991 155.941 172.287 1.00 16.97 52 ILE B O 1
ATOM 6160 N N . LEU B 1 53 ? 166.911 156.505 171.661 1.00 20.28 53 LEU B N 1
ATOM 6161 C CA . LEU B 1 53 ? 166.784 157.510 172.716 1.00 20.28 53 LEU B CA 1
ATOM 6162 C C . LEU B 1 53 ? 166.967 156.927 174.110 1.00 20.28 53 LEU B C 1
ATOM 6163 O O . LEU B 1 53 ? 167.686 157.537 174.918 1.00 20.28 53 LEU B O 1
ATOM 6179 N N . PRO B 1 54 ? 166.367 155.788 174.465 1.00 21.67 54 PRO B N 1
ATOM 6180 C CA . PRO B 1 54 ? 166.672 155.189 175.774 1.00 21.67 54 PRO B CA 1
ATOM 6181 C C . PRO B 1 54 ? 168.146 154.888 175.965 1.00 21.67 54 PRO B C 1
ATOM 6182 O O . PRO B 1 54 ? 168.657 155.015 177.083 1.00 21.67 54 PRO B O 1
ATOM 6193 N N . VAL B 1 55 ? 168.843 154.483 174.903 1.00 22.80 55 VAL B N 1
ATOM 6194 C CA . VAL B 1 55 ? 170.262 154.169 175.012 1.00 22.80 55 VAL B CA 1
ATOM 6195 C C . VAL B 1 55 ? 171.076 155.419 175.313 1.00 22.80 55 VAL B C 1
ATOM 6196 O O . VAL B 1 55 ? 171.914 155.423 176.221 1.00 22.80 55 VAL B O 1
ATOM 6209 N N . THR B 1 56 ? 170.849 156.497 174.562 1.00 21.82 56 THR B N 1
ATOM 6210 C CA . THR B 1 56 ? 171.602 157.728 174.766 1.00 21.82 56 THR B CA 1
ATOM 6211 C C . THR B 1 56 ? 171.162 158.484 176.009 1.00 21.82 56 THR B C 1
ATOM 6212 O O . THR B 1 56 ? 171.958 159.245 176.568 1.00 21.82 56 THR B O 1
ATOM 6223 N N . HIS B 1 57 ? 169.923 158.296 176.451 1.00 25.89 57 HIS B N 1
ATOM 6224 C CA . HIS B 1 57 ? 169.432 158.919 177.670 1.00 25.89 57 HIS B CA 1
ATOM 6225 C C . HIS B 1 57 ? 169.831 158.149 178.920 1.00 25.89 57 HIS B C 1
ATOM 6226 O O . HIS B 1 57 ? 169.531 158.599 180.030 1.00 25.89 57 HIS B O 1
ATOM 6240 N N . THR B 1 58 ? 170.492 157.005 178.768 1.00 33.41 58 THR B N 1
ATOM 6241 C CA . THR B 1 58 ? 171.048 156.306 179.918 1.00 33.41 58 THR B CA 1
ATOM 6242 C C . THR B 1 58 ? 172.113 157.171 180.577 1.00 33.41 58 THR B C 1
ATOM 6243 O O . THR B 1 58 ? 172.964 157.755 179.899 1.00 33.41 58 THR B O 1
ATOM 6254 N N . GLU B 1 59 ? 172.065 157.254 181.902 1.00 49.33 59 GLU B N 1
ATOM 6255 C CA . GLU B 1 59 ? 172.936 158.147 182.652 1.00 49.33 59 GLU B CA 1
ATOM 6256 C C . GLU B 1 59 ? 174.186 157.404 183.105 1.00 49.33 59 GLU B C 1
ATOM 6257 O O . GLU B 1 59 ? 174.094 156.338 183.722 1.00 49.33 59 GLU B O 1
ATOM 6269 N N . ILE B 1 60 ? 175.350 157.971 182.797 1.00 52.60 60 ILE B N 1
ATOM 6270 C CA . ILE B 1 60 ? 176.619 157.404 183.240 1.00 52.60 60 ILE B CA 1
ATOM 6271 C C . ILE B 1 60 ? 176.741 157.658 184.740 1.00 52.60 60 ILE B C 1
ATOM 6272 O O . ILE B 1 60 ? 177.024 158.781 185.167 1.00 52.60 60 ILE B O 1
ATOM 6288 N N . SER B 1 61 ? 176.527 156.620 185.540 1.00 61.98 61 SER B N 1
ATOM 6289 C CA . SER B 1 61 ? 176.528 156.790 186.984 1.00 61.98 61 SER B CA 1
ATOM 6290 C C . SER B 1 61 ? 177.940 157.099 187.480 1.00 61.98 61 SER B C 1
ATOM 6291 O O . SER B 1 61 ? 178.917 156.570 186.942 1.00 61.98 61 SER B O 1
ATOM 6299 N N . PRO B 1 62 ? 178.082 157.949 188.503 1.00 66.11 62 PRO B N 1
ATOM 6300 C CA . PRO B 1 62 ? 179.420 158.231 189.042 1.00 66.11 62 PRO B CA 1
ATOM 6301 C C . PRO B 1 62 ? 179.929 157.115 189.940 1.00 66.11 62 PRO B C 1
ATOM 6302 O O . PRO B 1 62 ? 181.140 156.950 190.114 1.00 66.11 62 PRO B O 1
ATOM 6313 N N . GLU B 1 63 ? 179.008 156.344 190.515 1.00 68.30 63 GLU B N 1
ATOM 6314 C CA . GLU B 1 63 ? 179.364 155.259 191.424 1.00 68.30 63 GLU B CA 1
ATOM 6315 C C . GLU B 1 63 ? 179.718 154.023 190.606 1.00 68.30 63 GLU B C 1
ATOM 6316 O O . GLU B 1 63 ? 178.859 153.447 189.931 1.00 68.30 63 GLU B O 1
ATOM 6328 N N . GLN B 1 64 ? 180.987 153.612 190.665 1.00 68.21 64 GLN B N 1
ATOM 6329 C CA . GLN B 1 64 ? 181.417 152.432 189.923 1.00 68.21 64 GLN B CA 1
ATOM 6330 C C . GLN B 1 64 ? 180.824 151.154 190.503 1.00 68.21 64 GLN B C 1
ATOM 6331 O O . GLN B 1 64 ? 180.688 150.156 189.785 1.00 68.21 64 GLN B O 1
ATOM 6345 N N . GLN B 1 65 ? 180.466 151.160 191.789 1.00 68.75 65 GLN B N 1
ATOM 6346 C CA . GLN B 1 65 ? 179.931 149.957 192.415 1.00 68.75 65 GLN B CA 1
ATOM 6347 C C . GLN B 1 65 ? 178.604 149.530 191.803 1.00 68.75 65 GLN B C 1
ATOM 6348 O O . GLN B 1 65 ? 178.246 148.350 191.890 1.00 68.75 65 GLN B O 1
ATOM 6362 N N . PHE B 1 66 ? 177.867 150.456 191.188 1.00 65.65 66 PHE B N 1
ATOM 6363 C CA . PHE B 1 66 ? 176.622 150.116 190.511 1.00 65.65 66 PHE B CA 1
ATOM 6364 C C . PHE B 1 66 ? 176.846 149.597 189.097 1.00 65.65 66 PHE B C 1
ATOM 6365 O O 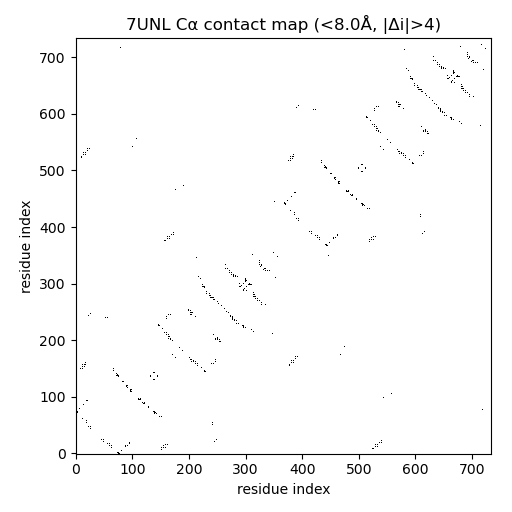. PHE B 1 66 ? 175.883 149.157 188.457 1.00 65.65 66 PHE B O 1
ATOM 6382 N N . ASP B 1 67 ? 178.090 149.616 188.611 1.00 62.38 67 ASP B N 1
ATOM 6383 C CA . ASP B 1 67 ? 178.356 149.345 187.201 1.00 62.38 67 ASP B CA 1
ATOM 6384 C C . ASP B 1 67 ? 177.698 148.048 186.748 1.00 62.38 67 ASP B C 1
ATOM 6385 O O . ASP B 1 67 ? 177.013 148.013 185.719 1.00 62.38 67 ASP B O 1
ATOM 6394 N N . ARG B 1 68 ? 177.880 146.972 187.519 1.00 63.15 68 ARG B N 1
ATOM 6395 C CA . ARG B 1 68 ? 177.344 145.677 187.112 1.00 63.15 68 ARG B CA 1
ATOM 6396 C C . ARG B 1 68 ? 175.869 145.781 186.753 1.00 63.15 68 ARG B C 1
ATOM 6397 O O . ARG B 1 68 ? 175.429 145.233 185.736 1.00 63.15 68 ARG B O 1
ATOM 6418 N N . SER B 1 69 ? 175.086 146.480 187.576 1.00 56.94 69 SER B N 1
ATOM 6419 C CA . SER B 1 69 ? 173.680 146.678 187.246 1.00 56.94 69 SER B CA 1
ATOM 6420 C C . SER B 1 69 ? 173.531 147.564 186.016 1.00 56.94 69 SER B C 1
ATOM 6421 O O . SER B 1 69 ? 172.856 147.192 185.047 1.00 56.94 69 SER B O 1
ATOM 6429 N N . VAL B 1 70 ? 174.192 148.723 186.018 1.00 52.58 70 VAL B N 1
ATOM 6430 C CA . VAL B 1 70 ? 173.980 149.703 184.956 1.00 52.58 70 VAL B CA 1
ATOM 6431 C C . VAL B 1 70 ? 174.303 149.088 183.603 1.00 52.58 70 VAL B C 1
ATOM 6432 O O . VAL B 1 70 ? 173.502 149.151 182.662 1.00 52.58 70 VAL B O 1
ATOM 6445 N N . GLN B 1 71 ? 175.474 148.458 183.494 1.00 49.54 71 GLN B N 1
ATOM 6446 C CA . GLN B 1 71 ? 175.835 147.780 182.256 1.00 49.54 71 GLN B CA 1
ATOM 6447 C C . GLN B 1 71 ? 174.723 146.838 181.816 1.00 49.54 71 GLN B C 1
ATOM 6448 O O . GLN B 1 71 ? 174.278 146.876 180.663 1.00 49.54 71 GLN B O 1
ATOM 6462 N N . ARG B 1 72 ? 174.235 146.006 182.741 1.00 45.98 72 ARG B N 1
ATOM 6463 C CA . ARG B 1 72 ? 173.194 145.048 182.389 1.00 45.98 72 ARG B CA 1
ATOM 6464 C C . ARG B 1 72 ? 172.006 145.750 181.752 1.00 45.98 72 ARG B C 1
ATOM 6465 O O . ARG B 1 72 ? 171.417 145.245 180.789 1.00 45.98 72 ARG B O 1
ATOM 6486 N N . LEU B 1 73 ? 171.637 146.920 182.274 1.00 36.07 73 LEU B N 1
ATOM 6487 C CA . LEU B 1 73 ? 170.572 147.692 181.648 1.00 36.07 73 LEU B CA 1
ATOM 6488 C C . LEU B 1 73 ? 170.991 148.161 180.260 1.00 36.07 73 LEU B C 1
ATOM 6489 O O . LEU B 1 73 ? 170.317 147.868 179.263 1.00 36.07 73 LEU B O 1
ATOM 6505 N N . LEU B 1 74 ? 172.143 148.829 180.170 1.00 30.05 74 LEU B N 1
ATOM 6506 C CA . LEU B 1 74 ? 172.534 149.469 178.919 1.00 30.05 74 LEU B CA 1
ATOM 6507 C C . LEU B 1 74 ? 172.593 148.456 177.786 1.00 30.05 74 LEU B C 1
ATOM 6508 O O . LEU B 1 74 ? 171.958 148.638 176.740 1.00 30.05 74 LEU B O 1
ATOM 6524 N N . ALA B 1 75 ? 173.325 147.361 177.994 1.00 28.96 75 ALA B N 1
ATOM 6525 C CA . ALA B 1 75 ? 173.396 146.323 176.975 1.00 28.96 75 ALA B CA 1
ATOM 6526 C C . ALA B 1 75 ? 172.005 145.914 176.520 1.00 28.96 75 ALA B C 1
ATOM 6527 O O . ALA B 1 75 ? 171.725 145.869 175.316 1.00 28.96 75 ALA B O 1
ATOM 6534 N N . THR B 1 76 ? 171.104 145.646 177.468 1.00 26.70 76 THR B N 1
ATOM 6535 C CA . THR B 1 76 ? 169.749 145.273 177.085 1.00 26.70 76 THR B CA 1
ATOM 6536 C C . THR B 1 76 ? 169.124 146.353 176.215 1.00 26.70 76 THR B C 1
ATOM 6537 O O . THR B 1 76 ? 168.610 146.063 175.127 1.00 26.70 76 THR B O 1
ATOM 6548 N N . ARG B 1 77 ? 169.207 147.610 176.652 1.00 26.73 77 ARG B N 1
ATOM 6549 C CA . ARG B 1 77 ? 168.644 148.697 175.863 1.00 26.73 77 ARG B CA 1
ATOM 6550 C C . ARG B 1 77 ? 169.278 148.751 174.482 1.00 26.73 77 ARG B C 1
ATOM 6551 O O . ARG B 1 77 ? 168.617 149.112 173.503 1.00 26.73 77 ARG B O 1
ATOM 6572 N N . ILE B 1 78 ? 170.560 148.395 174.381 1.00 22.04 78 ILE B N 1
ATOM 6573 C CA . ILE B 1 78 ? 171.198 148.324 173.073 1.00 22.04 78 ILE B CA 1
ATOM 6574 C C . ILE B 1 78 ? 170.592 147.190 172.257 1.00 22.04 78 ILE B C 1
ATOM 6575 O O . ILE B 1 78 ? 170.179 147.383 171.107 1.00 22.04 78 ILE B O 1
ATOM 6591 N N . ALA B 1 79 ? 170.486 146.003 172.857 1.00 19.65 79 ALA B N 1
ATOM 6592 C CA . ALA B 1 79 ? 169.988 144.846 172.123 1.00 19.65 79 ALA B CA 1
ATOM 6593 C C . ALA B 1 79 ? 168.620 145.134 171.522 1.00 19.65 79 ALA B C 1
ATOM 6594 O O . ALA B 1 79 ? 168.406 144.953 170.317 1.00 19.65 79 ALA B O 1
ATOM 6601 N N . VAL B 1 80 ? 167.693 145.629 172.342 1.00 18.55 80 VAL B N 1
ATOM 6602 C CA . VAL B 1 80 ? 166.369 145.975 171.839 1.00 18.55 80 VAL B CA 1
ATOM 6603 C C . VAL B 1 80 ? 166.496 146.934 170.664 1.00 18.55 80 VAL B C 1
ATOM 6604 O O . VAL B 1 80 ? 165.913 146.712 169.594 1.00 18.55 80 VAL B O 1
ATOM 6617 N N . TYR B 1 81 ? 167.304 147.985 170.824 1.00 14.46 81 TYR B N 1
ATOM 6618 C CA . TYR B 1 81 ? 167.479 148.942 169.738 1.00 14.46 81 TYR B CA 1
ATOM 6619 C C . TYR B 1 81 ? 167.886 148.235 168.455 1.00 14.46 81 TYR B C 1
ATOM 6620 O O . TYR B 1 81 ? 167.381 148.548 167.371 1.00 14.46 81 TYR B O 1
ATOM 6638 N N . LEU B 1 82 ? 168.808 147.278 168.556 1.00 14.93 82 LEU B N 1
ATOM 6639 C CA . LEU B 1 82 ? 169.263 146.579 167.362 1.00 14.93 82 LEU B CA 1
ATOM 6640 C C . LEU B 1 82 ? 168.145 145.733 166.770 1.00 14.93 82 LEU B C 1
ATOM 6641 O O . LEU B 1 82 ? 167.969 145.687 165.548 1.00 14.93 82 LEU B O 1
ATOM 6657 N N . MET B 1 83 ? 167.366 145.060 167.620 1.00 16.57 83 MET B N 1
ATOM 6658 C CA . MET B 1 83 ? 166.275 144.242 167.103 1.00 16.57 83 MET B CA 1
ATOM 6659 C C . MET B 1 83 ? 165.218 145.106 166.431 1.00 16.57 83 MET B C 1
ATOM 6660 O O . MET B 1 83 ? 164.861 144.876 165.269 1.00 16.57 83 MET B O 1
ATOM 6674 N N . THR B 1 84 ? 164.737 146.133 167.133 1.00 13.77 84 THR B N 1
ATOM 6675 C CA . THR B 1 84 ? 163.698 146.992 166.576 1.00 13.77 84 THR B CA 1
ATOM 6676 C C . THR B 1 84 ? 164.121 147.561 165.229 1.00 13.77 84 THR B C 1
ATOM 6677 O O . THR B 1 84 ? 163.392 147.428 164.238 1.00 13.77 84 THR B O 1
ATOM 6688 N N . PHE B 1 85 ? 165.311 148.162 165.164 1.00 11.57 85 PHE B N 1
ATOM 6689 C CA . PHE B 1 85 ? 165.786 148.726 163.907 1.00 11.57 85 PHE B CA 1
ATOM 6690 C C . PHE B 1 85 ? 165.734 147.693 162.790 1.00 11.57 85 PHE B C 1
ATOM 6691 O O . PHE B 1 85 ? 165.380 148.019 161.651 1.00 11.57 85 PHE B O 1
ATOM 6708 N N . LEU B 1 86 ? 166.080 146.441 163.093 1.00 12.22 86 LEU B N 1
ATOM 6709 C CA . LEU B 1 86 ? 165.978 145.399 162.080 1.00 12.22 86 LEU B CA 1
ATOM 6710 C C . LEU B 1 86 ? 164.525 145.137 161.709 1.00 12.22 86 LEU B C 1
ATOM 6711 O O . LEU B 1 86 ? 164.164 145.163 160.526 1.00 12.22 86 LEU B O 1
ATOM 6727 N N . ILE B 1 87 ? 163.666 144.924 162.709 1.00 13.69 87 ILE B N 1
ATOM 6728 C CA . ILE B 1 87 ? 162.287 144.553 162.415 1.00 13.69 87 ILE B CA 1
ATOM 6729 C C . ILE B 1 87 ? 161.624 145.627 161.569 1.00 13.69 87 ILE B C 1
ATOM 6730 O O . ILE B 1 87 ? 161.092 145.339 160.488 1.00 13.69 87 ILE B O 1
ATOM 6746 N N . VAL B 1 88 ? 161.706 146.884 162.002 1.00 11.23 88 VAL B N 1
ATOM 6747 C CA . VAL B 1 88 ? 161.153 147.972 161.210 1.00 11.23 88 VAL B CA 1
ATOM 6748 C C . VAL B 1 88 ? 161.764 147.971 159.819 1.00 11.23 88 VAL B C 1
ATOM 6749 O O . VAL B 1 88 ? 161.044 148.107 158.822 1.00 11.23 88 VAL B O 1
ATOM 6762 N N . THR B 1 89 ? 163.082 147.785 159.720 1.00 10.18 89 THR B N 1
ATOM 6763 C CA . THR B 1 89 ? 163.714 147.739 158.408 1.00 10.18 89 THR B CA 1
ATOM 6764 C C . THR B 1 89 ? 163.031 146.709 157.521 1.00 10.18 89 THR B C 1
ATOM 6765 O O . THR B 1 89 ? 162.675 147.010 156.375 1.00 10.18 89 THR B O 1
ATOM 6776 N N . VAL B 1 90 ? 162.782 145.510 158.053 1.00 11.62 90 VAL B N 1
ATOM 6777 C CA . VAL B 1 90 ? 162.101 144.499 157.257 1.00 11.62 90 VAL B CA 1
ATOM 6778 C C . VAL B 1 90 ? 160.781 145.049 156.744 1.00 11.62 90 VAL B C 1
ATOM 6779 O O . VAL B 1 90 ? 160.501 145.009 155.539 1.00 11.62 90 VAL B O 1
ATOM 6792 N N . ALA B 1 91 ? 159.980 145.637 157.635 1.00 11.34 91 ALA B N 1
ATOM 6793 C CA . ALA B 1 91 ? 158.739 146.256 157.195 1.00 11.34 91 ALA B CA 1
ATOM 6794 C C . ALA B 1 91 ? 159.005 147.265 156.090 1.00 11.34 91 ALA B C 1
ATOM 6795 O O . ALA B 1 91 ? 158.397 147.189 155.014 1.00 11.34 91 ALA B O 1
ATOM 6802 N N . TRP B 1 92 ? 159.953 148.181 156.312 1.00 10.50 92 TRP B N 1
ATOM 6803 C CA . TRP B 1 92 ? 160.297 149.137 155.269 1.00 10.50 92 TRP B CA 1
ATOM 6804 C C . TRP B 1 92 ? 160.590 148.417 153.963 1.00 10.50 92 TRP B C 1
ATOM 6805 O O . TRP B 1 92 ? 160.021 148.753 152.917 1.00 10.50 92 TRP B O 1
ATOM 6826 N N . ALA B 1 93 ? 161.431 147.381 154.016 1.00 12.38 93 ALA B N 1
ATOM 6827 C CA . ALA B 1 93 ? 161.759 146.654 152.799 1.00 12.38 93 ALA B CA 1
ATOM 6828 C C . ALA B 1 93 ? 160.497 146.152 152.117 1.00 12.38 93 ALA B C 1
ATOM 6829 O O . ALA B 1 93 ? 160.302 146.375 150.915 1.00 12.38 93 ALA B O 1
ATOM 6836 N N . ALA B 1 94 ? 159.600 145.525 152.880 1.00 13.26 94 ALA B N 1
ATOM 6837 C CA . ALA B 1 94 ? 158.357 145.042 152.295 1.00 13.26 94 ALA B CA 1
ATOM 6838 C C . ALA B 1 94 ? 157.609 146.186 151.628 1.00 13.26 94 ALA B C 1
ATOM 6839 O O . ALA B 1 94 ? 157.167 146.071 150.478 1.00 13.26 94 ALA B O 1
ATOM 6846 N N . HIS B 1 95 ? 157.499 147.319 152.323 1.00 12.77 95 HIS B N 1
ATOM 6847 C CA . HIS B 1 95 ? 156.874 148.490 151.726 1.00 12.77 95 HIS B CA 1
ATOM 6848 C C . HIS B 1 95 ? 157.533 148.824 150.395 1.00 12.77 95 HIS B C 1
ATOM 6849 O O . HIS B 1 95 ? 156.856 148.959 149.369 1.00 12.77 95 HIS B O 1
ATOM 6863 N N . THR B 1 96 ? 158.867 148.904 150.386 1.00 15.31 96 THR B N 1
ATOM 6864 C CA . THR B 1 96 ? 159.575 149.231 149.155 1.00 15.31 96 THR B CA 1
ATOM 6865 C C . THR B 1 96 ? 159.196 148.283 148.031 1.00 15.31 96 THR B C 1
ATOM 6866 O O . THR B 1 96 ? 159.088 148.703 146.874 1.00 15.31 96 THR B O 1
ATOM 6877 N N . ARG B 1 97 ? 158.980 147.009 148.346 1.00 19.92 97 ARG B N 1
ATOM 6878 C CA . ARG B 1 97 ? 158.587 146.055 147.321 1.00 19.92 97 ARG B CA 1
ATOM 6879 C C . ARG B 1 97 ? 157.140 146.259 146.901 1.00 19.92 97 ARG B C 1
ATOM 6880 O O . ARG B 1 97 ? 156.833 146.248 145.704 1.00 19.92 97 ARG B O 1
ATOM 6901 N N . LEU B 1 98 ? 156.251 146.486 147.870 1.00 18.77 98 LEU B N 1
ATOM 6902 C CA . LEU B 1 98 ? 154.834 146.621 147.558 1.00 18.77 98 LEU B CA 1
ATOM 6903 C C . LEU B 1 98 ? 154.608 147.690 146.501 1.00 18.77 98 LEU B C 1
ATOM 6904 O O . LEU B 1 98 ? 153.933 147.451 145.493 1.00 18.77 98 LEU B O 1
ATOM 6920 N N . PHE B 1 99 ? 155.199 148.863 146.694 1.00 17.45 99 PHE B N 1
ATOM 6921 C CA . PHE B 1 99 ? 154.998 149.975 145.783 1.00 17.45 99 PHE B CA 1
ATOM 6922 C C . PHE B 1 99 ? 155.939 149.942 144.588 1.00 17.45 99 PHE B C 1
ATOM 6923 O O . PHE B 1 99 ? 155.895 150.859 143.761 1.00 17.45 99 PHE B O 1
ATOM 6940 N N . GLN B 1 100 ? 156.788 148.918 144.475 1.00 20.36 100 GLN B N 1
ATOM 6941 C CA . GLN B 1 100 ? 157.345 148.592 143.168 1.00 20.36 100 GLN B CA 1
ATOM 6942 C C . GLN B 1 100 ? 156.293 147.937 142.286 1.00 20.36 100 GLN B C 1
ATOM 6943 O O . GLN B 1 100 ? 156.382 148.008 141.055 1.00 20.36 100 GLN B O 1
ATOM 6957 N N . VAL B 1 101 ? 155.290 147.303 142.899 1.00 23.47 101 VAL B N 1
ATOM 6958 C CA . VAL B 1 101 ? 154.205 146.672 142.157 1.00 23.47 101 VAL B CA 1
ATOM 6959 C C . VAL B 1 101 ? 153.003 147.592 142.005 1.00 23.47 101 VAL B C 1
ATOM 6960 O O . VAL B 1 101 ? 152.163 147.352 141.122 1.00 23.47 101 VAL B O 1
ATOM 6973 N N . VAL B 1 102 ? 152.894 148.629 142.825 1.00 22.59 102 VAL B N 1
ATOM 6974 C CA . VAL B 1 102 ? 151.869 149.660 142.685 1.00 22.59 102 VAL B CA 1
ATOM 6975 C C . VAL B 1 102 ? 152.610 150.937 142.309 1.00 22.59 102 VAL B C 1
ATOM 6976 O O . VAL B 1 102 ? 153.131 151.655 143.167 1.00 22.59 102 VAL B O 1
ATOM 6989 N N . GLY B 1 103 ? 152.663 151.231 141.010 1.00 24.69 103 GLY B N 1
ATOM 6990 C CA . GLY B 1 103 ? 153.451 152.363 140.552 1.00 24.69 103 GLY B CA 1
ATOM 6991 C C . GLY B 1 103 ? 152.809 153.696 140.887 1.00 24.69 103 GLY B C 1
ATOM 6992 O O . GLY B 1 103 ? 153.364 154.493 141.648 1.00 24.69 103 GLY B O 1
ATOM 6996 N N . LYS B 1 104 ? 151.637 153.956 140.321 1.00 25.67 104 LYS B N 1
ATOM 6997 C CA . LYS B 1 104 ? 150.929 155.210 140.522 1.00 25.67 104 LYS B CA 1
ATOM 6998 C C . LYS B 1 104 ? 149.931 155.065 141.663 1.00 25.67 104 LYS B C 1
ATOM 6999 O O . LYS B 1 104 ? 149.347 153.996 141.859 1.00 25.67 104 LYS B O 1
ATOM 7018 N N . THR B 1 105 ? 149.748 156.144 142.415 1.00 21.50 105 THR B N 1
ATOM 7019 C CA . THR B 1 105 ? 148.889 156.158 143.589 1.00 21.50 105 THR B CA 1
ATOM 7020 C C . THR B 1 105 ? 147.654 157.017 143.347 1.00 21.50 105 THR B C 1
ATOM 7021 O O . THR B 1 105 ? 147.558 157.762 142.369 1.00 21.50 105 THR B O 1
ATOM 7032 N N . ASP B 1 106 ? 146.700 156.891 144.262 1.00 21.92 106 ASP B N 1
ATOM 7033 C CA . ASP B 1 106 ? 145.491 157.704 144.250 1.00 21.92 106 ASP B CA 1
ATOM 7034 C C . ASP B 1 106 ? 145.160 158.058 145.699 1.00 21.92 106 ASP B C 1
ATOM 7035 O O . ASP B 1 106 ? 145.916 157.764 146.633 1.00 21.92 106 ASP B O 1
ATOM 7044 N N . ASP B 1 107 ? 144.013 158.707 145.902 1.00 20.41 107 ASP B N 1
ATOM 7045 C CA . ASP B 1 107 ? 143.632 159.152 147.240 1.00 20.41 107 ASP B CA 1
ATOM 7046 C C . ASP B 1 107 ? 143.453 157.970 148.186 1.00 20.41 107 ASP B C 1
ATOM 7047 O O . ASP B 1 107 ? 143.966 157.973 149.315 1.00 20.41 107 ASP B O 1
ATOM 7056 N N . THR B 1 108 ? 142.728 156.944 147.736 1.00 19.85 108 THR B N 1
ATOM 7057 C CA . THR B 1 108 ? 142.478 155.784 148.581 1.00 19.85 108 THR B CA 1
ATOM 7058 C C . THR B 1 108 ? 143.782 155.114 148.986 1.00 19.85 108 THR B C 1
ATOM 7059 O O . THR B 1 108 ? 143.955 154.723 150.146 1.00 19.85 108 THR B O 1
ATOM 7070 N N . LEU B 1 109 ? 144.714 154.975 148.042 1.00 19.57 109 LEU B N 1
ATOM 7071 C CA . LEU B 1 109 ? 145.985 154.340 148.357 1.00 19.57 109 LEU B CA 1
ATOM 7072 C C . LEU B 1 109 ? 146.815 155.186 149.311 1.00 19.57 109 LEU B C 1
ATOM 7073 O O . LEU B 1 109 ? 147.515 154.637 150.164 1.00 19.57 109 LEU B O 1
ATOM 7089 N N . ALA B 1 110 ? 146.754 156.512 149.191 1.00 16.24 110 ALA B N 1
ATOM 7090 C CA . ALA B 1 110 ? 147.454 157.364 150.146 1.00 16.24 110 ALA B CA 1
ATOM 7091 C C . ALA B 1 110 ? 146.898 157.192 151.554 1.00 16.24 110 ALA B C 1
ATOM 7092 O O . ALA B 1 110 ? 147.661 157.078 152.523 1.00 16.24 110 ALA B O 1
ATOM 7099 N N . LEU B 1 111 ? 145.572 157.164 151.691 1.00 16.82 111 LEU B N 1
ATOM 7100 C CA . LEU B 1 111 ? 144.977 156.957 153.008 1.00 16.82 111 LEU B CA 1
ATOM 7101 C C . LEU B 1 111 ? 145.338 155.582 153.565 1.00 16.82 111 LEU B C 1
ATOM 7102 O O . LEU B 1 111 ? 145.652 155.436 154.755 1.00 16.82 111 LEU B O 1
ATOM 7118 N N . LEU B 1 112 ? 145.303 154.558 152.712 1.00 16.61 112 LEU B N 1
ATOM 7119 C CA . LEU B 1 112 ? 145.666 153.215 153.146 1.00 16.61 112 LEU B CA 1
ATOM 7120 C C . LEU B 1 112 ? 147.129 153.147 153.568 1.00 16.61 112 LEU B C 1
ATOM 7121 O O . LEU B 1 112 ? 147.477 152.453 154.529 1.00 16.61 112 LEU B O 1
ATOM 7137 N N . ASN B 1 113 ? 148.004 153.856 152.853 1.00 14.82 113 ASN B N 1
ATOM 7138 C CA . ASN B 1 113 ? 149.410 153.904 153.232 1.00 14.82 113 ASN B CA 1
ATOM 7139 C C . ASN B 1 113 ? 149.592 154.611 154.568 1.00 14.82 113 ASN B C 1
ATOM 7140 O O . ASN B 1 113 ? 150.458 154.234 155.363 1.00 14.82 113 ASN B O 1
ATOM 7151 N N . LEU B 1 114 ? 148.797 155.650 154.826 1.00 13.71 114 LEU B N 1
ATOM 7152 C CA . LEU B 1 114 ? 148.823 156.274 156.146 1.00 13.71 114 LEU B CA 1
ATOM 7153 C C . LEU B 1 114 ? 148.433 155.275 157.227 1.00 13.71 114 LEU B C 1
ATOM 7154 O O . LEU B 1 114 ? 149.058 155.222 158.295 1.00 13.71 114 LEU B O 1
ATOM 7170 N N . ALA B 1 115 ? 147.400 154.474 156.966 1.00 15.41 115 ALA B N 1
ATOM 7171 C CA . ALA B 1 115 ? 147.016 153.434 157.917 1.00 15.41 115 ALA B CA 1
ATOM 7172 C C . ALA B 1 115 ? 148.153 152.439 158.139 1.00 15.41 115 ALA B C 1
ATOM 7173 O O . ALA B 1 115 ? 148.413 152.021 159.275 1.00 15.41 115 ALA B O 1
ATOM 7180 N N . CYS B 1 116 ? 148.832 152.044 157.062 1.00 17.07 116 CYS B N 1
ATOM 7181 C CA . CYS B 1 116 ? 149.951 151.113 157.181 1.00 17.07 116 CYS B CA 1
ATOM 7182 C C . CYS B 1 116 ? 151.088 151.707 158.006 1.00 17.07 116 CYS B C 1
ATOM 7183 O O . CYS B 1 116 ? 151.682 151.018 158.845 1.00 17.07 116 CYS B O 1
ATOM 7191 N N . MET B 1 117 ? 151.414 152.979 157.773 1.00 15.39 117 MET B N 1
ATOM 7192 C CA . MET B 1 117 ? 152.432 153.647 158.578 1.00 15.39 117 MET B CA 1
ATOM 7193 C C . MET B 1 117 ? 152.032 153.660 160.045 1.00 15.39 117 MET B C 1
ATOM 7194 O O . MET B 1 117 ? 152.859 153.409 160.933 1.00 15.39 117 MET B O 1
ATOM 7208 N N . MET B 1 118 ? 150.762 153.958 160.317 1.00 16.63 118 MET B N 1
ATOM 7209 C CA . MET B 1 118 ? 150.300 153.975 161.697 1.00 16.63 118 MET B CA 1
ATOM 7210 C C . MET B 1 118 ? 150.472 152.611 162.343 1.00 16.63 118 MET B C 1
ATOM 7211 O O . MET B 1 118 ? 150.906 152.508 163.495 1.00 16.63 118 MET B O 1
ATOM 7225 N N . THR B 1 119 ? 150.134 151.551 161.613 1.00 17.14 119 THR B N 1
ATOM 7226 C CA . THR B 1 119 ? 150.312 150.206 162.148 1.00 17.14 119 THR B CA 1
ATOM 7227 C C . THR B 1 119 ? 151.785 149.916 162.422 1.00 17.14 119 THR B C 1
ATOM 7228 O O . THR B 1 119 ? 152.132 149.334 163.456 1.00 17.14 119 THR B O 1
ATOM 7239 N N . ILE B 1 120 ? 152.668 150.319 161.507 1.00 14.74 120 ILE B N 1
ATOM 7240 C CA . ILE B 1 120 ? 154.093 150.044 161.687 1.00 14.74 120 ILE B CA 1
ATOM 7241 C C . ILE B 1 120 ? 154.634 150.781 162.905 1.00 14.74 120 ILE B C 1
ATOM 7242 O O . ILE B 1 120 ? 155.546 150.298 163.585 1.00 14.74 120 ILE B O 1
ATOM 7258 N N . THR B 1 121 ? 154.086 151.960 163.202 1.00 14.77 121 THR B N 1
ATOM 7259 C CA . THR B 1 121 ? 154.613 152.749 164.312 1.00 14.77 121 THR B CA 1
ATOM 7260 C C . THR B 1 121 ? 154.521 152.036 165.657 1.00 14.77 121 THR B C 1
ATOM 7261 O O . THR B 1 121 ? 155.202 152.453 166.600 1.00 14.77 121 THR B O 1
ATOM 7272 N N . PHE B 1 122 ? 153.704 150.991 165.780 1.00 17.48 122 PHE B N 1
ATOM 7273 C CA . PHE B 1 122 ? 153.523 150.290 167.045 1.00 17.48 122 PHE B CA 1
ATOM 7274 C C . PHE B 1 122 ? 154.425 149.077 167.207 1.00 17.48 122 PHE B C 1
ATOM 7275 O O . PHE B 1 122 ? 154.366 148.417 168.248 1.00 17.48 122 PHE B O 1
ATOM 7292 N N . LEU B 1 123 ? 155.247 148.764 166.220 1.00 16.89 123 LEU B N 1
ATOM 7293 C CA . LEU B 1 123 ? 156.117 147.602 166.311 1.00 16.89 123 LEU B CA 1
ATOM 7294 C C . LEU B 1 123 ? 157.134 147.759 167.436 1.00 16.89 123 LEU B C 1
ATOM 7295 O O . LEU B 1 123 ? 157.320 146.828 168.232 1.00 16.89 123 LEU B O 1
ATOM 7311 N N . PRO B 1 124 ? 157.828 148.900 167.532 1.00 16.24 124 PRO B N 1
ATOM 7312 C CA . PRO B 1 124 ? 158.815 149.046 168.614 1.00 16.24 124 PRO B CA 1
ATOM 7313 C C . PRO B 1 124 ? 158.221 148.878 169.998 1.00 16.24 124 PRO B C 1
ATOM 7314 O O . PRO B 1 124 ? 158.799 148.175 170.835 1.00 16.24 124 PRO B O 1
ATOM 7325 N N . TYR B 1 125 ? 157.072 149.503 170.262 1.00 20.03 125 TYR B N 1
ATOM 7326 C CA . TYR B 1 125 ? 156.467 149.409 171.585 1.00 20.03 125 TYR B CA 1
ATOM 7327 C C . TYR B 1 125 ? 156.071 147.975 171.908 1.00 20.03 125 TYR B C 1
ATOM 7328 O O . TYR B 1 125 ? 156.317 147.491 173.019 1.00 20.03 125 TYR B O 1
ATOM 7346 N N . THR B 1 126 ? 155.462 147.279 170.948 1.00 20.36 126 THR B N 1
ATOM 7347 C CA . THR B 1 126 ? 155.021 145.911 171.196 1.00 20.36 126 THR B CA 1
ATOM 7348 C C . THR B 1 126 ? 156.204 144.971 171.396 1.00 20.36 126 THR B C 1
ATOM 7349 O O . THR B 1 126 ? 156.160 144.095 172.265 1.00 20.36 126 THR B O 1
ATOM 7360 N N . PHE B 1 127 ? 157.268 145.128 170.604 1.00 19.56 127 PHE B N 1
ATOM 7361 C CA . PHE B 1 127 ? 158.447 144.289 170.800 1.00 19.56 127 PHE B CA 1
ATOM 7362 C C . PHE B 1 127 ? 159.103 144.568 172.149 1.00 19.56 127 PHE B C 1
ATOM 7363 O O . PHE B 1 127 ? 159.521 143.636 172.850 1.00 19.56 127 PHE B O 1
ATOM 7380 N N . SER B 1 128 ? 159.206 145.846 172.528 1.00 22.17 128 SER B N 1
ATOM 7381 C CA . SER B 1 128 ? 159.757 146.202 173.828 1.00 22.17 128 SER B CA 1
ATOM 7382 C C . SER B 1 128 ? 158.942 145.615 174.968 1.00 22.17 128 SER B C 1
ATOM 7383 O O . SER B 1 128 ? 159.520 145.121 175.941 1.00 22.17 128 SER B O 1
ATOM 7391 N N . LEU B 1 129 ? 157.617 145.658 174.868 1.00 26.15 129 LEU B N 1
ATOM 7392 C CA . LEU B 1 129 ? 156.742 145.039 175.851 1.00 26.15 129 LEU B CA 1
ATOM 7393 C C . LEU B 1 129 ? 156.871 143.524 175.887 1.00 26.15 129 LEU B C 1
ATOM 7394 O O . LEU B 1 129 ? 156.828 142.934 176.971 1.00 26.15 129 LEU B O 1
ATOM 7410 N N . MET B 1 130 ? 157.024 142.887 174.726 1.00 24.38 130 MET B N 1
ATOM 7411 C CA . MET B 1 130 ? 157.224 141.444 174.684 1.00 24.38 130 MET B CA 1
ATOM 7412 C C . MET B 1 130 ? 158.512 141.046 175.392 1.00 24.38 130 MET B C 1
ATOM 7413 O O . MET B 1 130 ? 158.535 140.072 176.153 1.00 24.38 130 MET B O 1
ATOM 7427 N N . VAL B 1 131 ? 159.596 141.786 175.152 1.00 24.11 131 VAL B N 1
ATOM 7428 C CA . VAL B 1 131 ? 160.862 141.455 175.803 1.00 24.11 131 VAL B CA 1
ATOM 7429 C C . VAL B 1 131 ? 160.821 141.811 177.285 1.00 24.11 131 VAL B C 1
ATOM 7430 O O . VAL B 1 131 ? 161.483 141.166 178.105 1.00 24.11 131 VAL B O 1
ATOM 7443 N N . THR B 1 132 ? 160.060 142.845 177.655 1.00 28.39 132 THR B N 1
ATOM 7444 C CA . THR B 1 132 ? 160.007 143.258 179.053 1.00 28.39 132 THR B CA 1
ATOM 7445 C C . THR B 1 132 ? 159.167 142.306 179.898 1.00 28.39 132 THR B C 1
ATOM 7446 O O . THR B 1 132 ? 159.414 142.169 181.101 1.00 28.39 132 THR B O 1
ATOM 7457 N N . PHE B 1 133 ? 158.180 141.641 179.295 1.00 33.60 133 PHE B N 1
ATOM 7458 C CA . PHE B 1 133 ? 157.297 140.707 179.992 1.00 33.60 133 PHE B CA 1
ATOM 7459 C C . PHE B 1 133 ? 157.298 139.375 179.249 1.00 33.60 133 PHE B C 1
ATOM 7460 O O . PHE B 1 133 ? 156.304 139.003 178.610 1.00 33.60 133 PHE B O 1
ATOM 7477 N N . PRO B 1 134 ? 158.404 138.632 179.312 1.00 36.64 134 PRO B N 1
ATOM 7478 C CA . PRO B 1 134 ? 158.481 137.362 178.575 1.00 36.64 134 PRO B CA 1
ATOM 7479 C C . PRO B 1 134 ? 157.406 136.355 178.947 1.00 36.64 134 PRO B C 1
ATOM 7480 O O . PRO B 1 134 ? 156.921 135.640 178.062 1.00 36.64 134 PRO B O 1
ATOM 7491 N N . ASP B 1 135 ? 157.018 136.269 180.218 1.00 42.69 135 ASP B N 1
ATOM 7492 C CA . ASP B 1 135 ? 156.111 135.228 180.683 1.00 42.69 135 ASP B CA 1
ATOM 7493 C C . ASP B 1 135 ? 154.642 135.611 180.567 1.00 42.69 135 ASP B C 1
ATOM 7494 O O . ASP B 1 135 ? 153.777 134.781 180.863 1.00 42.69 135 ASP B O 1
ATOM 7503 N N . VAL B 1 136 ? 154.334 136.834 180.149 1.00 36.66 136 VAL B N 1
ATOM 7504 C CA . VAL B 1 136 ? 152.958 137.272 179.953 1.00 36.66 136 VAL B CA 1
ATOM 7505 C C . VAL B 1 136 ? 152.595 137.017 178.489 1.00 36.66 136 VAL B C 1
ATOM 7506 O O . VAL B 1 136 ? 153.240 137.594 177.601 1.00 36.66 136 VAL B O 1
ATOM 7519 N N . PRO B 1 137 ? 151.596 136.179 178.200 1.00 36.37 137 PRO B N 1
ATOM 7520 C CA . PRO B 1 137 ? 151.288 135.876 176.795 1.00 36.37 137 PRO B CA 1
ATOM 7521 C C . PRO B 1 137 ? 150.723 137.055 176.027 1.00 36.37 137 PRO B C 1
ATOM 7522 O O . PRO B 1 137 ? 150.623 136.978 174.797 1.00 36.37 137 PRO B O 1
ATOM 7533 N N . LEU B 1 138 ? 150.339 138.136 176.707 1.00 31.55 138 LEU B N 1
ATOM 7534 C CA . LEU B 1 138 ? 149.703 139.251 176.018 1.00 31.55 138 LEU B CA 1
ATOM 7535 C C . LEU B 1 138 ? 150.693 140.025 175.154 1.00 31.55 138 LEU B C 1
ATOM 7536 O O . LEU B 1 138 ? 150.303 140.591 174.129 1.00 31.55 138 LEU B O 1
ATOM 7552 N N . GLY B 1 139 ? 151.966 140.078 175.549 1.00 29.16 139 GLY B N 1
ATOM 7553 C CA . GLY B 1 139 ? 152.936 140.828 174.764 1.00 29.16 139 GLY B CA 1
ATOM 7554 C C . GLY B 1 139 ? 153.159 140.239 173.383 1.00 29.16 139 GLY B C 1
ATOM 7555 O O . GLY B 1 139 ? 153.152 140.962 172.377 1.00 29.16 139 GLY B O 1
ATOM 7559 N N . ILE B 1 140 ? 153.354 138.921 173.311 1.00 27.66 140 ILE B N 1
ATOM 7560 C CA . ILE B 1 140 ? 153.515 138.272 172.016 1.00 27.66 140 ILE B CA 1
ATOM 7561 C C . ILE B 1 140 ? 152.239 138.415 171.201 1.00 27.66 140 ILE B C 1
ATOM 7562 O O . ILE B 1 140 ? 152.282 138.585 169.978 1.00 27.66 140 ILE B O 1
ATOM 7578 N N . PHE B 1 141 ? 151.084 138.365 171.868 1.00 27.15 141 PHE B N 1
ATOM 7579 C CA . PHE B 1 141 ? 149.811 138.545 171.182 1.00 27.15 141 PHE B CA 1
ATOM 7580 C C . PHE B 1 141 ? 149.730 139.922 170.537 1.00 27.15 141 PHE B C 1
ATOM 7581 O O . PHE B 1 141 ? 149.341 140.054 169.373 1.00 27.15 141 PHE B O 1
ATOM 7598 N N . LEU B 1 142 ? 150.107 140.963 171.282 1.00 25.73 142 LEU B N 1
ATOM 7599 C CA . LEU B 1 142 ? 150.069 142.317 170.742 1.00 25.73 142 LEU B CA 1
ATOM 7600 C C . LEU B 1 142 ? 151.030 142.471 169.568 1.00 25.73 142 LEU B C 1
ATOM 7601 O O . LEU B 1 142 ? 150.678 143.061 168.538 1.00 25.73 142 LEU B O 1
ATOM 7617 N N . PHE B 1 143 ? 152.251 141.949 169.706 1.00 22.31 143 PHE B N 1
ATOM 7618 C CA . PHE B 1 143 ? 153.226 142.066 168.625 1.00 22.31 143 PHE B CA 1
ATOM 7619 C C . PHE B 1 143 ? 152.739 141.349 167.368 1.00 22.31 143 PHE B C 1
ATOM 7620 O O . PHE B 1 143 ? 152.791 141.897 166.256 1.00 22.31 143 PHE B O 1
ATOM 7637 N N . CYS B 1 144 ? 152.239 140.122 167.533 1.00 24.86 144 CYS B N 1
ATOM 7638 C CA . CYS B 1 144 ? 151.739 139.359 166.397 1.00 24.86 144 CYS B CA 1
ATOM 7639 C C . CYS B 1 144 ? 150.538 140.043 165.762 1.00 24.86 144 CYS B C 1
ATOM 7640 O O . CYS B 1 144 ? 150.381 140.025 164.537 1.00 24.86 144 CYS B O 1
ATOM 7648 N N . VAL B 1 145 ? 149.672 140.646 166.578 1.00 23.61 145 VAL B N 1
ATOM 7649 C CA . VAL B 1 145 ? 148.502 141.327 166.040 1.00 23.61 145 VAL B CA 1
ATOM 7650 C C . VAL B 1 145 ? 148.921 142.550 165.239 1.00 23.61 145 VAL B C 1
ATOM 7651 O O . VAL B 1 145 ? 148.329 142.848 164.197 1.00 23.61 145 VAL B O 1
ATOM 7664 N N . CYS B 1 146 ? 149.937 143.280 165.702 1.00 20.94 146 CYS B N 1
ATOM 7665 C CA . CYS B 1 146 ? 150.442 144.403 164.918 1.00 20.94 146 CYS B CA 1
ATOM 7666 C C . CYS B 1 146 ? 151.004 143.932 163.581 1.00 20.94 146 CYS B C 1
ATOM 7667 O O . CYS B 1 146 ? 150.755 144.552 162.537 1.00 20.94 146 CYS B O 1
ATOM 7675 N N . VAL B 1 147 ? 151.761 142.832 163.591 1.00 20.25 147 VAL B N 1
ATOM 7676 C CA . VAL B 1 147 ? 152.294 142.292 162.341 1.00 20.25 147 VAL B CA 1
ATOM 7677 C C . VAL B 1 147 ? 151.156 141.905 161.400 1.00 20.25 147 VAL B C 1
ATOM 7678 O O . VAL B 1 147 ? 151.186 142.200 160.194 1.00 20.25 147 VAL B O 1
ATOM 7691 N N . ILE B 1 148 ? 150.134 141.239 161.939 1.00 20.88 148 ILE B N 1
ATOM 7692 C CA . ILE B 1 148 ? 148.994 140.816 161.134 1.00 20.88 148 ILE B CA 1
ATOM 7693 C C . ILE B 1 148 ? 148.273 142.024 160.554 1.00 20.88 148 ILE B C 1
ATOM 7694 O O . ILE B 1 148 ? 147.809 141.995 159.410 1.00 20.88 148 ILE B O 1
ATOM 7710 N N . ALA B 1 149 ? 148.135 143.090 161.342 1.00 19.44 149 ALA B N 1
ATOM 7711 C CA . ALA B 1 149 ? 147.473 144.294 160.850 1.00 19.44 149 ALA B CA 1
ATOM 7712 C C . ALA B 1 149 ? 148.260 144.929 159.711 1.00 19.44 149 ALA B C 1
ATOM 7713 O O . ALA B 1 149 ? 147.674 145.390 158.721 1.00 19.44 149 ALA B O 1
ATOM 7720 N N . ILE B 1 150 ? 149.588 144.974 159.837 1.00 17.49 150 ILE B N 1
ATOM 7721 C CA . ILE B 1 150 ? 150.412 145.461 158.732 1.00 17.49 150 ILE B CA 1
ATOM 7722 C C . ILE B 1 150 ? 150.144 144.637 157.479 1.00 17.49 150 ILE B C 1
ATOM 7723 O O . ILE B 1 150 ? 149.914 145.182 156.388 1.00 17.49 150 ILE B O 1
ATOM 7739 N N . GLY B 1 151 ? 150.167 143.312 157.620 1.00 18.49 151 GLY B N 1
ATOM 7740 C CA . GLY B 1 151 ? 149.909 142.455 156.474 1.00 18.49 151 GLY B CA 1
ATOM 7741 C C . GLY B 1 151 ? 148.537 142.684 155.870 1.00 18.49 151 GLY B C 1
ATOM 7742 O O . GLY B 1 151 ? 148.378 142.690 154.648 1.00 18.49 151 GLY B O 1
ATOM 7746 N N . VAL B 1 152 ? 147.528 142.871 156.720 1.00 19.26 152 VAL B N 1
ATOM 7747 C CA . VAL B 1 152 ? 146.164 143.071 156.243 1.00 19.26 152 VAL B CA 1
ATOM 7748 C C . VAL B 1 152 ? 146.054 144.366 155.450 1.00 19.26 152 VAL B C 1
ATOM 7749 O O . VAL B 1 152 ? 145.432 144.403 154.382 1.00 19.26 152 VAL B O 1
ATOM 7762 N N . VAL B 1 153 ? 146.643 145.448 155.957 1.00 18.41 153 VAL B N 1
ATOM 7763 C CA . VAL B 1 153 ? 146.570 146.714 155.234 1.00 18.41 153 VAL B CA 1
ATOM 7764 C C . VAL B 1 153 ? 147.306 146.618 153.902 1.00 18.41 153 VAL B C 1
ATOM 7765 O O . VAL B 1 153 ? 146.831 147.127 152.879 1.00 18.41 153 VAL B O 1
ATOM 7778 N N . GLN B 1 154 ? 148.474 145.971 153.884 1.00 19.23 154 GLN B N 1
ATOM 7779 C CA . GLN B 1 154 ? 149.195 145.835 152.623 1.00 19.23 154 GLN B CA 1
ATOM 7780 C C . GLN B 1 154 ? 148.433 144.964 151.627 1.00 19.23 154 GLN B C 1
ATOM 7781 O O . GLN B 1 154 ? 148.429 145.257 150.424 1.00 19.23 154 GLN B O 1
ATOM 7795 N N . ALA B 1 155 ? 147.774 143.904 152.100 1.00 19.63 155 ALA B N 1
ATOM 7796 C CA . ALA B 1 155 ? 146.931 143.102 151.221 1.00 19.63 155 ALA B CA 1
ATOM 7797 C C . ALA B 1 155 ? 145.750 143.900 150.689 1.00 19.63 155 ALA B C 1
ATOM 7798 O O . ALA B 1 155 ? 145.357 143.720 149.532 1.00 19.63 155 ALA B O 1
ATOM 7805 N N . LEU B 1 156 ? 145.169 144.772 151.514 1.00 19.40 156 LEU B N 1
ATOM 7806 C CA . LEU B 1 156 ? 144.113 145.656 151.032 1.00 19.40 156 LEU B CA 1
ATOM 7807 C C . LEU B 1 156 ? 144.631 146.565 149.927 1.00 19.40 156 LEU B C 1
ATOM 7808 O O . LEU B 1 156 ? 143.952 146.785 148.917 1.00 19.40 156 LEU B O 1
ATOM 7824 N N . ILE B 1 157 ? 145.835 147.110 150.108 1.00 18.40 157 ILE B N 1
ATOM 7825 C CA . ILE B 1 157 ? 146.435 147.950 149.074 1.00 18.40 157 ILE B CA 1
ATOM 7826 C C . ILE B 1 157 ? 146.597 147.161 147.780 1.00 18.40 157 ILE B C 1
ATOM 7827 O O . ILE B 1 157 ? 146.278 147.649 146.688 1.00 18.40 157 ILE B O 1
ATOM 7843 N N . VAL B 1 158 ? 147.104 145.932 147.885 1.00 20.42 158 VAL B N 1
ATOM 7844 C CA . VAL B 1 158 ? 147.318 145.111 146.696 1.00 20.42 158 VAL B CA 1
ATOM 7845 C C . VAL B 1 158 ? 145.994 144.829 145.996 1.00 20.42 158 VAL B C 1
ATOM 7846 O O . VAL B 1 158 ? 145.885 144.932 144.767 1.00 20.42 158 VAL B O 1
ATOM 7859 N N . GLY B 1 159 ? 144.970 144.462 146.767 1.00 21.81 159 GLY B N 1
ATOM 7860 C CA . GLY B 1 159 ? 143.675 144.182 146.173 1.00 21.81 159 GLY B CA 1
ATOM 7861 C C . GLY B 1 159 ? 143.075 145.394 145.489 1.00 21.81 159 GLY B C 1
ATOM 7862 O O . GLY B 1 159 ? 142.515 145.288 144.396 1.00 21.81 159 GLY B O 1
ATOM 7866 N N . TYR B 1 160 ? 143.180 146.563 146.124 1.00 22.62 160 TYR B N 1
ATOM 7867 C CA . TYR B 1 160 ? 142.664 147.780 145.510 1.00 22.62 160 TYR B CA 1
ATOM 7868 C C . TYR B 1 160 ? 143.402 148.094 144.217 1.00 22.62 160 TYR B C 1
ATOM 7869 O O . TYR B 1 160 ? 142.779 148.445 143.209 1.00 22.62 160 TYR B O 1
ATOM 7887 N N . ALA B 1 161 ? 144.731 147.971 144.225 1.00 24.27 161 ALA B N 1
ATOM 7888 C CA . ALA B 1 161 ? 145.509 148.278 143.034 1.00 24.27 161 ALA B CA 1
ATOM 7889 C C . ALA B 1 161 ? 145.247 147.296 141.903 1.00 24.27 161 ALA B C 1
ATOM 7890 O O . ALA B 1 161 ? 145.329 147.685 140.734 1.00 24.27 161 ALA B O 1
ATOM 7897 N N . PHE B 1 162 ? 144.943 146.038 142.217 1.00 25.55 162 PHE B N 1
ATOM 7898 C CA . PHE B 1 162 ? 144.614 145.073 141.175 1.00 25.55 162 PHE B CA 1
ATOM 7899 C C . PHE B 1 162 ? 143.174 145.192 140.698 1.00 25.55 162 PHE B C 1
ATOM 7900 O O . PHE B 1 162 ? 142.874 144.807 139.562 1.00 25.55 162 PHE B O 1
ATOM 7917 N N . HIS B 1 163 ? 142.275 145.713 141.534 1.00 29.30 163 HIS B N 1
ATOM 7918 C CA . HIS B 1 163 ? 140.926 146.012 141.065 1.00 29.30 163 HIS B CA 1
ATOM 7919 C C . HIS B 1 163 ? 140.937 147.168 140.074 1.00 29.30 163 HIS B C 1
ATOM 7920 O O . HIS B 1 163 ? 140.127 147.203 139.141 1.00 29.30 163 HIS B O 1
ATOM 7934 N N . PHE B 1 164 ? 141.840 148.125 140.271 1.00 28.31 164 PHE B N 1
ATOM 7935 C CA . PHE B 1 164 ? 142.071 149.220 139.338 1.00 28.31 164 PHE B CA 1
ATOM 7936 C C . PHE B 1 164 ? 143.420 149.013 138.660 1.00 28.31 164 PHE B C 1
ATOM 7937 O O . PHE B 1 164 ? 144.436 149.544 139.123 1.00 28.31 164 PHE B O 1
ATOM 7954 N N . PRO B 1 165 ? 143.470 148.255 137.561 1.00 28.33 165 PRO B N 1
ATOM 7955 C CA . PRO B 1 165 ? 144.772 147.856 137.002 1.00 28.33 165 PRO B CA 1
ATOM 7956 C C . PRO B 1 165 ? 145.652 149.017 136.580 1.00 28.33 165 PRO B C 1
ATOM 7957 O O . PRO B 1 165 ? 146.880 148.869 136.579 1.00 28.33 165 PRO B O 1
ATOM 7968 N N . HIS B 1 166 ? 145.076 150.163 136.221 1.00 28.71 166 HIS B N 1
ATOM 7969 C CA . HIS B 1 166 ? 145.883 151.282 135.753 1.00 28.71 166 HIS B CA 1
ATOM 7970 C C . HIS B 1 166 ? 146.799 151.841 136.833 1.00 28.71 166 HIS B C 1
ATOM 7971 O O . HIS B 1 166 ? 147.711 152.608 136.508 1.00 28.71 166 HIS B O 1
ATOM 7985 N N . LEU B 1 167 ? 146.583 151.483 138.096 1.00 26.03 167 LEU B N 1
ATOM 7986 C CA . LEU B 1 167 ? 147.478 151.874 139.175 1.00 26.03 167 LEU B CA 1
ATOM 7987 C C . LEU B 1 167 ? 148.684 150.954 139.306 1.00 26.03 167 LEU B C 1
ATOM 7988 O O . LEU B 1 167 ? 149.576 151.239 140.111 1.00 26.03 167 LEU B O 1
ATOM 8004 N N . LEU B 1 168 ? 148.730 149.865 138.545 1.00 27.21 168 LEU B N 1
ATOM 8005 C CA . LEU B 1 168 ? 149.847 148.939 138.601 1.00 27.21 168 LEU B CA 1
ATOM 8006 C C . LEU B 1 168 ? 151.005 149.435 137.741 1.00 27.21 168 LEU B C 1
ATOM 8007 O O . LEU B 1 168 ? 150.839 150.254 136.833 1.00 27.21 168 LEU B O 1
ATOM 8023 N N . SER B 1 169 ? 152.193 148.921 138.040 1.00 33.97 169 SER B N 1
ATOM 8024 C CA . SER B 1 169 ? 153.358 149.234 137.235 1.00 33.97 169 SER B CA 1
ATOM 8025 C C . SER B 1 169 ? 153.216 148.617 135.843 1.00 33.97 169 SER B C 1
ATOM 8026 O O . SER B 1 169 ? 152.590 147.566 135.682 1.00 33.97 169 SER B O 1
ATOM 8034 N N . PRO B 1 170 ? 153.789 149.255 134.817 1.00 40.21 170 PRO B N 1
ATOM 8035 C CA . PRO B 1 170 ? 153.564 148.764 133.445 1.00 40.21 170 PRO B CA 1
ATOM 8036 C C . PRO B 1 170 ? 154.004 147.327 133.228 1.00 40.21 170 PRO B C 1
ATOM 8037 O O . PRO B 1 170 ? 153.331 146.588 132.498 1.00 40.21 170 PRO B O 1
ATOM 8048 N N . GLN B 1 171 ? 155.112 146.901 133.838 1.00 41.01 171 GLN B N 1
ATOM 8049 C CA . GLN B 1 171 ? 155.561 145.525 133.659 1.00 41.01 171 GLN B CA 1
ATOM 8050 C C . GLN B 1 171 ? 154.633 144.526 134.337 1.00 41.01 171 GLN B C 1
ATOM 8051 O O . GLN B 1 171 ? 154.685 143.334 134.016 1.00 41.01 171 GLN B O 1
ATOM 8065 N N . ILE B 1 172 ? 153.790 144.983 135.264 1.00 35.30 172 ILE B N 1
ATOM 8066 C CA . ILE B 1 172 ? 152.824 144.104 135.910 1.00 35.30 172 ILE B CA 1
ATOM 8067 C C . ILE B 1 172 ? 151.481 144.088 135.187 1.00 35.30 172 ILE B C 1
ATOM 8068 O O . ILE B 1 172 ? 150.673 143.177 135.422 1.00 35.30 172 ILE B O 1
ATOM 8084 N N . GLN B 1 173 ? 151.221 145.059 134.318 1.00 41.97 173 GLN B N 1
ATOM 8085 C CA . GLN B 1 173 ? 149.954 145.137 133.602 1.00 41.97 173 GLN B CA 1
ATOM 8086 C C . GLN B 1 173 ? 150.066 144.489 132.226 1.00 41.97 173 GLN B C 1
ATOM 8087 O O . GLN B 1 173 ? 150.019 145.170 131.202 1.00 41.97 173 GLN B O 1
ATOM 8091 N N . GLU B 1 254 ? 164.206 141.419 142.943 1.00 34.72 254 GLU B N 1
ATOM 8092 C CA . GLU B 1 254 ? 165.462 141.331 143.678 1.00 34.72 254 GLU B CA 1
ATOM 8093 C C . GLU B 1 254 ? 166.021 142.719 143.992 1.00 34.72 254 GLU B C 1
ATOM 8094 O O . GLU B 1 254 ? 166.244 143.044 145.157 1.00 34.72 254 GLU B O 1
ATOM 8097 N N . PRO B 1 255 ? 166.254 143.536 142.964 1.00 27.99 255 PRO B N 1
ATOM 8098 C CA . PRO B 1 255 ? 166.779 144.884 143.211 1.00 27.99 255 PRO B CA 1
ATOM 8099 C C . PRO B 1 255 ? 165.846 145.698 144.097 1.00 27.99 255 PRO B C 1
ATOM 8100 O O . PRO B 1 255 ? 164.621 145.603 143.998 1.00 27.99 255 PRO B O 1
ATOM 8111 N N . LEU B 1 256 ? 166.441 146.502 144.972 1.00 21.39 256 LEU B N 1
ATOM 8112 C CA . LEU B 1 256 ? 165.710 147.458 145.791 1.00 21.39 256 LEU B CA 1
ATOM 8113 C C . LEU B 1 256 ? 165.764 148.828 145.133 1.00 21.39 256 LEU B C 1
ATOM 8114 O O . LEU B 1 256 ? 166.789 149.204 144.555 1.00 21.39 256 LEU B O 1
ATOM 8130 N N . SER B 1 257 ? 164.663 149.566 145.219 1.00 17.72 257 SER B N 1
ATOM 8131 C CA . SER B 1 257 ? 164.618 150.925 144.704 1.00 17.72 257 SER B CA 1
ATOM 8132 C C . SER B 1 257 ? 165.680 151.787 145.369 1.00 17.72 257 SER B C 1
ATOM 8133 O O . SER B 1 257 ? 165.622 152.051 146.573 1.00 17.72 257 SER B O 1
ATOM 8141 N N . LYS B 1 258 ? 166.659 152.223 144.575 1.00 16.36 258 LYS B N 1
ATOM 8142 C CA . LYS B 1 258 ? 167.715 153.084 145.095 1.00 16.36 258 LYS B CA 1
ATOM 8143 C C . LYS B 1 258 ? 167.130 154.346 145.718 1.00 16.36 258 LYS B C 1
ATOM 8144 O O . LYS B 1 258 ? 167.683 154.894 146.679 1.00 16.36 258 LYS B O 1
ATOM 8163 N N . GLU B 1 259 ? 165.991 154.804 145.196 1.00 16.49 259 GLU B N 1
ATOM 8164 C CA . GLU B 1 259 ? 165.324 155.982 145.739 1.00 16.49 259 GLU B CA 1
ATOM 8165 C C . GLU B 1 259 ? 165.016 155.790 147.219 1.00 16.49 259 GLU B C 1
ATOM 8166 O O . GLU B 1 259 ? 165.368 156.626 148.064 1.00 16.49 259 GLU B O 1
ATOM 8178 N N . ARG B 1 260 ? 164.358 154.677 147.545 1.00 13.38 260 ARG B N 1
ATOM 8179 C CA . ARG B 1 260 ? 163.919 154.436 148.911 1.00 13.38 260 ARG B CA 1
ATOM 8180 C C . ARG B 1 260 ? 165.110 154.215 149.833 1.00 13.38 260 ARG B C 1
ATOM 8181 O O . ARG B 1 260 ? 165.121 154.689 150.975 1.00 13.38 260 ARG B O 1
ATOM 8202 N N . VAL B 1 261 ? 166.122 153.488 149.355 1.00 13.01 261 VAL B N 1
ATOM 8203 C CA . VAL B 1 261 ? 167.319 153.263 150.159 1.00 13.01 261 VAL B CA 1
ATOM 8204 C C . VAL B 1 261 ? 167.955 154.597 150.522 1.00 13.01 261 VAL B C 1
ATOM 8205 O O . VAL B 1 261 ? 168.286 154.854 151.687 1.00 13.01 261 VAL B O 1
ATOM 8218 N N . GLU B 1 262 ? 168.119 155.473 149.528 1.00 13.43 262 GLU B N 1
ATOM 8219 C CA . GLU B 1 262 ? 168.735 156.768 149.786 1.00 13.43 262 GLU B CA 1
ATOM 8220 C C . GLU B 1 262 ? 167.915 157.590 150.770 1.00 13.43 262 GLU B C 1
ATOM 8221 O O . GLU B 1 262 ? 168.469 158.178 151.705 1.00 13.43 262 GLU B O 1
ATOM 8233 N N . ALA B 1 263 ? 166.595 157.643 150.582 1.00 10.99 263 ALA B N 1
ATOM 8234 C CA . ALA B 1 263 ? 165.761 158.451 151.470 1.00 10.99 263 ALA B CA 1
ATOM 8235 C C . ALA B 1 263 ? 165.813 157.933 152.905 1.00 10.99 263 ALA B C 1
ATOM 8236 O O . ALA B 1 263 ? 165.973 158.712 153.857 1.00 10.99 263 ALA B O 1
ATOM 8243 N N . PHE B 1 264 ? 165.681 156.617 153.077 1.00 12.12 264 PHE B N 1
ATOM 8244 C CA . PHE B 1 264 ? 165.710 156.020 154.407 1.00 12.12 264 PHE B CA 1
ATOM 8245 C C . PHE B 1 264 ? 167.050 156.272 155.092 1.00 12.12 264 PHE B C 1
ATOM 8246 O O . PHE B 1 264 ? 167.102 156.660 156.270 1.00 12.12 264 PHE B O 1
ATOM 8263 N N . SER B 1 265 ? 168.149 156.072 154.360 1.00 9.56 265 SER B N 1
ATOM 8264 C CA . SER B 1 265 ? 169.471 156.295 154.933 1.00 9.56 265 SER B CA 1
ATOM 8265 C C . SER B 1 265 ? 169.664 157.757 155.311 1.00 9.56 265 SER B C 1
ATOM 8266 O O . SER B 1 265 ? 170.238 158.065 156.360 1.00 9.56 265 SER B O 1
ATOM 8274 N N . ASP B 1 266 ? 169.197 158.674 154.461 1.00 9.84 266 ASP B N 1
ATOM 8275 C CA . ASP B 1 266 ? 169.317 160.096 154.762 1.00 9.84 266 ASP B CA 1
ATOM 8276 C C . ASP B 1 266 ? 168.576 160.448 156.044 1.00 9.84 266 ASP B C 1
ATOM 8277 O O . ASP B 1 266 ? 169.092 161.186 156.894 1.00 9.84 266 ASP B O 1
ATOM 8286 N N . GLY B 1 267 ? 167.354 159.937 156.196 1.00 9.69 267 GLY B N 1
ATOM 8287 C CA . GLY B 1 267 ? 166.609 160.198 157.416 1.00 9.69 267 GLY B CA 1
ATOM 8288 C C . GLY B 1 267 ? 167.313 159.674 158.652 1.00 9.69 267 GLY B C 1
ATOM 8289 O O . GLY B 1 267 ? 167.423 160.376 159.667 1.00 9.69 267 GLY B O 1
ATOM 8293 N N . VAL B 1 268 ? 167.809 158.436 158.584 1.00 8.31 268 VAL B N 1
ATOM 8294 C CA . VAL B 1 268 ? 168.518 157.862 159.726 1.00 8.31 268 VAL B CA 1
ATOM 8295 C C . VAL B 1 268 ? 169.742 158.706 160.065 1.00 8.31 268 VAL B C 1
ATOM 8296 O O . VAL B 1 268 ? 170.010 159.005 161.236 1.00 8.31 268 VAL B O 1
ATOM 8309 N N . TYR B 1 269 ? 170.503 159.102 159.041 1.00 10.71 269 TYR B N 1
ATOM 8310 C CA . TYR B 1 269 ? 171.710 159.887 159.272 1.00 10.71 269 TYR B CA 1
ATOM 8311 C C . TYR B 1 269 ? 171.383 161.221 159.929 1.00 10.71 269 TYR B C 1
ATOM 8312 O O . TYR B 1 269 ? 172.074 161.643 160.862 1.00 10.71 269 TYR B O 1
ATOM 8330 N N . ALA B 1 270 ? 170.338 161.903 159.455 1.00 8.79 270 ALA B N 1
ATOM 8331 C CA . ALA B 1 270 ? 169.970 163.188 160.042 1.00 8.79 270 ALA B CA 1
ATOM 8332 C C . ALA B 1 270 ? 169.572 163.029 161.505 1.00 8.79 270 ALA B C 1
ATOM 8333 O O . ALA B 1 270 ? 169.998 163.810 162.370 1.00 8.79 270 ALA B O 1
ATOM 8340 N N . ILE B 1 271 ? 168.760 162.012 161.805 1.00 10.79 271 ILE B N 1
ATOM 8341 C CA . ILE B 1 271 ? 168.339 161.793 163.187 1.00 10.79 271 ILE B CA 1
ATOM 8342 C C . ILE B 1 271 ? 169.550 161.540 164.079 1.00 10.79 271 ILE B C 1
ATOM 8343 O O . ILE B 1 271 ? 169.674 162.112 165.172 1.00 10.79 271 ILE B O 1
ATOM 8359 N N . VAL B 1 272 ? 170.459 160.673 163.629 1.00 11.61 272 VAL B N 1
ATOM 8360 C CA . VAL B 1 272 ? 171.607 160.320 164.456 1.00 11.61 272 VAL B CA 1
ATOM 8361 C C . VAL B 1 272 ? 172.523 161.522 164.639 1.00 11.61 272 VAL B C 1
ATOM 8362 O O . VAL B 1 272 ? 173.118 161.709 165.707 1.00 11.61 272 VAL B O 1
ATOM 8375 N N . ALA B 1 273 ? 172.653 162.356 163.606 1.00 11.88 273 ALA B N 1
ATOM 8376 C CA . ALA B 1 273 ? 173.509 163.530 163.709 1.00 11.88 273 ALA B CA 1
ATOM 8377 C C . ALA B 1 273 ? 172.936 164.578 164.656 1.00 11.88 273 ALA B C 1
ATOM 8378 O O . ALA B 1 273 ? 173.703 165.292 165.312 1.00 11.88 273 ALA B O 1
ATOM 8385 N N . THR B 1 274 ? 171.609 164.699 164.742 1.00 12.76 274 THR B N 1
ATOM 8386 C CA . THR B 1 274 ? 170.994 165.737 165.567 1.00 12.76 274 THR B CA 1
ATOM 8387 C C . THR B 1 274 ? 170.505 165.254 166.930 1.00 12.76 274 THR B C 1
ATOM 8388 O O . THR B 1 274 ? 169.941 166.057 167.689 1.00 12.76 274 THR B O 1
ATOM 8399 N N . LEU B 1 275 ? 170.692 163.975 167.263 1.00 14.56 275 LEU B N 1
ATOM 8400 C CA . LEU B 1 275 ? 170.252 163.476 168.567 1.00 14.56 275 LEU B CA 1
ATOM 8401 C C . LEU B 1 275 ? 170.787 164.329 169.717 1.00 14.56 275 LEU B C 1
ATOM 8402 O O . LEU B 1 275 ? 170.027 164.789 170.584 1.00 14.56 275 LEU B O 1
ATOM 8418 N N . LEU B 1 276 ? 172.104 164.545 169.743 1.00 16.45 276 LEU B N 1
ATOM 8419 C CA . LEU B 1 276 ? 172.719 165.176 170.904 1.00 16.45 276 LEU B CA 1
ATOM 8420 C C . LEU B 1 276 ? 172.351 166.650 171.000 1.00 16.45 276 LEU B C 1
ATOM 8421 O O . LEU B 1 276 ? 172.192 167.179 172.105 1.00 16.45 276 LEU B O 1
ATOM 8437 N N . ILE B 1 277 ? 172.213 167.336 169.865 1.00 15.95 277 ILE B N 1
ATOM 8438 C CA . ILE B 1 277 ? 171.802 168.735 169.919 1.00 15.95 277 ILE B CA 1
ATOM 8439 C C . ILE B 1 277 ? 170.356 168.848 170.378 1.00 15.95 277 ILE B C 1
ATOM 8440 O O . ILE B 1 277 ? 169.994 169.785 171.096 1.00 15.95 277 ILE B O 1
ATOM 8456 N N . LEU B 1 278 ? 169.502 167.903 169.977 1.00 16.13 278 LEU B N 1
ATOM 8457 C CA . LEU B 1 278 ? 168.141 167.894 170.507 1.00 16.13 278 LEU B CA 1
ATOM 8458 C C . LEU B 1 278 ? 168.159 167.762 172.026 1.00 16.13 278 LEU B C 1
ATOM 8459 O O . LEU B 1 278 ? 167.481 168.516 172.744 1.00 16.13 278 LEU B O 1
ATOM 8475 N N . ASP B 1 279 ? 168.956 166.821 172.535 1.00 21.16 279 ASP B N 1
ATOM 8476 C CA . ASP B 1 279 ? 169.036 166.635 173.981 1.00 21.16 279 ASP B CA 1
ATOM 8477 C C . ASP B 1 279 ? 169.582 167.881 174.673 1.00 21.16 279 ASP B C 1
ATOM 8478 O O . ASP B 1 279 ? 169.098 168.267 175.744 1.00 21.16 279 ASP B O 1
ATOM 8487 N N . ILE B 1 280 ? 170.597 168.517 174.084 1.00 20.92 280 ILE B N 1
ATOM 8488 C CA . ILE B 1 280 ? 171.159 169.731 174.669 1.00 20.92 280 ILE B CA 1
ATOM 8489 C C . ILE B 1 280 ? 170.116 170.837 174.714 1.00 20.92 280 ILE B C 1
ATOM 8490 O O . ILE B 1 280 ? 169.944 171.505 175.740 1.00 20.92 280 ILE B O 1
ATOM 8506 N N . CYS B 1 281 ? 169.409 171.054 173.606 1.00 20.58 281 CYS B N 1
ATOM 8507 C CA . CYS B 1 281 ? 168.402 172.100 173.551 1.00 20.58 281 CYS B CA 1
ATOM 8508 C C . CYS B 1 281 ? 167.271 171.863 174.536 1.00 20.58 281 CYS B C 1
ATOM 8509 O O . CYS B 1 281 ? 166.677 172.835 175.013 1.00 20.58 281 CYS B O 1
ATOM 8517 N N . GLU B 1 282 ? 166.958 170.607 174.851 1.00 25.13 282 GLU B N 1
ATOM 8518 C CA . GLU B 1 282 ? 165.939 170.355 175.862 1.00 25.13 282 GLU B CA 1
ATOM 8519 C C . GLU B 1 282 ? 166.472 170.553 177.278 1.00 25.13 282 GLU B C 1
ATOM 8520 O O . GLU B 1 282 ? 165.837 171.231 178.092 1.00 25.13 282 GLU B O 1
ATOM 8532 N N . ASP B 1 283 ? 167.636 169.975 177.585 1.00 30.04 283 ASP B N 1
ATOM 8533 C CA . ASP B 1 283 ? 168.049 169.821 178.975 1.00 30.04 283 ASP B CA 1
ATOM 8534 C C . ASP B 1 283 ? 169.023 170.904 179.434 1.00 30.04 283 ASP B C 1
ATOM 8535 O O . ASP B 1 283 ? 168.905 171.376 180.570 1.00 30.04 283 ASP B O 1
ATOM 8544 N N . ASN B 1 284 ? 169.949 171.340 178.579 1.00 27.85 284 ASN B N 1
ATOM 8545 C CA . ASN B 1 284 ? 171.140 172.050 179.037 1.00 27.85 284 ASN B CA 1
ATOM 8546 C C . ASN B 1 284 ? 171.119 173.544 178.723 1.00 27.85 284 ASN B C 1
ATOM 8547 O O . ASN B 1 284 ? 172.151 174.102 178.340 1.00 27.85 284 ASN B O 1
ATOM 8558 N N . VAL B 1 285 ? 169.978 174.206 178.879 1.00 27.41 285 VAL B N 1
ATOM 8559 C CA . VAL B 1 285 ? 169.920 175.663 178.939 1.00 27.41 285 VAL B CA 1
ATOM 8560 C C . VAL B 1 285 ? 169.918 176.056 180.413 1.00 27.41 285 VAL B C 1
ATOM 8561 O O . VAL B 1 285 ? 168.978 175.689 181.135 1.00 27.41 285 VAL B O 1
ATOM 8574 N N . PRO B 1 286 ? 170.930 176.778 180.901 1.00 33.19 286 PRO B N 1
ATOM 8575 C CA . PRO B 1 286 ? 171.068 176.952 182.354 1.00 33.19 286 PRO B CA 1
ATOM 8576 C C . PRO B 1 286 ? 169.830 177.574 182.980 1.00 33.19 286 PRO B C 1
ATOM 8577 O O . PRO B 1 286 ? 169.209 178.476 182.414 1.00 33.19 286 PRO B O 1
ATOM 8588 N N . ASP B 1 287 ? 169.478 177.080 184.160 1.00 45.38 287 ASP B N 1
ATOM 8589 C CA . ASP B 1 287 ? 168.407 177.688 184.931 1.00 45.38 287 ASP B CA 1
ATOM 8590 C C . ASP B 1 287 ? 168.871 179.046 185.449 1.00 45.38 287 ASP B C 1
ATOM 8591 O O . ASP B 1 287 ? 169.994 179.154 185.962 1.00 45.38 287 ASP B O 1
ATOM 8600 N N . PRO B 1 288 ? 168.059 180.099 185.333 1.00 43.10 288 PRO B N 1
ATOM 8601 C CA . PRO B 1 288 ? 168.496 181.404 185.853 1.00 43.10 288 PRO B CA 1
ATOM 8602 C C . PRO B 1 288 ? 168.857 181.373 187.326 1.00 43.10 288 PRO B C 1
ATOM 8603 O O . PRO B 1 288 ? 169.769 182.097 187.746 1.00 43.10 288 PRO B O 1
ATOM 8614 N N . LYS B 1 289 ? 168.169 180.559 188.128 1.00 50.78 289 LYS B N 1
ATOM 8615 C CA . LYS B 1 289 ? 168.500 180.453 189.545 1.00 50.78 289 LYS B CA 1
ATOM 8616 C C . LYS B 1 289 ? 169.793 179.673 189.751 1.00 50.78 289 LYS B C 1
ATOM 8617 O O . LYS B 1 289 ? 170.591 180.001 190.636 1.00 50.78 289 LYS B O 1
ATOM 8636 N N . ASP B 1 290 ? 170.015 178.636 188.942 1.00 50.19 290 ASP B N 1
ATOM 8637 C CA . ASP B 1 290 ? 171.231 177.840 189.067 1.00 50.19 290 ASP B CA 1
ATOM 8638 C C . ASP B 1 290 ? 172.470 178.685 188.801 1.00 50.19 290 ASP B C 1
ATOM 8639 O O . ASP B 1 290 ? 173.487 178.555 189.490 1.00 50.19 290 ASP B O 1
ATOM 8648 N N . VAL B 1 291 ? 172.398 179.559 187.799 1.00 43.75 291 VAL B N 1
ATOM 8649 C CA . VAL B 1 291 ? 173.521 180.409 187.420 1.00 43.75 291 VAL B CA 1
ATOM 8650 C C . VAL B 1 291 ? 173.900 181.297 188.598 1.00 43.75 291 VAL B C 1
ATOM 8651 O O . VAL B 1 291 ? 175.035 181.777 188.690 1.00 43.75 291 VAL B O 1
ATOM 8664 N N . LYS B 1 292 ? 172.954 181.513 189.512 1.00 52.03 292 LYS B N 1
ATOM 8665 C CA . LYS B 1 292 ? 173.197 182.393 190.655 1.00 52.03 292 LYS B CA 1
ATOM 8666 C C . LYS B 1 292 ? 173.979 181.680 191.755 1.00 52.03 292 LYS B C 1
ATOM 8667 O O . LYS B 1 292 ? 175.072 182.111 192.137 1.00 52.03 292 LYS B O 1
ATOM 8686 N N . GLU B 1 293 ? 173.430 180.580 192.275 1.00 55.78 293 GLU B N 1
ATOM 8687 C CA . GLU B 1 293 ? 174.001 179.956 193.464 1.00 55.78 293 GLU B CA 1
ATOM 8688 C C . GLU B 1 293 ? 175.149 179.013 193.123 1.00 55.78 293 GLU B C 1
ATOM 8689 O O . GLU B 1 293 ? 176.232 179.116 193.710 1.00 55.78 293 GLU B O 1
ATOM 8701 N N . ARG B 1 294 ? 174.939 178.093 192.185 1.00 51.20 294 ARG B N 1
ATOM 8702 C CA . ARG B 1 294 ? 175.928 177.074 191.865 1.00 51.20 294 ARG B CA 1
ATOM 8703 C C . ARG B 1 294 ? 176.983 177.557 190.879 1.00 51.20 294 ARG B C 1
ATOM 8704 O O . ARG B 1 294 ? 177.898 176.795 190.554 1.00 51.20 294 ARG B O 1
ATOM 8725 N N . PHE B 1 295 ? 176.877 178.796 190.392 1.00 45.28 295 PHE B N 1
ATOM 8726 C CA . PHE B 1 295 ? 177.883 179.337 189.487 1.00 45.28 295 PHE B CA 1
ATOM 8727 C C . PHE B 1 295 ? 178.224 180.791 189.792 1.00 45.28 295 PHE B C 1
ATOM 8728 O O . PHE B 1 295 ? 178.920 181.427 188.991 1.00 45.28 295 PHE B O 1
ATOM 8745 N N . SER B 1 296 ? 177.762 181.333 190.918 1.00 49.06 296 SER B N 1
ATOM 8746 C CA . SER B 1 296 ? 178.147 182.673 191.361 1.00 49.06 296 SER B CA 1
ATOM 8747 C C . SER B 1 296 ? 177.786 183.738 190.329 1.00 49.06 296 SER B C 1
ATOM 8748 O O . SER B 1 296 ? 178.501 184.729 190.161 1.00 49.06 296 SER B O 1
ATOM 8756 N N . GLY B 1 297 ? 176.670 183.542 189.628 1.00 46.32 297 GLY B N 1
ATOM 8757 C CA . GLY B 1 297 ? 176.147 184.539 188.719 1.00 46.32 297 GLY B CA 1
ATOM 8758 C C . GLY B 1 297 ? 176.800 184.583 187.355 1.00 46.32 297 GLY B C 1
ATOM 8759 O O . GLY B 1 297 ? 176.428 185.437 186.539 1.00 46.32 297 GLY B O 1
ATOM 8763 N N . SER B 1 298 ? 177.754 183.701 187.074 1.00 42.00 298 SER B N 1
ATOM 8764 C CA . SER B 1 298 ? 178.473 183.717 185.807 1.00 42.00 298 SER B CA 1
ATOM 8765 C C . SER B 1 298 ? 177.799 182.772 184.820 1.00 42.00 298 SER B C 1
ATOM 8766 O O . SER B 1 298 ? 177.839 181.549 184.995 1.00 42.00 298 SER B O 1
ATOM 8774 N N . LEU B 1 299 ? 177.180 183.341 183.783 1.00 35.40 299 LEU B N 1
ATOM 8775 C CA . LEU B 1 299 ? 176.682 182.524 182.684 1.00 35.40 299 LEU B CA 1
ATOM 8776 C C . LEU B 1 299 ? 177.829 181.882 181.918 1.00 35.40 299 LEU B C 1
ATOM 8777 O O . LEU B 1 299 ? 177.680 180.775 181.386 1.00 35.40 299 LEU B O 1
ATOM 8793 N N . VAL B 1 300 ? 178.981 182.556 181.864 1.00 36.69 300 VAL B N 1
ATOM 8794 C CA . VAL B 1 300 ? 180.148 182.003 181.183 1.00 36.69 300 VAL B CA 1
ATOM 8795 C C . VAL B 1 300 ? 180.542 180.674 181.815 1.00 36.69 300 VAL B C 1
ATOM 8796 O O . VAL B 1 300 ? 180.749 179.672 181.122 1.00 36.69 300 VAL B O 1
ATOM 8809 N N . ALA B 1 301 ? 180.647 180.647 183.144 1.00 38.35 301 ALA B N 1
ATOM 8810 C CA . ALA B 1 301 ? 181.026 179.434 183.857 1.00 38.35 301 ALA B CA 1
ATOM 8811 C C . ALA B 1 301 ? 179.989 178.327 183.739 1.00 38.35 301 ALA B C 1
ATOM 8812 O O . ALA B 1 301 ? 180.365 177.160 183.574 1.00 38.35 301 ALA B O 1
ATOM 8819 N N . ALA B 1 302 ? 178.701 178.655 183.817 1.00 37.00 302 ALA B N 1
ATOM 8820 C CA . ALA B 1 302 ? 177.660 177.653 183.647 1.00 37.00 302 ALA B CA 1
ATOM 8821 C C . ALA B 1 302 ? 177.659 177.057 182.248 1.00 37.00 302 ALA B C 1
ATOM 8822 O O . ALA B 1 302 ? 177.405 175.857 182.094 1.00 37.00 302 ALA B O 1
ATOM 8829 N N . LEU B 1 303 ? 177.930 177.868 181.224 1.00 33.03 303 LEU B N 1
ATOM 8830 C CA . LEU B 1 303 ? 178.061 177.327 179.876 1.00 33.03 303 LEU B CA 1
ATOM 8831 C C . LEU B 1 303 ? 179.316 176.473 179.748 1.00 33.03 303 LEU B C 1
ATOM 8832 O O . LEU B 1 303 ? 179.294 175.419 179.101 1.00 33.03 303 LEU B O 1
ATOM 8848 N N . SER B 1 304 ? 180.421 176.912 180.356 1.00 33.29 304 SER B N 1
ATOM 8849 C CA . SER B 1 304 ? 181.664 176.154 180.280 1.00 33.29 304 SER B CA 1
ATOM 8850 C C . SER B 1 304 ? 181.537 174.803 180.968 1.00 33.29 304 SER B C 1
ATOM 8851 O O . SER B 1 304 ? 182.183 173.833 180.557 1.00 33.29 304 SER B O 1
ATOM 8859 N N . ALA B 1 305 ? 180.717 174.720 182.013 1.00 32.70 305 ALA B N 1
ATOM 8860 C CA . ALA B 1 305 ? 180.441 173.453 182.676 1.00 32.70 305 ALA B CA 1
ATOM 8861 C C . ALA B 1 305 ? 179.622 172.501 181.807 1.00 32.70 305 ALA B C 1
ATOM 8862 O O . ALA B 1 305 ? 179.365 171.365 182.222 1.00 32.70 305 ALA B O 1
ATOM 8869 N N . THR B 1 306 ? 179.207 172.945 180.618 1.00 28.81 306 THR B N 1
ATOM 8870 C CA . THR B 1 306 ? 178.487 172.109 179.668 1.00 28.81 306 THR B CA 1
ATOM 8871 C C . THR B 1 306 ? 179.323 171.798 178.431 1.00 28.81 306 THR B C 1
ATOM 8872 O O . THR B 1 306 ? 178.777 171.312 177.434 1.00 28.81 306 THR B O 1
ATOM 8883 N N . GLY B 1 307 ? 180.625 172.063 178.470 1.00 25.51 307 GLY B N 1
ATOM 8884 C CA . GLY B 1 307 ? 181.488 171.887 177.329 1.00 25.51 307 GLY B CA 1
ATOM 8885 C C . GLY B 1 307 ? 181.567 170.465 176.806 1.00 25.51 307 GLY B C 1
ATOM 8886 O O . GLY B 1 307 ? 181.543 170.236 175.594 1.00 25.51 307 GLY B O 1
ATOM 8890 N N . PRO B 1 308 ? 181.692 169.479 177.705 1.00 24.90 308 PRO B N 1
ATOM 8891 C CA . PRO B 1 308 ? 181.823 168.087 177.248 1.00 24.90 308 PRO B CA 1
ATOM 8892 C C . PRO B 1 308 ? 180.688 167.635 176.339 1.00 24.90 308 PRO B C 1
ATOM 8893 O O . PRO B 1 308 ? 180.923 166.943 175.343 1.00 24.90 308 PRO B O 1
ATOM 8904 N N . ARG B 1 309 ? 179.455 168.029 176.660 1.00 23.96 309 ARG B N 1
ATOM 8905 C CA . ARG B 1 309 ? 178.318 167.630 175.836 1.00 23.96 309 ARG B CA 1
ATOM 8906 C C . ARG B 1 309 ? 178.394 168.248 174.444 1.00 23.96 309 ARG B C 1
ATOM 8907 O O . ARG B 1 309 ? 178.093 167.580 173.445 1.00 23.96 309 ARG B O 1
ATOM 8928 N N . PHE B 1 310 ? 178.802 169.512 174.356 1.00 20.49 310 PHE B N 1
ATOM 8929 C CA . PHE B 1 310 ? 178.961 170.161 173.062 1.00 20.49 310 PHE B CA 1
ATOM 8930 C C . PHE B 1 310 ? 180.100 169.552 172.258 1.00 20.49 310 PHE B C 1
ATOM 8931 O O . PHE B 1 310 ? 179.990 169.431 171.034 1.00 20.49 310 PHE B O 1
ATOM 8948 N N . LEU B 1 311 ? 181.197 169.179 172.922 1.00 20.09 311 LEU B N 1
ATOM 8949 C CA . LEU B 1 311 ? 182.265 168.451 172.246 1.00 20.09 311 LEU B CA 1
ATOM 8950 C C . LEU B 1 311 ? 181.754 167.125 171.702 1.00 20.09 311 LEU B C 1
ATOM 8951 O O . LEU B 1 311 ? 182.117 166.718 170.593 1.00 20.09 311 LEU B O 1
ATOM 8967 N N . ALA B 1 312 ? 180.921 166.433 172.479 1.00 18.46 312 ALA B N 1
ATOM 8968 C CA . ALA B 1 312 ? 180.327 165.189 172.005 1.00 18.46 312 ALA B CA 1
ATOM 8969 C C . ALA B 1 312 ? 179.475 165.423 170.765 1.00 18.46 312 ALA B C 1
ATOM 8970 O O . ALA B 1 312 ? 179.527 164.638 169.812 1.00 18.46 312 ALA B O 1
ATOM 8977 N N . TYR B 1 313 ? 178.677 166.493 170.761 1.00 15.59 313 TYR B N 1
ATOM 8978 C CA . TYR B 1 313 ? 177.833 166.772 169.601 1.00 15.59 313 TYR B CA 1
ATOM 8979 C C . TYR B 1 313 ? 178.676 167.102 168.374 1.00 15.59 313 TYR B C 1
ATOM 8980 O O . TYR B 1 313 ? 178.433 166.589 167.279 1.00 15.59 313 TYR B O 1
ATOM 8998 N N . PHE B 1 314 ? 179.612 168.034 168.531 1.00 17.97 314 PHE B N 1
ATOM 8999 C CA . PHE B 1 314 ? 180.683 168.250 167.559 1.00 17.97 314 PHE B CA 1
ATOM 9000 C C . PHE B 1 314 ? 181.212 166.945 166.961 1.00 17.97 314 PHE B C 1
ATOM 9001 O O . PHE B 1 314 ? 181.106 166.727 165.742 1.00 17.97 314 PHE B O 1
ATOM 9018 N N . GLY B 1 315 ? 181.758 166.058 167.794 1.00 15.54 315 GLY B N 1
ATOM 9019 C CA . GLY B 1 315 ? 182.341 164.839 167.261 1.00 15.54 315 GLY B CA 1
ATOM 9020 C C . GLY B 1 315 ? 181.331 163.971 166.536 1.00 15.54 315 GLY B C 1
ATOM 9021 O O . GLY B 1 315 ? 181.592 163.485 165.429 1.00 15.54 315 GLY B O 1
ATOM 9025 N N . SER B 1 316 ? 180.164 163.772 167.148 1.00 14.78 316 SER B N 1
ATOM 9026 C CA . SER B 1 316 ? 179.152 162.886 166.589 1.00 14.78 316 SER B CA 1
ATOM 9027 C C . SER B 1 316 ? 178.647 163.402 165.249 1.00 14.78 316 SER B C 1
ATOM 9028 O O . SER B 1 316 ? 178.531 162.647 164.280 1.00 14.78 316 SER B O 1
ATOM 9036 N N . PHE B 1 317 ? 178.318 164.692 165.186 1.00 13.08 317 PHE B N 1
ATOM 9037 C CA . PHE B 1 317 ? 177.820 165.277 163.949 1.00 13.08 317 PHE B CA 1
ATOM 9038 C C . PHE B 1 317 ? 178.870 165.202 162.857 1.00 13.08 317 PHE B C 1
ATOM 9039 O O . PHE B 1 317 ? 178.559 164.859 161.715 1.00 13.08 317 PHE B O 1
ATOM 9056 N N . ALA B 1 318 ? 180.128 165.503 163.187 1.00 12.96 318 ALA B N 1
ATOM 9057 C CA . ALA B 1 318 ? 181.171 165.425 162.171 1.00 12.96 318 ALA B CA 1
ATOM 9058 C C . ALA B 1 318 ? 181.296 164.007 161.623 1.00 12.96 318 ALA B C 1
ATOM 9059 O O . ALA B 1 318 ? 181.332 163.800 160.403 1.00 12.96 318 ALA B O 1
ATOM 9066 N N . THR B 1 319 ? 181.350 163.013 162.512 1.00 14.52 319 THR B N 1
ATOM 9067 C CA . THR B 1 319 ? 181.533 161.636 162.066 1.00 14.52 319 THR B CA 1
ATOM 9068 C C . THR B 1 319 ? 180.334 161.145 161.259 1.00 14.52 319 THR B C 1
ATOM 9069 O O . THR B 1 319 ? 180.498 160.510 160.208 1.00 14.52 319 THR B O 1
ATOM 9080 N N . VAL B 1 320 ? 179.118 161.434 161.728 1.00 11.65 320 VAL B N 1
ATOM 9081 C CA . VAL B 1 320 ? 177.920 160.992 161.018 1.00 11.65 320 VAL B CA 1
ATOM 9082 C C . VAL B 1 320 ? 177.827 161.679 159.663 1.00 11.65 320 VAL B C 1
ATOM 9083 O O . VAL B 1 320 ? 177.471 161.057 158.657 1.00 11.65 320 VAL B O 1
ATOM 9096 N N . GLY B 1 321 ? 178.134 162.976 159.616 1.00 12.13 321 GLY B N 1
ATOM 9097 C CA . GLY B 1 321 ? 178.115 163.691 158.356 1.00 12.13 321 GLY B CA 1
ATOM 9098 C C . GLY B 1 321 ? 179.125 163.168 157.361 1.00 12.13 321 GLY B C 1
ATOM 9099 O O . GLY B 1 321 ? 178.836 163.083 156.169 1.00 12.13 321 GLY B O 1
ATOM 9103 N N . LEU B 1 322 ? 180.320 162.805 157.827 1.00 15.92 322 LEU B N 1
ATOM 9104 C CA . LEU B 1 322 ? 181.313 162.250 156.916 1.00 15.92 322 LEU B CA 1
ATOM 9105 C C . LEU B 1 322 ? 180.936 160.851 156.442 1.00 15.92 322 LEU B C 1
ATOM 9106 O O . LEU B 1 322 ? 181.185 160.506 155.279 1.00 15.92 322 LEU B O 1
ATOM 9122 N N . LEU B 1 323 ? 180.338 160.035 157.311 1.00 12.78 323 LEU B N 1
ATOM 9123 C CA . LEU B 1 323 ? 179.829 158.746 156.856 1.00 12.78 323 LEU B CA 1
ATOM 9124 C C . LEU B 1 323 ? 178.717 158.928 155.829 1.00 12.78 323 LEU B C 1
ATOM 9125 O O . LEU B 1 323 ? 178.659 158.198 154.831 1.00 12.78 323 LEU B O 1
ATOM 9141 N N . TRP B 1 324 ? 177.827 159.899 156.050 1.00 9.06 324 TRP B N 1
ATOM 9142 C CA . TRP B 1 324 ? 176.813 160.214 155.051 1.00 9.06 324 TRP B CA 1
ATOM 9143 C C . TRP B 1 324 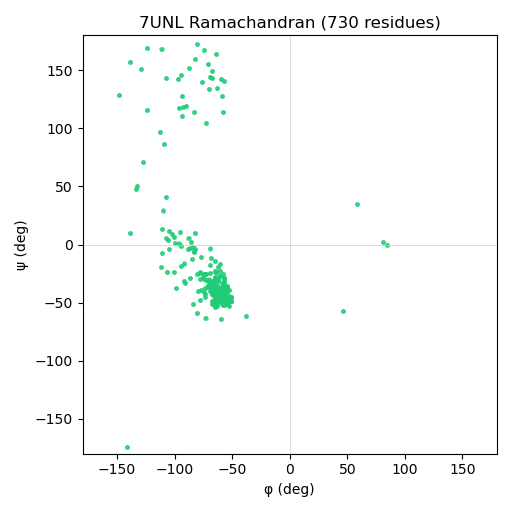? 177.459 160.675 153.754 1.00 9.06 324 TRP B C 1
ATOM 9144 O O . TRP B 1 324 ? 176.969 160.375 152.665 1.00 9.06 324 TRP B O 1
ATOM 9165 N N . PHE B 1 325 ? 178.539 161.447 153.855 1.00 11.90 325 PHE B N 1
ATOM 9166 C CA . PHE B 1 325 ? 179.244 161.912 152.668 1.00 11.90 325 PHE B CA 1
ATOM 9167 C C . PHE B 1 325 ? 179.791 160.739 151.863 1.00 11.90 325 PHE B C 1
ATOM 9168 O O . PHE B 1 325 ? 179.656 160.699 150.634 1.00 11.90 325 PHE B O 1
ATOM 9185 N N . ALA B 1 326 ? 180.396 159.765 152.544 1.00 14.00 326 ALA B N 1
ATOM 9186 C CA . ALA B 1 326 ? 180.886 158.573 151.858 1.00 14.00 326 ALA B CA 1
ATOM 9187 C C . ALA B 1 326 ? 179.740 157.792 151.222 1.00 14.00 326 ALA B C 1
ATOM 9188 O O . ALA B 1 326 ? 179.839 157.339 150.075 1.00 14.00 326 ALA B O 1
ATOM 9195 N N . HIS B 1 327 ? 178.643 157.616 151.962 1.00 12.12 327 HIS B N 1
ATOM 9196 C CA . HIS B 1 327 ? 177.486 156.897 151.437 1.00 12.12 327 HIS B CA 1
ATOM 9197 C C . HIS B 1 327 ? 176.904 157.600 150.214 1.00 12.12 327 HIS B C 1
ATOM 9198 O O . HIS B 1 327 ? 176.532 156.953 149.227 1.00 12.12 327 HIS B O 1
ATOM 9212 N N . HIS B 1 328 ? 176.805 158.926 150.278 1.00 11.80 328 HIS B N 1
ATOM 9213 C CA . HIS B 1 328 ? 176.306 159.727 149.168 1.00 11.80 328 HIS B CA 1
ATOM 9214 C C . HIS B 1 328 ? 177.206 159.601 147.948 1.00 11.80 328 HIS B C 1
ATOM 9215 O O . HIS B 1 328 ? 176.721 159.429 146.823 1.00 11.80 328 HIS B O 1
ATOM 9229 N N . SER B 1 329 ? 178.523 159.661 148.152 1.00 14.99 329 SER B N 1
ATOM 9230 C CA . SER B 1 329 ? 179.448 159.487 147.039 1.00 14.99 329 SER B CA 1
ATOM 9231 C C . SER B 1 329 ? 179.307 158.103 146.418 1.00 14.99 329 SER B C 1
ATOM 9232 O O . SER B 1 329 ? 179.338 157.962 145.191 1.00 14.99 329 SER B O 1
ATOM 9240 N N . LEU B 1 330 ? 179.154 157.069 147.248 1.00 16.02 330 LEU B N 1
ATOM 9241 C CA . LEU B 1 330 ? 178.992 155.720 146.717 1.00 16.02 330 LEU B CA 1
ATOM 9242 C C . LEU B 1 330 ? 177.716 155.598 145.894 1.00 16.02 330 LEU B C 1
ATOM 9243 O O . LEU B 1 330 ? 177.744 155.112 144.757 1.00 16.02 330 LEU B O 1
ATOM 9259 N N . PHE B 1 331 ? 176.583 156.028 146.451 1.00 15.11 331 PHE B N 1
ATOM 9260 C CA . PHE B 1 331 ? 175.313 155.818 145.766 1.00 15.11 331 PHE B CA 1
ATOM 9261 C C . PHE B 1 331 ? 175.093 156.798 144.622 1.00 15.11 331 PHE B C 1
ATOM 9262 O O . PHE B 1 331 ? 174.166 156.601 143.830 1.00 15.11 331 PHE B O 1
ATOM 9279 N N . LEU B 1 332 ? 175.918 157.840 144.506 1.00 16.82 332 LEU B N 1
ATOM 9280 C CA . LEU B 1 332 ? 175.921 158.629 143.282 1.00 16.82 332 LEU B CA 1
ATOM 9281 C C . LEU B 1 332 ? 176.394 157.817 142.084 1.00 16.82 332 LEU B C 1
ATOM 9282 O O . LEU B 1 332 ? 176.070 158.168 140.944 1.00 16.82 332 LEU B O 1
ATOM 9298 N N . HIS B 1 333 ? 177.149 156.745 142.316 1.00 19.83 333 HIS B N 1
ATOM 9299 C CA . HIS B 1 333 ? 177.702 155.919 141.253 1.00 19.83 333 HIS B CA 1
ATOM 9300 C C . HIS B 1 333 ? 177.022 154.562 141.130 1.00 19.83 333 HIS B C 1
ATOM 9301 O O . HIS B 1 333 ? 177.472 153.733 140.334 1.00 19.83 333 HIS B O 1
ATOM 9315 N N . VAL B 1 334 ? 175.958 154.311 141.886 1.00 19.31 334 VAL B N 1
ATOM 9316 C CA . VAL B 1 334 ? 175.306 153.007 141.907 1.00 19.31 334 VAL B CA 1
ATOM 9317 C C . VAL B 1 334 ? 174.230 152.995 140.828 1.00 19.31 334 VAL B C 1
ATOM 9318 O O . VAL B 1 334 ? 173.296 153.800 140.857 1.00 19.31 334 VAL B O 1
ATOM 9331 N N . ARG B 1 335 ? 174.366 152.079 139.867 1.00 25.20 335 ARG B N 1
ATOM 9332 C CA . ARG B 1 335 ? 173.343 151.928 138.838 1.00 25.20 335 ARG B CA 1
ATOM 9333 C C . ARG B 1 335 ? 172.133 151.174 139.374 1.00 25.20 335 ARG B C 1
ATOM 9334 O O . ARG B 1 335 ? 170.987 151.512 139.056 1.00 25.20 335 ARG B O 1
ATOM 9355 N N . LYS B 1 336 ? 172.368 150.152 140.194 1.00 26.19 336 LYS B N 1
ATOM 9356 C CA . LYS B 1 336 ? 171.304 149.282 140.684 1.00 26.19 336 LYS B CA 1
ATOM 9357 C C . LYS B 1 336 ? 171.666 148.796 142.078 1.00 26.19 336 LYS B C 1
ATOM 9358 O O . LYS B 1 336 ? 172.766 148.278 142.289 1.00 26.19 336 LYS B O 1
ATOM 9377 N N . ALA B 1 337 ? 170.741 148.959 143.020 1.00 23.10 337 ALA B N 1
ATOM 9378 C CA . ALA B 1 337 ? 170.911 148.418 144.357 1.00 23.10 337 ALA B CA 1
ATOM 9379 C C . ALA B 1 337 ? 170.395 146.982 144.417 1.00 23.10 337 ALA B C 1
ATOM 9380 O O . ALA B 1 337 ? 169.502 146.583 143.665 1.00 23.10 337 ALA B O 1
ATOM 9387 N N . THR B 1 338 ? 170.975 146.204 145.325 1.00 23.25 338 THR B N 1
ATOM 9388 C CA . THR B 1 338 ? 170.652 144.793 145.480 1.00 23.25 338 THR B CA 1
ATOM 9389 C C . THR B 1 338 ? 170.211 144.500 146.908 1.00 23.25 338 THR B C 1
ATOM 9390 O O . THR B 1 338 ? 170.337 145.328 147.812 1.00 23.25 338 THR B O 1
ATOM 9401 N N . ARG B 1 339 ? 169.679 143.289 147.093 1.00 23.29 339 ARG B N 1
ATOM 9402 C CA . ARG B 1 339 ? 169.251 142.853 148.417 1.00 23.29 339 ARG B CA 1
ATOM 9403 C C . ARG B 1 339 ? 170.432 142.745 149.375 1.00 23.29 339 ARG B C 1
ATOM 9404 O O . ARG B 1 339 ? 170.339 143.163 150.535 1.00 23.29 339 ARG B O 1
ATOM 9425 N N . ALA B 1 340 ? 171.548 142.180 148.911 1.00 20.11 340 ALA B N 1
ATOM 9426 C CA . ALA B 1 340 ? 172.740 142.092 149.748 1.00 20.11 340 ALA B CA 1
ATOM 9427 C C . ALA B 1 340 ? 173.244 143.479 150.121 1.00 20.11 340 ALA B C 1
ATOM 9428 O O . ALA B 1 340 ? 173.626 143.734 151.272 1.00 20.11 340 ALA B O 1
ATOM 9435 N N . MET B 1 341 ? 173.259 144.389 149.148 1.00 19.81 341 MET B N 1
ATOM 9436 C CA . MET B 1 341 ? 173.676 145.756 149.421 1.00 19.81 341 MET B CA 1
ATOM 9437 C C . MET B 1 341 ? 172.739 146.408 150.427 1.00 19.81 341 MET B C 1
ATOM 9438 O O . MET B 1 341 ? 173.182 147.154 151.307 1.00 19.81 341 MET B O 1
ATOM 9452 N N . GLY B 1 342 ? 171.440 146.131 150.314 1.00 16.43 342 GLY B N 1
ATOM 9453 C CA . GLY B 1 342 ? 170.493 146.648 151.287 1.00 16.43 342 GLY B CA 1
ATOM 9454 C C . GLY B 1 342 ? 170.736 146.119 152.687 1.00 16.43 342 GLY B C 1
ATOM 9455 O O . GLY B 1 342 ? 170.636 146.861 153.665 1.00 16.43 342 GLY B O 1
ATOM 9459 N N . LEU B 1 343 ? 171.045 144.826 152.806 1.00 16.49 343 LEU B N 1
ATOM 9460 C CA . LEU B 1 343 ? 171.341 144.255 154.117 1.00 16.49 343 LEU B CA 1
ATOM 9461 C C . LEU B 1 343 ? 172.583 144.897 154.724 1.00 16.49 343 LEU B C 1
ATOM 9462 O O . LEU B 1 343 ? 172.606 145.242 155.914 1.00 16.49 343 LEU B O 1
ATOM 9478 N N . LEU B 1 344 ? 173.631 145.061 153.914 1.00 14.80 344 LEU B N 1
ATOM 9479 C CA . LEU B 1 344 ? 174.844 145.702 154.408 1.00 14.80 344 LEU B CA 1
ATOM 9480 C C . LEU B 1 344 ? 174.584 147.149 154.809 1.00 14.80 344 LEU B C 1
ATOM 9481 O O . LEU B 1 344 ? 175.115 147.620 155.821 1.00 14.80 344 LEU B O 1
ATOM 9497 N N . ASN B 1 345 ? 173.763 147.864 154.038 1.00 12.79 345 ASN B N 1
ATOM 9498 C CA . ASN B 1 345 ? 173.411 149.235 154.387 1.00 12.79 345 ASN B CA 1
ATOM 9499 C C . ASN B 1 345 ? 172.618 149.282 155.688 1.00 12.79 345 ASN B C 1
ATOM 9500 O O . ASN B 1 345 ? 172.806 150.186 156.510 1.00 12.79 345 ASN B O 1
ATOM 9511 N N . THR B 1 346 ? 171.718 148.318 155.887 1.00 12.20 346 THR B N 1
ATOM 9512 C CA . THR B 1 346 ? 170.969 148.236 157.136 1.00 12.20 346 THR B CA 1
ATOM 9513 C C . THR B 1 346 ? 171.904 148.040 158.321 1.00 12.20 346 THR B C 1
ATOM 9514 O O . THR B 1 346 ? 171.762 148.700 159.357 1.00 12.20 346 THR B O 1
ATOM 9525 N N . LEU B 1 347 ? 172.870 147.131 158.185 1.00 13.15 347 LEU B N 1
ATOM 9526 C CA . LEU B 1 347 ? 173.844 146.925 159.254 1.00 13.15 347 LEU B CA 1
ATOM 9527 C C . LEU B 1 347 ? 174.640 148.198 159.523 1.00 13.15 347 LEU B C 1
ATOM 9528 O O . LEU B 1 347 ? 174.868 148.581 160.681 1.00 13.15 347 LEU B O 1
ATOM 9544 N N . SER B 1 348 ? 175.067 148.871 158.453 1.00 13.09 348 SER B N 1
ATOM 9545 C CA . SER B 1 348 ? 175.836 150.100 158.606 1.00 13.09 348 SER B CA 1
ATOM 9546 C C . SER B 1 348 ? 175.034 151.160 159.349 1.00 13.09 348 SER B C 1
ATOM 9547 O O . SER B 1 348 ? 175.552 151.818 160.253 1.00 13.09 348 SER B O 1
ATOM 9555 N N . LEU B 1 349 ? 173.764 151.343 158.980 1.00 10.56 349 LEU B N 1
ATOM 9556 C CA . LEU B 1 349 ? 172.930 152.332 159.658 1.00 10.56 349 LEU B CA 1
ATOM 9557 C C . LEU B 1 349 ? 172.692 151.953 161.116 1.00 10.56 349 LEU B C 1
ATOM 9558 O O . LEU B 1 349 ? 172.705 152.816 162.005 1.00 10.56 349 LEU B O 1
ATOM 9574 N N . ALA B 1 350 ? 172.468 150.664 161.380 1.00 11.99 350 ALA B N 1
ATOM 9575 C CA . ALA B 1 350 ? 172.263 150.221 162.752 1.00 11.99 350 ALA B CA 1
ATOM 9576 C C . ALA B 1 350 ? 173.465 150.557 163.621 1.00 11.99 350 ALA B C 1
ATOM 9577 O O . ALA B 1 350 ? 173.306 151.025 164.754 1.00 11.99 350 ALA B O 1
ATOM 9584 N N . PHE B 1 351 ? 174.676 150.330 163.112 1.00 13.61 351 PHE B N 1
ATOM 9585 C CA . PHE B 1 351 ? 175.860 150.665 163.899 1.00 13.61 351 PHE B CA 1
ATOM 9586 C C . PHE B 1 351 ? 176.162 152.161 163.889 1.00 13.61 351 PHE B C 1
ATOM 9587 O O . PHE B 1 351 ? 176.814 152.660 164.811 1.00 13.61 351 PHE B O 1
ATOM 9604 N N . VAL B 1 352 ? 175.696 152.889 162.872 1.00 12.72 352 VAL B N 1
ATOM 9605 C CA . VAL B 1 352 ? 175.792 154.345 162.884 1.00 12.72 352 VAL B CA 1
ATOM 9606 C C . VAL B 1 352 ? 174.973 154.914 164.027 1.00 12.72 352 VAL B C 1
ATOM 9607 O O . VAL B 1 352 ? 175.357 155.916 164.644 1.00 12.72 352 VAL B O 1
ATOM 9620 N N . GLY B 1 353 ? 173.834 154.292 164.324 1.00 13.90 353 GLY B N 1
ATOM 9621 C CA . GLY B 1 353 ? 172.985 154.791 165.393 1.00 13.90 353 GLY B CA 1
ATOM 9622 C C . GLY B 1 353 ? 173.679 154.870 166.739 1.00 13.90 353 GLY B C 1
ATOM 9623 O O . GLY B 1 353 ? 173.283 155.664 167.596 1.00 13.90 353 GLY B O 1
ATOM 9627 N N . GLY B 1 354 ? 174.711 154.056 166.949 1.00 15.37 354 GLY B N 1
ATOM 9628 C CA . GLY B 1 354 ? 175.417 154.000 168.213 1.00 15.37 354 GLY B CA 1
ATOM 9629 C C . GLY B 1 354 ? 176.563 154.971 168.389 1.00 15.37 354 GLY B C 1
ATOM 9630 O O . GLY B 1 354 ? 177.267 154.895 169.399 1.00 15.37 354 GLY B O 1
ATOM 9634 N N . LEU B 1 355 ? 176.779 155.881 167.449 1.00 15.90 355 LEU B N 1
ATOM 9635 C CA . LEU B 1 355 ? 177.915 156.792 167.513 1.00 15.90 355 LEU B CA 1
ATOM 9636 C C . LEU B 1 355 ? 177.715 157.885 168.558 1.00 15.90 355 LEU B C 1
ATOM 9637 O O . LEU B 1 355 ? 178.671 158.246 169.261 1.00 15.90 355 LEU B O 1
ATOM 9653 N N . PRO B 1 356 ? 176.514 158.458 168.683 1.00 16.43 356 PRO B N 1
ATOM 9654 C CA . PRO B 1 356 ? 176.312 159.461 169.741 1.00 16.43 356 PRO B CA 1
ATOM 9655 C C . PRO B 1 356 ? 176.622 158.932 171.129 1.00 16.43 356 PRO B C 1
ATOM 9656 O O . PRO B 1 356 ? 177.197 159.656 171.948 1.00 16.43 356 PRO B O 1
ATOM 9667 N N . LEU B 1 357 ? 176.268 157.678 171.411 1.00 22.16 357 LEU B N 1
ATOM 9668 C CA . LEU B 1 357 ? 176.621 157.070 172.690 1.00 22.16 357 LEU B CA 1
ATOM 9669 C C . LEU B 1 357 ? 178.132 157.038 172.883 1.00 22.16 357 LEU B C 1
ATOM 9670 O O . LEU B 1 357 ? 178.651 157.436 173.936 1.00 22.16 357 LEU B O 1
ATOM 9686 N N . ALA B 1 358 ? 178.854 156.563 171.868 1.00 21.05 358 ALA B N 1
ATOM 9687 C CA . ALA B 1 358 ? 180.305 156.492 171.950 1.00 21.05 358 ALA B CA 1
ATOM 9688 C C . ALA B 1 358 ? 180.912 157.863 172.205 1.00 21.05 358 ALA B C 1
ATOM 9689 O O . ALA B 1 358 ? 181.855 157.998 172.993 1.00 21.05 358 ALA B O 1
ATOM 9696 N N . TYR B 1 359 ? 180.385 158.895 171.545 1.00 19.77 359 TYR B N 1
ATOM 9697 C CA . TYR B 1 359 ? 180.947 160.230 171.715 1.00 19.77 359 TYR B CA 1
ATOM 9698 C C . TYR B 1 359 ? 180.572 160.833 173.062 1.00 19.77 359 TYR B C 1
ATOM 9699 O O . TYR B 1 359 ? 181.332 161.638 173.610 1.00 19.77 359 TYR B O 1
ATOM 9717 N N . GLN B 1 360 ? 179.413 160.462 173.610 1.00 22.79 360 GLN B N 1
ATOM 9718 C CA . GLN B 1 360 ? 179.099 160.839 174.983 1.00 22.79 360 GLN B CA 1
ATOM 9719 C C . GLN B 1 360 ? 180.085 160.214 175.958 1.00 22.79 360 GLN B C 1
ATOM 9720 O O . GLN B 1 360 ? 180.525 160.866 176.911 1.00 22.79 360 GLN B O 1
ATOM 9734 N N . GLN B 1 361 ? 180.442 158.949 175.735 1.00 32.03 361 GLN B N 1
ATOM 9735 C CA . GLN B 1 361 ? 181.299 158.254 176.688 1.00 32.03 361 GLN B CA 1
ATOM 9736 C C . GLN B 1 361 ? 182.740 158.751 176.638 1.00 32.03 361 GLN B C 1
ATOM 9737 O O . GLN B 1 361 ? 183.459 158.646 177.638 1.00 32.03 361 GLN B O 1
ATOM 9751 N N . THR B 1 362 ? 183.181 159.292 175.506 1.00 30.08 362 THR B N 1
ATOM 9752 C CA . THR B 1 362 ? 184.549 159.776 175.370 1.00 30.08 362 THR B CA 1
ATOM 9753 C C . THR B 1 362 ? 184.723 161.217 175.833 1.00 30.08 362 THR B C 1
ATOM 9754 O O . THR B 1 362 ? 185.849 161.725 175.810 1.00 30.08 362 THR B O 1
ATOM 9765 N N . SER B 1 363 ? 183.647 161.886 176.248 1.00 30.69 363 SER B N 1
ATOM 9766 C CA . SER B 1 363 ? 183.735 163.212 176.838 1.00 30.69 363 SER B CA 1
ATOM 9767 C C . SER B 1 363 ? 183.391 163.236 178.318 1.00 30.69 363 SER B C 1
ATOM 9768 O O . SER B 1 363 ? 183.567 164.280 178.957 1.00 30.69 363 SER B O 1
ATOM 9776 N N . ALA B 1 364 ? 182.912 162.130 178.880 1.00 40.84 364 ALA B N 1
ATOM 9777 C CA . ALA B 1 364 ? 182.586 162.083 180.295 1.00 40.84 364 ALA B CA 1
ATOM 9778 C C . ALA B 1 364 ? 183.859 162.023 181.136 1.00 40.84 364 ALA B C 1
ATOM 9779 O O . ALA B 1 364 ? 184.962 161.789 180.634 1.00 40.84 364 ALA B O 1
ATOM 9786 N N . PHE B 1 365 ? 183.692 162.242 182.437 1.00 55.70 365 PHE B N 1
ATOM 9787 C CA . PHE B 1 365 ? 184.816 162.235 183.361 1.00 55.70 365 PHE B CA 1
ATOM 9788 C C . PHE B 1 365 ? 185.263 160.807 183.648 1.00 55.70 365 PHE B C 1
ATOM 9789 O O . PHE B 1 365 ? 184.439 159.901 183.800 1.00 55.70 365 PHE B O 1
ATOM 9806 N N . ALA B 1 366 ? 186.579 160.613 183.721 1.00 56.45 366 ALA B N 1
ATOM 9807 C CA . ALA B 1 366 ? 187.180 159.303 183.956 1.00 56.45 366 ALA B CA 1
ATOM 9808 C C . ALA B 1 366 ? 188.076 159.388 185.184 1.00 56.45 366 ALA B C 1
ATOM 9809 O O . ALA B 1 366 ? 189.079 160.109 185.177 1.00 56.45 366 ALA B O 1
ATOM 9816 N N . ARG B 1 367 ? 187.716 158.651 186.238 1.00 65.16 367 ARG B N 1
ATOM 9817 C CA . ARG B 1 367 ? 188.588 158.573 187.405 1.00 65.16 367 ARG B CA 1
ATOM 9818 C C . ARG B 1 367 ? 189.875 157.829 187.072 1.00 65.16 367 ARG B C 1
ATOM 9819 O O . ARG B 1 367 ? 190.967 158.248 187.476 1.00 65.16 367 ARG B O 1
ATOM 9840 N N . GLN B 1 368 ? 189.766 156.724 186.334 1.00 63.59 368 GLN B N 1
ATOM 9841 C CA . GLN B 1 368 ? 190.922 155.927 185.952 1.00 63.59 368 GLN B CA 1
ATOM 9842 C C . GLN B 1 368 ? 191.231 156.107 184.471 1.00 63.59 368 GLN B C 1
ATOM 9843 O O . GLN B 1 368 ? 190.308 156.223 183.656 1.00 63.59 368 GLN B O 1
ATOM 9857 N N . PRO B 1 369 ? 192.507 156.136 184.079 1.00 61.53 369 PRO B N 1
ATOM 9858 C CA . PRO B 1 369 ? 192.827 156.227 182.645 1.00 61.53 369 PRO B CA 1
ATOM 9859 C C . PRO B 1 369 ? 192.324 155.043 181.839 1.00 61.53 369 PRO B C 1
ATOM 9860 O O . PRO B 1 369 ? 192.001 155.206 180.653 1.00 61.53 369 PRO B O 1
ATOM 9871 N N . ARG B 1 370 ? 192.252 153.854 182.440 1.00 58.97 370 ARG B N 1
ATOM 9872 C CA . ARG B 1 370 ? 191.790 152.682 181.709 1.00 58.97 370 ARG B CA 1
ATOM 9873 C C . ARG B 1 370 ? 190.350 152.839 181.243 1.00 58.97 370 ARG B C 1
ATOM 9874 O O . ARG B 1 370 ? 189.981 152.294 180.198 1.00 58.97 370 ARG B O 1
ATOM 9895 N N . ASP B 1 371 ? 189.525 153.568 181.995 1.00 54.38 371 ASP B N 1
ATOM 9896 C CA . ASP B 1 371 ? 188.174 153.854 181.528 1.00 54.38 371 ASP B CA 1
ATOM 9897 C C . ASP B 1 371 ? 188.211 154.666 180.240 1.00 54.38 371 ASP B C 1
ATOM 9898 O O . ASP B 1 371 ? 187.505 154.352 179.276 1.00 54.38 371 ASP B O 1
ATOM 9907 N N . GLU B 1 372 ? 189.038 155.714 180.207 1.00 51.36 372 GLU B N 1
ATOM 9908 C CA . GLU B 1 372 ? 189.225 156.484 178.982 1.00 51.36 372 GLU B CA 1
ATOM 9909 C C . GLU B 1 372 ? 189.657 155.576 177.839 1.00 51.36 372 GLU B C 1
ATOM 9910 O O . GLU B 1 372 ? 189.128 155.656 176.723 1.00 51.36 372 GLU B O 1
ATOM 9922 N N . LEU B 1 373 ? 190.621 154.696 178.112 1.00 45.64 373 LEU B N 1
ATOM 9923 C CA . LEU B 1 373 ? 191.141 153.817 177.071 1.00 45.64 373 LEU B CA 1
ATOM 9924 C C . LEU B 1 373 ? 190.057 152.893 176.527 1.00 45.64 373 LEU B C 1
ATOM 9925 O O . LEU B 1 373 ? 189.941 152.710 175.310 1.00 45.64 373 LEU B O 1
ATOM 9941 N N . GLU B 1 374 ? 189.257 152.299 177.410 1.00 44.10 374 GLU B N 1
ATOM 9942 C CA . GLU B 1 374 ? 188.195 151.397 176.991 1.00 44.10 374 GLU B CA 1
ATOM 9943 C C . GLU B 1 374 ? 187.068 152.117 176.263 1.00 44.10 374 GLU B C 1
ATOM 9944 O O . GLU B 1 374 ? 186.517 151.564 175.304 1.00 44.10 374 GLU B O 1
ATOM 9956 N N . ARG B 1 375 ? 186.720 153.336 176.679 1.00 40.97 375 ARG B N 1
ATOM 9957 C CA . ARG B 1 375 ? 185.751 154.118 175.921 1.00 40.97 375 ARG B CA 1
ATOM 9958 C C . ARG B 1 375 ? 186.276 154.432 174.526 1.00 40.97 375 ARG B C 1
ATOM 9959 O O . ARG B 1 375 ? 185.516 154.398 173.552 1.00 40.97 375 ARG B O 1
ATOM 9980 N N . VAL B 1 376 ? 187.570 154.735 174.409 1.00 37.32 376 VAL B N 1
ATOM 9981 C CA . VAL B 1 376 ? 188.165 154.957 173.094 1.00 37.32 376 VAL B CA 1
ATOM 9982 C C . VAL B 1 376 ? 188.088 153.688 172.255 1.00 37.32 376 VAL B C 1
ATOM 9983 O O . VAL B 1 376 ? 187.778 153.733 171.057 1.00 37.32 376 VAL B O 1
ATOM 9996 N N . ARG B 1 377 ? 188.389 152.540 172.865 1.00 36.96 377 ARG B N 1
ATOM 9997 C CA . ARG B 1 377 ? 188.254 151.263 172.173 1.00 36.96 377 ARG B CA 1
ATOM 9998 C C . ARG B 1 377 ? 186.844 151.095 171.624 1.00 36.96 377 ARG B C 1
ATOM 9999 O O . ARG B 1 377 ? 186.651 150.738 170.457 1.00 36.96 377 ARG B O 1
ATOM 10020 N N . VAL B 1 378 ? 185.842 151.344 172.468 1.00 26.99 378 VAL B N 1
ATOM 10021 C CA . VAL B 1 378 ? 184.451 151.150 172.063 1.00 26.99 378 VAL B CA 1
ATOM 10022 C C . VAL B 1 378 ? 184.091 152.098 170.927 1.00 26.99 378 VAL B C 1
ATOM 10023 O O . VAL B 1 378 ? 183.418 151.717 169.961 1.00 26.99 378 VAL B O 1
ATOM 10036 N N . SER B 1 379 ? 184.517 153.357 171.036 1.00 24.55 379 SER B N 1
ATOM 10037 C CA . SER B 1 379 ? 184.211 154.334 169.996 1.00 24.55 379 SER B CA 1
ATOM 10038 C C . SER B 1 379 ? 184.812 153.912 168.662 1.00 24.55 379 SER B C 1
ATOM 10039 O O . SER B 1 379 ? 184.141 153.942 167.621 1.00 24.55 379 SER B O 1
ATOM 10047 N N . CYS B 1 380 ? 186.085 153.512 168.676 1.00 26.26 380 CYS B N 1
ATOM 10048 C CA . CYS B 1 380 ? 186.733 153.071 167.448 1.00 26.26 380 CYS B CA 1
ATOM 10049 C C . CYS B 1 380 ? 186.050 151.835 166.881 1.00 26.26 380 CYS B C 1
ATOM 10050 O O . CYS B 1 380 ? 185.894 151.708 165.663 1.00 26.26 380 CYS B O 1
ATOM 10058 N N . THR B 1 381 ? 185.635 150.911 167.750 1.00 21.66 381 THR B N 1
ATOM 10059 C CA . THR B 1 381 ? 184.941 149.717 167.281 1.00 21.66 381 THR B CA 1
ATOM 10060 C C . THR B 1 381 ? 183.620 150.071 166.609 1.00 21.66 381 THR B C 1
ATOM 10061 O O . THR B 1 381 ? 183.280 149.505 165.564 1.00 21.66 381 THR B O 1
ATOM 10072 N N . ILE B 1 382 ? 182.857 150.997 167.193 1.00 18.47 382 ILE B N 1
ATOM 10073 C CA . ILE B 1 382 ? 181.584 151.386 166.593 1.00 18.47 382 ILE B CA 1
ATOM 10074 C C . ILE B 1 382 ? 181.813 152.061 165.246 1.00 18.47 382 ILE B C 1
ATOM 10075 O O . ILE B 1 382 ? 181.102 151.785 164.271 1.00 18.47 382 ILE B O 1
ATOM 10091 N N . ILE B 1 383 ? 182.803 152.953 165.164 1.00 18.32 383 ILE B N 1
ATOM 10092 C CA . ILE B 1 383 ? 183.101 153.607 163.889 1.00 18.32 383 ILE B CA 1
ATOM 10093 C C . ILE B 1 383 ? 183.498 152.570 162.842 1.00 18.32 383 ILE B C 1
ATOM 10094 O O . ILE B 1 383 ? 183.039 152.609 161.692 1.00 18.32 383 ILE B O 1
ATOM 10110 N N . PHE B 1 384 ? 184.360 151.627 163.228 1.00 17.73 384 PHE B N 1
ATOM 10111 C CA . PHE B 1 384 ? 184.802 150.594 162.301 1.00 17.73 384 PHE B CA 1
ATOM 10112 C C . PHE B 1 384 ? 183.632 149.750 161.819 1.00 17.73 384 PHE B C 1
ATOM 10113 O O . PHE B 1 384 ? 183.542 149.413 160.637 1.00 17.73 384 PHE B O 1
ATOM 10130 N N . LEU B 1 385 ? 182.734 149.376 162.728 1.00 15.85 385 LEU B N 1
ATOM 10131 C CA . LEU B 1 385 ? 181.583 148.573 162.332 1.00 15.85 385 LEU B CA 1
ATOM 10132 C C . LEU B 1 385 ? 180.675 149.349 161.387 1.00 15.85 385 LEU B C 1
ATOM 10133 O O . LEU B 1 385 ? 180.150 148.791 160.417 1.00 15.85 385 LEU B O 1
ATOM 10149 N N . ALA B 1 386 ? 180.477 150.640 161.653 1.00 14.50 386 ALA B N 1
ATOM 10150 C CA . ALA B 1 386 ? 179.626 151.444 160.785 1.00 14.50 386 ALA B CA 1
ATOM 10151 C C . ALA B 1 386 ? 180.228 151.612 159.394 1.00 14.50 386 ALA B C 1
ATOM 10152 O O . ALA B 1 386 ? 179.490 151.654 158.403 1.00 14.50 386 ALA B O 1
ATOM 10159 N N . SER B 1 387 ? 181.553 151.707 159.294 1.00 15.92 387 SER B N 1
ATOM 10160 C CA . SER B 1 387 ? 182.203 152.004 158.021 1.00 15.92 387 SER B CA 1
ATOM 10161 C C . SER B 1 387 ? 182.579 150.768 157.207 1.00 15.92 387 SER B C 1
ATOM 10162 O O . SER B 1 387 ? 182.558 150.818 155.966 1.00 15.92 387 SER B O 1
ATOM 10170 N N . ILE B 1 388 ? 182.928 149.662 157.867 1.00 15.69 388 ILE B N 1
ATOM 10171 C CA . ILE B 1 388 ? 183.331 148.462 157.156 1.00 15.69 388 ILE B CA 1
ATOM 10172 C C . ILE B 1 388 ? 182.184 147.899 156.339 1.00 15.69 388 ILE B C 1
ATOM 10173 O O . ILE B 1 388 ? 182.418 147.268 155.308 1.00 15.69 388 ILE B O 1
ATOM 10189 N N . PHE B 1 389 ? 180.941 148.122 156.760 1.00 14.75 389 PHE B N 1
ATOM 10190 C CA . PHE B 1 389 ? 179.813 147.635 155.979 1.00 14.75 389 PHE B CA 1
ATOM 10191 C C . PHE B 1 389 ? 179.535 148.512 154.764 1.00 14.75 389 PHE B C 1
ATOM 10192 O O . PHE B 1 389 ? 179.078 148.002 153.740 1.00 14.75 389 PHE B O 1
ATOM 10209 N N . GLN B 1 390 ? 179.826 149.812 154.834 1.00 14.92 390 GLN B N 1
ATOM 10210 C CA . GLN B 1 390 ? 179.828 150.622 153.619 1.00 14.92 390 GLN B CA 1
ATOM 10211 C C . GLN B 1 390 ? 180.888 150.129 152.642 1.00 14.92 390 GLN B C 1
ATOM 10212 O O . GLN B 1 390 ? 180.632 149.998 151.434 1.00 14.92 390 GLN B O 1
ATOM 10226 N N . LEU B 1 391 ? 182.086 149.839 153.152 1.00 16.86 391 LEU B N 1
ATOM 10227 C CA . LEU B 1 391 ? 183.122 149.287 152.286 1.00 16.86 391 LEU B CA 1
ATOM 10228 C C . LEU B 1 391 ? 182.713 147.934 151.712 1.00 16.86 391 LEU B C 1
ATOM 10229 O O . LEU B 1 391 ? 183.023 147.635 150.555 1.00 16.86 391 LEU B O 1
ATOM 10245 N N . ALA B 1 392 ? 182.031 147.107 152.504 1.00 16.41 392 ALA B N 1
ATOM 10246 C CA . ALA B 1 392 ? 181.545 145.824 152.009 1.00 16.41 392 ALA B CA 1
ATOM 10247 C C . ALA B 1 392 ? 180.473 146.016 150.947 1.00 16.41 392 ALA B C 1
ATOM 10248 O O . ALA B 1 392 ? 180.405 145.250 149.984 1.00 16.41 392 ALA B O 1
ATOM 10255 N N . MET B 1 393 ? 179.614 147.021 151.117 1.00 16.89 393 MET B N 1
ATOM 10256 C CA . MET B 1 393 ? 178.661 147.375 150.072 1.00 16.89 393 MET B CA 1
ATOM 10257 C C . MET B 1 393 ? 179.380 147.671 148.765 1.00 16.89 393 MET B C 1
ATOM 10258 O O . MET B 1 393 ? 179.020 147.140 147.707 1.00 16.89 393 MET B O 1
ATOM 10272 N N . TRP B 1 394 ? 180.412 148.510 148.831 1.00 19.01 394 TRP B N 1
ATOM 10273 C CA . TRP B 1 394 ? 181.177 148.860 147.637 1.00 19.01 394 TRP B CA 1
ATOM 10274 C C . TRP B 1 394 ? 181.840 147.630 147.020 1.00 19.01 394 TRP B C 1
ATOM 10275 O O . TRP B 1 394 ? 181.781 147.422 145.800 1.00 19.01 394 TRP B O 1
ATOM 10296 N N . THR B 1 395 ? 182.463 146.793 147.851 1.00 20.46 395 THR B N 1
ATOM 10297 C CA . THR B 1 395 ? 183.162 145.617 147.343 1.00 20.46 395 THR B CA 1
ATOM 10298 C C . THR B 1 395 ? 182.193 144.615 146.724 1.00 20.46 395 THR B C 1
ATOM 10299 O O . THR B 1 395 ? 182.490 144.018 145.683 1.00 20.46 395 THR B O 1
ATOM 10310 N N . THR B 1 396 ? 181.036 144.407 147.356 1.00 21.15 396 THR B N 1
ATOM 10311 C CA . THR B 1 396 ? 180.019 143.527 146.797 1.00 21.15 396 THR B CA 1
ATOM 10312 C C . THR B 1 396 ? 179.484 144.063 145.480 1.00 21.15 396 THR B C 1
ATOM 10313 O O . THR B 1 396 ? 179.242 143.286 144.549 1.00 21.15 396 THR B O 1
ATOM 10324 N N . ALA B 1 397 ? 179.287 145.378 145.380 1.00 20.99 397 ALA B N 1
ATOM 10325 C CA . ALA B 1 397 ? 178.878 145.957 144.107 1.00 20.99 397 ALA B CA 1
ATOM 10326 C C . ALA B 1 397 ? 179.940 145.735 143.039 1.00 20.99 397 ALA B C 1
ATOM 10327 O O . ALA B 1 397 ? 179.614 145.512 141.868 1.00 20.99 397 ALA B O 1
ATOM 10334 N N . LEU B 1 398 ? 181.218 145.787 143.421 1.00 23.05 398 LEU B N 1
ATOM 10335 C CA . LEU B 1 398 ? 182.287 145.531 142.463 1.00 23.05 398 LEU B CA 1
ATOM 10336 C C . LEU B 1 398 ? 182.245 144.119 141.893 1.00 23.05 398 LEU B C 1
ATOM 10337 O O . LEU B 1 398 ? 182.846 143.881 140.840 1.00 23.05 398 LEU B O 1
ATOM 10353 N N . LEU B 1 399 ? 181.563 143.183 142.555 1.00 27.04 399 LEU B N 1
ATOM 10354 C CA . LEU B 1 399 ? 181.442 141.837 142.007 1.00 27.04 399 LEU B CA 1
ATOM 10355 C C . LEU B 1 399 ? 180.648 141.833 140.707 1.00 27.04 399 LEU B C 1
ATOM 10356 O O . LEU B 1 399 ? 180.867 140.970 139.850 1.00 27.04 399 LEU B O 1
ATOM 10372 N N . HIS B 1 400 ? 179.727 142.779 140.547 1.00 27.23 400 HIS B N 1
ATOM 10373 C CA . HIS B 1 400 ? 178.867 142.884 139.374 1.00 27.23 400 HIS B CA 1
ATOM 10374 C C . HIS B 1 400 ? 178.831 144.318 138.873 1.00 27.23 400 HIS B C 1
ATOM 10375 O O . HIS B 1 400 ? 177.763 144.879 138.607 1.00 27.23 400 HIS B O 1
ATOM 10389 N N . GLN B 1 401 ? 180.005 144.934 138.740 1.00 25.91 401 GLN B N 1
ATOM 10390 C CA . GLN B 1 401 ? 180.110 146.334 138.353 1.00 25.91 401 GLN B CA 1
ATOM 10391 C C . GLN B 1 401 ? 179.359 146.608 137.057 1.00 25.91 401 GLN B C 1
ATOM 10392 O O . GLN B 1 401 ? 178.776 147.683 136.884 1.00 25.91 401 GLN B O 1
ATOM 10406 N N . ALA B 1 402 ? 179.369 145.639 136.140 1.00 28.31 402 ALA B N 1
ATOM 10407 C CA . ALA B 1 402 ? 178.674 145.815 134.870 1.00 28.31 402 ALA B CA 1
ATOM 10408 C C . ALA B 1 402 ? 177.196 146.120 135.072 1.00 28.31 402 ALA B C 1
ATOM 10409 O O . ALA B 1 402 ? 176.616 146.900 134.309 1.00 28.31 402 ALA B O 1
ATOM 10416 N N . GLU B 1 403 ? 176.573 145.524 136.086 1.00 29.62 403 GLU B N 1
ATOM 10417 C CA . GLU B 1 403 ? 175.151 145.712 136.340 1.00 29.62 403 GLU B CA 1
ATOM 10418 C C . GLU B 1 403 ? 174.858 146.714 137.448 1.00 29.62 403 GLU B C 1
ATOM 10419 O O . GLU B 1 403 ? 173.764 147.285 137.472 1.00 29.62 403 GLU B O 1
ATOM 10431 N N . THR B 1 404 ? 175.804 146.945 138.360 1.00 24.90 404 THR B N 1
ATOM 10432 C CA . THR B 1 404 ? 175.542 147.718 139.565 1.00 24.90 404 THR B CA 1
ATOM 10433 C C . THR B 1 404 ? 176.245 149.066 139.619 1.00 24.90 404 THR B C 1
ATOM 10434 O O . THR B 1 404 ? 175.820 149.926 140.395 1.00 24.90 404 THR B O 1
ATOM 10445 N N . LEU B 1 405 ? 177.295 149.275 138.830 1.00 23.16 405 LEU B N 1
ATOM 10446 C CA . LEU B 1 405 ? 178.134 150.456 138.960 1.00 23.16 405 LEU B CA 1
ATOM 10447 C C . LEU B 1 405 ? 178.308 151.146 137.616 1.00 23.16 405 LEU B C 1
ATOM 10448 O O . LEU B 1 405 ? 178.267 150.512 136.559 1.00 23.16 405 LEU B O 1
ATOM 10464 N N . GLN B 1 406 ? 178.500 152.461 137.676 1.00 24.90 406 GLN B N 1
ATOM 10465 C CA . GLN B 1 406 ? 178.854 153.223 136.492 1.00 24.90 406 GLN B CA 1
ATOM 10466 C C . GLN B 1 406 ? 180.292 152.912 136.076 1.00 24.90 406 GLN B C 1
ATOM 10467 O O . GLN B 1 406 ? 181.115 152.523 136.908 1.00 24.90 406 GLN B O 1
ATOM 10481 N N . PRO B 1 407 ? 180.627 153.095 134.795 1.00 24.23 407 PRO B N 1
ATOM 10482 C CA . PRO B 1 407 ? 182.001 152.801 134.355 1.00 24.23 407 PRO B CA 1
ATOM 10483 C C . PRO B 1 407 ? 183.064 153.576 135.110 1.00 24.23 407 PRO B C 1
ATOM 10484 O O . PRO B 1 407 ? 184.191 153.086 135.251 1.00 24.23 407 PRO B O 1
ATOM 10495 N N . SER B 1 408 ? 182.741 154.775 135.597 1.00 26.56 408 SER B N 1
ATOM 10496 C CA . SER B 1 408 ? 183.749 155.610 136.240 1.00 26.56 408 SER B CA 1
ATOM 10497 C C . SER B 1 408 ? 184.400 154.895 137.417 1.00 26.56 408 SER B C 1
ATOM 10498 O O . SER B 1 408 ? 185.601 155.058 137.664 1.00 26.56 408 SER B O 1
ATOM 10506 N N . VAL B 1 409 ? 183.627 154.096 138.153 1.00 23.79 409 VAL B N 1
ATOM 10507 C CA . VAL B 1 409 ? 184.122 153.424 139.348 1.00 23.79 409 VAL B CA 1
ATOM 10508 C C . VAL B 1 409 ? 184.464 151.961 139.083 1.00 23.79 409 VAL B C 1
ATOM 10509 O O . VAL B 1 409 ? 184.782 151.226 140.022 1.00 23.79 409 VAL B O 1
ATOM 10522 N N . TRP B 1 410 ? 184.407 151.519 137.829 1.00 24.78 410 TRP B N 1
ATOM 10523 C CA . TRP B 1 410 ? 184.876 150.185 137.495 1.00 24.78 410 TRP B CA 1
ATOM 10524 C C . TRP B 1 410 ? 186.374 150.074 137.757 1.00 24.78 410 TRP B C 1
ATOM 10525 O O . TRP B 1 410 ? 187.082 151.072 137.909 1.00 24.78 410 TRP B O 1
ATOM 10546 N N . PHE B 1 411 ? 186.858 148.836 137.805 1.00 27.98 411 PHE B N 1
ATOM 10547 C CA . PHE B 1 411 ? 188.294 148.612 137.889 1.00 27.98 411 PHE B CA 1
ATOM 10548 C C . PHE B 1 411 ? 188.979 149.241 136.683 1.00 27.98 411 PHE B C 1
ATOM 10549 O O . PHE B 1 411 ? 188.598 148.992 135.536 1.00 27.98 411 PHE B O 1
ATOM 10566 N N . GLY B 1 412 ? 189.993 150.059 136.947 1.00 33.07 412 GLY B N 1
ATOM 10567 C CA . GLY B 1 412 ? 190.651 150.819 135.908 1.00 33.07 412 GLY B CA 1
ATOM 10568 C C . GLY B 1 412 ? 189.980 152.129 135.561 1.00 33.07 412 GLY B C 1
ATOM 10569 O O . GLY B 1 412 ? 190.477 152.846 134.683 1.00 33.07 412 GLY B O 1
ATOM 10573 N N . GLY B 1 413 ? 188.868 152.465 136.215 1.00 31.96 413 GLY B N 1
ATOM 10574 C CA . GLY B 1 413 ? 188.185 153.710 135.944 1.00 31.96 413 GLY B CA 1
ATOM 10575 C C . GLY B 1 413 ? 188.819 154.897 136.645 1.00 31.96 413 GLY B C 1
ATOM 10576 O O . GLY B 1 413 ? 189.722 154.769 137.470 1.00 31.96 413 GLY B O 1
ATOM 10580 N N . ARG B 1 414 ? 188.316 156.083 136.297 1.00 34.56 414 ARG B N 1
ATOM 10581 C CA . ARG B 1 414 ? 188.880 157.317 136.831 1.00 34.56 414 ARG B CA 1
ATOM 10582 C C . ARG B 1 414 ? 188.676 157.424 138.338 1.00 34.56 414 ARG B C 1
ATOM 10583 O O . ARG B 1 414 ? 189.595 157.815 139.067 1.00 34.56 414 ARG B O 1
ATOM 10604 N N . GLU B 1 415 ? 187.483 157.081 138.822 1.00 30.28 415 GLU B N 1
ATOM 10605 C CA . GLU B 1 415 ? 187.091 157.329 140.202 1.00 30.28 415 GLU B CA 1
ATOM 10606 C C . GLU B 1 415 ? 187.159 156.081 141.075 1.00 30.28 415 GLU B C 1
ATOM 10607 O O . GLU B 1 415 ? 186.701 156.115 142.221 1.00 30.28 415 GLU B O 1
ATOM 10619 N N . HIS B 1 416 ? 187.719 154.985 140.564 1.00 26.47 416 HIS B N 1
ATOM 10620 C CA . HIS B 1 416 ? 187.783 153.750 141.341 1.00 26.47 416 HIS B CA 1
ATOM 10621 C C . HIS B 1 416 ? 188.637 153.929 142.592 1.00 26.47 416 HIS B C 1
ATOM 10622 O O . HIS B 1 416 ? 188.194 153.640 143.712 1.00 26.47 416 HIS B O 1
ATOM 10636 N N . VAL B 1 417 ? 189.863 154.423 142.419 1.00 28.84 417 VAL B N 1
ATOM 10637 C CA . VAL B 1 417 ? 190.784 154.546 14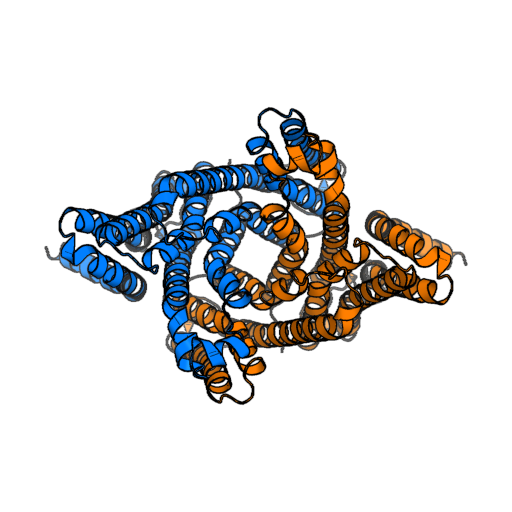3.543 1.00 28.84 417 VAL B CA 1
ATOM 10638 C C . VAL B 1 417 ? 190.285 155.587 144.536 1.00 28.84 417 VAL B C 1
ATOM 10639 O O . VAL B 1 417 ? 190.386 155.400 145.754 1.00 28.84 417 VAL B O 1
ATOM 10652 N N . LEU B 1 418 ? 189.757 156.707 144.038 1.00 26.76 418 LEU B N 1
ATOM 10653 C CA . LEU B 1 418 ? 189.248 157.734 144.939 1.00 26.76 418 LEU B CA 1
ATOM 10654 C C . LEU B 1 418 ? 188.070 157.214 145.752 1.00 26.76 418 LEU B C 1
ATOM 10655 O O . LEU B 1 418 ? 187.964 157.492 146.951 1.00 26.76 418 LEU B O 1
ATOM 10671 N N . MET B 1 419 ? 187.171 156.461 145.115 1.00 20.33 419 MET B N 1
ATOM 10672 C CA . MET B 1 419 ? 186.043 155.886 145.839 1.00 20.33 419 MET B CA 1
ATOM 10673 C C . MET B 1 419 ? 186.520 154.900 146.897 1.00 20.33 419 MET B C 1
ATOM 10674 O O . MET B 1 419 ? 186.016 154.894 148.029 1.00 20.33 419 MET B O 1
ATOM 10688 N N . PHE B 1 420 ? 187.493 154.055 146.546 1.00 21.00 420 PHE B N 1
ATOM 10689 C CA . PHE B 1 420 ? 188.018 153.110 147.524 1.00 21.00 420 PHE B CA 1
ATOM 10690 C C . PHE B 1 420 ? 188.645 153.836 148.706 1.00 21.00 420 PHE B C 1
ATOM 10691 O O . PHE B 1 420 ? 188.436 153.449 149.861 1.00 21.00 420 PHE B O 1
ATOM 10708 N N . ALA B 1 421 ? 189.421 154.887 148.439 1.00 21.81 421 ALA B N 1
ATOM 10709 C CA . ALA B 1 421 ? 190.020 155.655 149.525 1.00 21.81 421 ALA B CA 1
ATOM 10710 C C . ALA B 1 421 ? 188.950 156.301 150.395 1.00 21.81 421 ALA B C 1
ATOM 10711 O O . ALA B 1 421 ? 189.044 156.284 151.628 1.00 21.81 421 ALA B O 1
ATOM 10718 N N . LYS B 1 422 ? 187.920 156.868 149.767 1.00 19.93 422 LYS B N 1
ATOM 10719 C CA . LYS B 1 422 ? 186.857 157.522 150.519 1.00 19.93 422 LYS B CA 1
ATOM 10720 C C . LYS B 1 422 ? 186.149 156.539 151.439 1.00 19.93 422 LYS B C 1
ATOM 10721 O O . LYS B 1 422 ? 185.831 156.872 152.586 1.00 19.93 422 LYS B O 1
ATOM 10740 N N . LEU B 1 423 ? 185.887 155.325 150.955 1.00 17.56 423 LEU B N 1
ATOM 10741 C CA . LEU B 1 423 ? 185.166 154.352 151.764 1.00 17.56 423 LEU B CA 1
ATOM 10742 C C . LEU B 1 423 ? 186.065 153.556 152.704 1.00 17.56 423 LEU B C 1
ATOM 10743 O O . LEU B 1 423 ? 185.543 152.881 153.597 1.00 17.56 423 LEU B O 1
ATOM 10759 N N . ALA B 1 424 ? 187.385 153.610 152.533 1.00 18.33 424 ALA B N 1
ATOM 10760 C CA . ALA B 1 424 ? 188.311 152.906 153.408 1.00 18.33 424 ALA B CA 1
ATOM 10761 C C . ALA B 1 424 ? 189.033 153.827 154.383 1.00 18.33 424 ALA B C 1
ATOM 10762 O O . ALA B 1 424 ? 189.798 153.340 155.220 1.00 18.33 424 ALA B O 1
ATOM 10769 N N . LEU B 1 425 ? 188.814 155.139 154.297 1.00 21.13 425 LEU B N 1
ATOM 10770 C CA . LEU B 1 425 ? 189.458 156.062 155.225 1.00 21.13 425 LEU B CA 1
ATOM 10771 C C . LEU B 1 425 ? 189.077 155.758 156.671 1.00 21.13 425 LEU B C 1
ATOM 10772 O O . LEU B 1 425 ? 189.931 155.403 157.491 1.00 21.13 425 LEU B O 1
ATOM 10788 N N . TYR B 1 426 ? 187.794 155.897 157.004 1.00 18.55 426 TYR B N 1
ATOM 10789 C CA . TYR B 1 426 ? 187.376 155.732 158.394 1.00 18.55 426 TYR B CA 1
ATOM 10790 C C . TYR B 1 426 ? 187.715 154.359 158.959 1.00 18.55 426 TYR B C 1
ATOM 10791 O O . TYR B 1 426 ? 188.180 154.296 160.110 1.00 18.55 426 TYR B O 1
ATOM 10809 N N . PRO B 1 427 ? 187.490 153.247 158.254 1.00 18.94 427 PRO B N 1
ATOM 10810 C CA . PRO B 1 427 ? 187.905 151.949 158.811 1.00 18.94 427 PRO B CA 1
ATOM 10811 C C . PRO B 1 427 ? 189.385 151.881 159.139 1.00 18.94 427 PRO B C 1
ATOM 10812 O O . PRO B 1 427 ? 189.757 151.378 160.206 1.00 18.94 427 PRO B O 1
ATOM 10823 N N . CYS B 1 428 ? 190.244 152.388 158.252 1.00 23.63 428 CYS B N 1
ATOM 10824 C CA . CYS B 1 428 ? 191.678 152.352 158.513 1.00 23.63 428 CYS B CA 1
ATOM 10825 C C . CYS B 1 428 ? 192.043 153.212 159.715 1.00 23.63 428 CYS B C 1
ATOM 10826 O O . CYS B 1 428 ? 192.873 152.816 160.539 1.00 23.63 428 CYS B O 1
ATOM 10834 N N . ALA B 1 429 ? 191.436 154.394 159.831 1.00 24.01 429 ALA B N 1
ATOM 10835 C CA . ALA B 1 429 ? 191.718 155.259 160.970 1.00 24.01 429 ALA B CA 1
ATOM 10836 C C . ALA B 1 429 ? 191.266 154.619 162.276 1.00 24.01 429 ALA B C 1
ATOM 10837 O O . ALA B 1 429 ? 191.985 154.664 163.284 1.00 24.01 429 ALA B O 1
ATOM 10844 N N . SER B 1 430 ? 190.073 154.021 162.281 1.00 23.57 430 SER B N 1
ATOM 10845 C CA . SER B 1 430 ? 189.592 153.347 163.481 1.00 23.57 430 SER B CA 1
ATOM 10846 C C . SER B 1 430 ? 190.501 152.186 163.855 1.00 23.57 430 SER B C 1
ATOM 10847 O O . SER B 1 430 ? 190.813 151.989 165.034 1.00 23.57 430 SER B O 1
ATOM 10855 N N . LEU B 1 431 ? 190.936 151.406 162.864 1.00 26.90 431 LEU B N 1
ATOM 10856 C CA . LEU B 1 431 ? 191.842 150.298 163.141 1.00 26.90 431 LEU B CA 1
ATOM 10857 C C . LEU B 1 431 ? 193.167 150.797 163.700 1.00 26.90 431 LEU B C 1
ATOM 10858 O O . LEU B 1 431 ? 193.721 150.202 164.631 1.00 26.90 431 LEU B O 1
ATOM 10874 N N . LEU B 1 432 ? 193.698 151.884 163.136 1.00 33.75 432 LEU B N 1
ATOM 10875 C CA . LEU B 1 432 ? 194.961 152.426 163.624 1.00 33.75 432 LEU B CA 1
ATOM 10876 C C . LEU B 1 432 ? 194.832 152.900 165.064 1.00 33.75 432 LEU B C 1
ATOM 10877 O O . LEU B 1 432 ? 195.707 152.631 165.895 1.00 33.75 432 LEU B O 1
ATOM 10893 N N . ALA B 1 433 ? 193.745 153.606 165.382 1.00 35.26 433 ALA B N 1
ATOM 10894 C CA . ALA B 1 433 ? 193.534 154.051 166.756 1.00 35.26 433 ALA B CA 1
ATOM 10895 C C . ALA B 1 433 ? 193.368 152.866 167.702 1.00 35.26 433 ALA B C 1
ATOM 10896 O O . ALA B 1 433 ? 193.898 152.872 168.821 1.00 35.26 433 ALA B O 1
ATOM 10903 N N . PHE B 1 434 ? 192.631 151.839 167.272 1.00 34.69 434 PHE B N 1
ATOM 10904 C CA . PHE B 1 434 ? 192.434 150.662 168.110 1.00 34.69 434 PHE B CA 1
ATOM 10905 C C . PHE B 1 434 ? 193.757 149.954 168.376 1.00 34.69 434 PHE B C 1
ATOM 10906 O O . PHE B 1 434 ? 194.017 149.508 169.499 1.00 34.69 434 PHE B O 1
ATOM 10923 N N . ALA B 1 435 ? 194.605 149.841 167.353 1.00 38.92 435 ALA B N 1
ATOM 10924 C CA . ALA B 1 435 ? 195.919 149.235 167.540 1.00 38.92 435 ALA B CA 1
ATOM 10925 C C . ALA B 1 435 ? 196.792 150.086 168.453 1.00 38.92 435 ALA B C 1
ATOM 10926 O O . ALA B 1 435 ? 197.547 149.552 169.274 1.00 38.92 435 ALA B O 1
ATOM 10933 N N . SER B 1 436 ? 196.710 151.411 168.317 1.00 42.25 436 SER B N 1
ATOM 10934 C CA . SER B 1 436 ? 197.472 152.294 169.192 1.00 42.25 436 SER B CA 1
ATOM 10935 C C . SER B 1 436 ? 197.062 152.110 170.646 1.00 42.25 436 SER B C 1
ATOM 10936 O O . SER B 1 436 ? 197.912 152.107 171.544 1.00 42.25 436 SER B O 1
ATOM 10944 N N . THR B 1 437 ? 195.761 151.957 170.897 1.00 42.09 437 THR B N 1
ATOM 10945 C CA . THR B 1 437 ? 195.300 151.769 172.269 1.00 42.09 437 THR B CA 1
ATOM 10946 C C . THR B 1 437 ? 195.971 150.568 172.925 1.00 42.09 437 THR B C 1
ATOM 10947 O O . THR B 1 437 ? 196.147 150.548 174.148 1.00 42.09 437 THR B O 1
ATOM 10958 N N . CYS B 1 438 ? 196.353 149.563 172.136 1.00 44.69 438 CYS B N 1
ATOM 10959 C CA . CYS B 1 438 ? 197.017 148.382 172.672 1.00 44.69 438 CYS B CA 1
ATOM 10960 C C . CYS B 1 438 ? 198.534 148.501 172.669 1.00 44.69 438 CYS B C 1
ATOM 10961 O O . CYS B 1 438 ? 199.192 147.935 173.550 1.00 44.69 438 CYS B O 1
ATOM 10969 N N . LEU B 1 439 ? 199.106 149.222 171.701 1.00 47.41 439 LEU B N 1
ATOM 10970 C CA . LEU B 1 439 ? 200.552 149.326 171.563 1.00 47.41 439 LEU B CA 1
ATOM 10971 C C . LEU B 1 439 ? 201.117 150.672 171.990 1.00 47.41 439 LEU B C 1
ATOM 10972 O O . LEU B 1 439 ? 202.303 150.744 172.326 1.00 47.41 439 LEU B O 1
ATOM 10988 N N . LEU B 1 440 ? 200.311 151.729 171.982 1.00 49.72 440 LEU B N 1
ATOM 10989 C CA . LEU B 1 440 ? 200.726 153.074 172.370 1.00 49.72 440 LEU B CA 1
ATOM 10990 C C . LEU B 1 440 ? 199.703 153.676 173.323 1.00 49.72 440 LEU B C 1
ATOM 10991 O O . LEU B 1 440 ? 199.213 154.792 173.138 1.00 49.72 440 LEU B O 1
ATOM 11007 N N . SER B 1 441 ? 199.366 152.912 174.364 1.00 50.79 441 SER B N 1
ATOM 11008 C CA . SER B 1 441 ? 198.295 153.296 175.279 1.00 50.79 441 SER B CA 1
ATOM 11009 C C . SER B 1 441 ? 198.471 154.720 175.795 1.00 50.79 441 SER B C 1
ATOM 11010 O O . SER B 1 441 ? 197.514 155.500 175.835 1.00 50.79 441 SER B O 1
ATOM 11018 N N . ARG B 1 442 ? 199.692 155.076 176.197 1.00 54.62 442 ARG B N 1
ATOM 11019 C CA . ARG B 1 442 ? 199.907 156.381 176.815 1.00 54.62 442 ARG B CA 1
ATOM 11020 C C . ARG B 1 442 ? 199.563 157.523 175.866 1.00 54.62 442 ARG B C 1
ATOM 11021 O O . ARG B 1 442 ? 199.197 158.614 176.318 1.00 54.62 442 ARG B O 1
ATOM 11042 N N . PHE B 1 443 ? 199.671 157.298 174.556 1.00 52.17 443 PHE B N 1
ATOM 11043 C CA . PHE B 1 443 ? 199.346 158.314 173.564 1.00 52.17 443 PHE B CA 1
ATOM 11044 C C . PHE B 1 443 ? 198.028 158.055 172.844 1.00 52.17 443 PHE B C 1
ATOM 11045 O O . PHE B 1 443 ? 197.689 158.808 171.925 1.00 52.17 443 PHE B O 1
ATOM 11062 N N . SER B 1 444 ? 197.287 157.016 173.232 1.00 46.12 444 SER B N 1
ATOM 11063 C CA . SER B 1 444 ? 196.145 156.571 172.438 1.00 46.12 444 SER B CA 1
ATOM 11064 C C . SER B 1 444 ? 195.031 157.612 172.407 1.00 46.12 444 SER B C 1
ATOM 11065 O O . SER B 1 444 ? 194.400 157.828 171.369 1.00 46.12 444 SER B O 1
ATOM 11073 N N . VAL B 1 445 ? 194.758 158.255 173.543 1.00 43.60 445 VAL B N 1
ATOM 11074 C CA . VAL B 1 445 ? 193.675 159.238 173.596 1.00 43.60 445 VAL B CA 1
ATOM 11075 C C . VAL B 1 445 ? 194.009 160.438 172.716 1.00 43.60 445 VAL B C 1
ATOM 11076 O O . VAL B 1 445 ? 193.160 160.958 171.974 1.00 43.60 445 VAL B O 1
ATOM 11089 N N . GLY B 1 446 ? 195.257 160.898 172.793 1.00 42.81 446 GLY B N 1
ATOM 11090 C CA . GLY B 1 446 ? 195.685 161.983 171.928 1.00 42.81 446 GLY B CA 1
ATOM 11091 C C . GLY B 1 446 ? 195.621 161.601 170.464 1.00 42.81 446 GLY B C 1
ATOM 11092 O O . GLY B 1 446 ? 195.251 162.412 169.614 1.00 42.81 446 GLY B O 1
ATOM 11096 N N . ILE B 1 447 ? 195.984 160.356 170.150 1.00 41.43 447 ILE B N 1
ATOM 11097 C CA . ILE B 1 447 ? 195.883 159.875 168.774 1.00 41.43 447 ILE B CA 1
ATOM 11098 C C . ILE B 1 447 ? 194.428 159.875 168.324 1.00 41.43 447 ILE B C 1
ATOM 11099 O O . ILE B 1 447 ? 194.112 160.199 167.176 1.00 41.43 447 ILE B O 1
ATOM 11115 N N . PHE B 1 448 ? 193.521 159.499 169.226 1.00 36.62 448 PHE B N 1
ATOM 11116 C CA . PHE B 1 448 ? 192.099 159.502 168.904 1.00 36.62 448 PHE B CA 1
ATOM 11117 C C . PHE B 1 448 ? 191.619 160.906 168.557 1.00 36.62 448 PHE B C 1
ATOM 11118 O O . PHE B 1 448 ? 190.928 161.112 167.553 1.00 36.62 448 PHE B O 1
ATOM 11135 N N . HIS B 1 449 ? 191.981 161.890 169.382 1.00 41.04 449 HIS B N 1
ATOM 11136 C CA . HIS B 1 449 ? 191.574 163.265 169.096 1.00 41.04 449 HIS B CA 1
ATOM 11137 C C . HIS B 1 449 ? 192.214 163.775 167.806 1.00 41.04 449 HIS B C 1
ATOM 11138 O O . HIS B 1 449 ? 191.562 164.450 166.991 1.00 41.04 449 HIS B O 1
ATOM 11152 N N . LEU B 1 450 ? 193.491 163.453 167.598 1.00 38.67 450 LEU B N 1
ATOM 11153 C CA . LEU B 1 450 ? 194.166 163.852 166.372 1.00 38.67 450 LEU B CA 1
ATOM 11154 C C . LEU B 1 450 ? 193.479 163.249 165.157 1.00 38.67 450 LEU B C 1
ATOM 11155 O O . LEU B 1 450 ? 193.381 163.892 164.111 1.00 38.67 450 LEU B O 1
ATOM 11171 N N . MET B 1 451 ? 192.994 162.013 165.278 1.00 35.26 451 MET B N 1
ATOM 11172 C CA . MET B 1 451 ? 192.249 161.390 164.190 1.00 35.26 451 MET B CA 1
ATOM 11173 C C . MET B 1 451 ? 190.920 162.099 163.963 1.00 35.26 451 MET B C 1
ATOM 11174 O O . MET B 1 451 ? 190.517 162.332 162.816 1.00 35.26 451 MET B O 1
ATOM 11188 N N . GLN B 1 452 ? 190.218 162.437 165.047 1.00 34.57 452 GLN B N 1
ATOM 11189 C CA . GLN B 1 452 ? 188.972 163.183 164.914 1.00 34.57 452 GLN B CA 1
ATOM 11190 C C . GLN B 1 452 ? 189.178 164.489 164.166 1.00 34.57 452 GLN B C 1
ATOM 11191 O O . GLN B 1 452 ? 188.273 164.934 163.452 1.00 34.57 452 GLN B O 1
ATOM 11205 N N . ILE B 1 453 ? 190.343 165.116 164.316 1.00 34.46 453 ILE B N 1
ATOM 11206 C CA . ILE B 1 453 ? 190.636 166.335 163.562 1.00 34.46 453 ILE B CA 1
ATOM 11207 C C . ILE B 1 453 ? 191.071 166.002 162.137 1.00 34.46 453 ILE B C 1
ATOM 11208 O O . ILE B 1 453 ? 190.696 166.695 161.185 1.00 34.46 453 ILE B O 1
ATOM 11224 N N . ALA B 1 454 ? 191.868 164.944 161.983 1.00 30.84 454 ALA B N 1
ATOM 11225 C CA . ALA B 1 454 ? 192.532 164.677 160.711 1.00 30.84 454 ALA B CA 1
ATOM 11226 C C . ALA B 1 454 ? 191.562 164.158 159.658 1.00 30.84 454 ALA B C 1
ATOM 11227 O O . ALA B 1 454 ? 191.598 164.594 158.502 1.00 30.84 454 ALA B O 1
ATOM 11234 N N . VAL B 1 455 ? 190.694 163.215 160.033 1.00 25.72 455 VAL B N 1
ATOM 11235 C CA . VAL B 1 455 ? 189.843 162.556 159.038 1.00 25.72 455 VAL B CA 1
ATOM 11236 C C . VAL B 1 455 ? 189.035 163.569 158.234 1.00 25.72 455 VAL B C 1
ATOM 11237 O O . VAL B 1 455 ? 188.979 163.441 156.999 1.00 25.72 455 VAL B O 1
ATOM 11250 N N . PRO B 1 456 ? 188.384 164.565 158.842 1.00 24.80 456 PRO B N 1
ATOM 11251 C CA . PRO B 1 456 ? 187.717 165.590 158.021 1.00 24.80 456 PRO B CA 1
ATOM 11252 C C . PRO B 1 456 ? 188.665 166.303 157.072 1.00 24.80 456 PRO B C 1
ATOM 11253 O O . PRO B 1 456 ? 188.299 166.575 155.921 1.00 24.80 456 PRO B O 1
ATOM 11264 N N . CYS B 1 457 ? 189.886 166.603 157.521 1.00 30.23 457 CYS B N 1
ATOM 11265 C CA . CYS B 1 457 ? 190.859 167.246 156.643 1.00 30.23 457 CYS B CA 1
ATOM 11266 C C . CYS B 1 457 ? 191.246 166.330 155.489 1.00 30.23 457 CYS B C 1
ATOM 11267 O O . CYS B 1 457 ? 191.412 166.790 154.354 1.00 30.23 457 CYS B O 1
ATOM 11275 N N . ALA B 1 458 ? 191.404 165.033 155.761 1.00 26.95 458 ALA B N 1
ATOM 11276 C CA . ALA B 1 458 ? 191.714 164.089 154.693 1.00 26.95 458 ALA B CA 1
ATOM 11277 C C . ALA B 1 458 ? 190.583 164.017 153.677 1.00 26.95 458 ALA B C 1
ATOM 11278 O O . ALA B 1 458 ? 190.828 163.985 152.465 1.00 26.95 458 ALA B O 1
ATOM 11285 N N . PHE B 1 459 ? 189.334 163.985 154.148 1.00 21.71 459 PHE B N 1
ATOM 11286 C CA . PHE B 1 459 ? 188.207 164.053 153.224 1.00 21.71 459 PHE B CA 1
ATOM 11287 C C . PHE B 1 459 ? 188.249 165.332 152.403 1.00 21.71 459 PHE B C 1
ATOM 11288 O O . PHE B 1 459 ? 187.919 165.319 151.213 1.00 21.71 459 PHE B O 1
ATOM 11305 N N . LEU B 1 460 ? 188.649 166.442 153.024 1.00 25.02 460 LEU B N 1
ATOM 11306 C CA . LEU B 1 460 ? 188.723 167.712 152.312 1.00 25.02 460 LEU B CA 1
ATOM 11307 C C . LEU B 1 460 ? 189.778 167.678 151.210 1.00 25.02 460 LEU B C 1
ATOM 11308 O O . LEU B 1 460 ? 189.552 168.202 150.114 1.00 25.02 460 LEU B O 1
ATOM 11324 N N . LEU B 1 461 ? 190.934 167.070 151.480 1.00 28.40 461 LEU B N 1
ATOM 11325 C CA . LEU B 1 461 ? 192.048 167.027 150.540 1.00 28.40 461 LEU B CA 1
ATOM 11326 C C . LEU B 1 461 ? 192.268 165.626 149.976 1.00 28.40 461 LEU B C 1
ATOM 11327 O O . LEU B 1 461 ? 193.394 165.261 149.631 1.00 28.40 461 LEU B O 1
ATOM 11343 N N . LEU B 1 462 ? 191.203 164.831 149.879 1.00 27.59 462 LEU B N 1
ATOM 11344 C CA . LEU B 1 462 ? 191.360 163.436 149.483 1.00 27.59 462 LEU B CA 1
ATOM 11345 C C . LEU B 1 462 ? 191.904 163.309 148.065 1.00 27.59 462 LEU B C 1
ATOM 11346 O O . LEU B 1 462 ? 192.752 162.453 147.796 1.00 27.59 462 LEU B O 1
ATOM 11362 N N . ARG B 1 463 ? 191.417 164.138 147.141 1.00 32.36 463 ARG B N 1
ATOM 11363 C CA . ARG B 1 463 ? 191.831 164.012 145.747 1.00 32.36 463 ARG B CA 1
ATOM 11364 C C . ARG B 1 463 ? 193.326 164.276 145.590 1.00 32.36 463 ARG B C 1
ATOM 11365 O O . ARG B 1 463 ? 194.038 163.516 144.920 1.00 32.36 463 ARG B O 1
ATOM 11386 N N . LEU B 1 464 ? 193.819 165.355 146.202 1.00 36.63 464 LEU B N 1
ATOM 11387 C CA . LEU B 1 464 ? 195.239 165.676 146.100 1.00 36.63 464 LEU B CA 1
ATOM 11388 C C . LEU B 1 464 ? 196.095 164.595 146.746 1.00 36.63 464 LEU B C 1
ATOM 11389 O O . LEU B 1 464 ? 197.144 164.222 146.210 1.00 36.63 464 LEU B O 1
ATOM 11405 N N . LEU B 1 465 ? 195.669 164.089 147.904 1.00 36.09 465 LEU B N 1
ATOM 11406 C CA . LEU B 1 465 ? 196.420 163.028 148.568 1.00 36.09 465 LEU B CA 1
ATOM 11407 C C . LEU B 1 465 ? 196.462 161.766 147.715 1.00 36.09 465 LEU B C 1
ATOM 11408 O O . LEU B 1 465 ? 197.501 161.102 147.622 1.00 36.09 465 LEU B O 1
ATOM 11424 N N . VAL B 1 466 ? 195.337 161.416 147.088 1.00 37.22 466 VAL B N 1
ATOM 11425 C CA . VAL B 1 466 ? 195.295 160.238 146.226 1.00 37.22 466 VAL B CA 1
ATOM 11426 C C . VAL B 1 466 ? 196.238 160.416 145.045 1.00 37.22 466 VAL B C 1
ATOM 11427 O O . VAL B 1 466 ? 196.987 159.502 144.681 1.00 37.22 466 VAL B O 1
ATOM 11440 N N . GLY B 1 467 ? 196.206 161.595 144.420 1.00 46.10 467 GLY B N 1
ATOM 11441 C CA . GLY B 1 467 ? 197.116 161.850 143.315 1.00 46.10 467 GLY B CA 1
ATOM 11442 C C . GLY B 1 467 ? 198.570 161.773 143.737 1.00 46.10 467 GLY B C 1
ATOM 11443 O O . GLY B 1 467 ? 199.407 161.206 143.028 1.00 46.10 467 GLY B O 1
ATOM 11447 N N . LEU B 1 468 ? 198.890 162.341 144.901 1.00 49.78 468 LEU B N 1
ATOM 11448 C CA . LEU B 1 468 ? 200.259 162.303 145.402 1.00 49.78 468 LEU B CA 1
ATOM 11449 C C . LEU B 1 468 ? 200.712 160.870 145.640 1.00 49.78 468 LEU B C 1
ATOM 11450 O O . LEU B 1 468 ? 201.824 160.487 145.261 1.00 49.78 468 LEU B O 1
ATOM 11466 N N . ALA B 1 469 ? 199.862 160.061 146.277 1.00 51.08 469 ALA B N 1
ATOM 11467 C CA . ALA B 1 469 ? 200.223 158.672 146.538 1.00 51.08 469 ALA B CA 1
ATOM 11468 C C . ALA B 1 469 ? 200.400 157.898 145.239 1.00 51.08 469 ALA B C 1
ATOM 11469 O O . ALA B 1 469 ? 201.333 157.095 145.104 1.00 51.08 469 ALA B O 1
ATOM 11476 N N . LEU B 1 470 ? 199.510 158.122 144.269 1.00 50.37 470 LEU B N 1
ATOM 11477 C CA . LEU B 1 470 ? 199.627 157.429 142.992 1.00 50.37 470 LEU B CA 1
ATOM 11478 C C . LEU B 1 470 ? 200.927 157.795 142.291 1.00 50.37 470 LEU B C 1
ATOM 11479 O O . LEU B 1 470 ? 201.627 156.919 141.773 1.00 50.37 470 LEU B O 1
ATOM 11495 N N . ALA B 1 471 ? 201.275 159.084 142.272 1.00 56.97 471 ALA B N 1
ATOM 11496 C CA . ALA B 1 471 ? 202.527 159.495 141.644 1.00 56.97 471 ALA B CA 1
ATOM 11497 C C . ALA B 1 471 ? 203.729 158.917 142.382 1.00 56.97 471 ALA B C 1
ATOM 11498 O O . ALA B 1 471 ? 204.700 158.473 141.754 1.00 56.97 471 ALA B O 1
ATOM 11505 N N . THR B 1 472 ? 203.684 158.916 143.716 1.00 58.41 472 THR B N 1
ATOM 11506 C CA . THR B 1 472 ? 204.794 158.383 144.497 1.00 58.41 472 THR B CA 1
ATOM 11507 C C . THR B 1 472 ? 205.010 156.905 144.205 1.00 58.41 472 THR B C 1
ATOM 11508 O O . THR B 1 472 ? 206.151 156.455 144.054 1.00 58.41 472 THR B O 1
ATOM 11519 N N . LEU B 1 473 ? 203.925 156.131 144.126 1.00 58.97 473 LEU B N 1
ATOM 11520 C CA . LEU B 1 473 ? 204.068 154.720 143.789 1.00 58.97 473 LEU B CA 1
ATOM 11521 C C . LEU B 1 473 ? 204.478 154.535 142.333 1.00 58.97 473 LEU B C 1
ATOM 11522 O O . LEU B 1 473 ? 205.163 153.560 142.002 1.00 58.97 473 LEU B O 1
ATOM 11538 N N . ARG B 1 474 ? 204.074 155.455 141.455 1.00 60.87 474 ARG B N 1
ATOM 11539 C CA . ARG B 1 474 ? 204.481 155.380 140.056 1.00 60.87 474 ARG B CA 1
ATOM 11540 C C . ARG B 1 474 ? 205.990 155.531 139.920 1.00 60.87 474 ARG B C 1
ATOM 11541 O O . ARG B 1 474 ? 206.644 154.757 139.211 1.00 60.87 474 ARG B O 1
ATOM 11562 N N . VAL B 1 475 ? 206.564 156.529 140.596 1.00 61.58 475 VAL B N 1
ATOM 11563 C CA . VAL B 1 475 ? 208.011 156.715 140.536 1.00 61.58 475 VAL B CA 1
ATOM 11564 C C . VAL B 1 475 ? 208.723 155.574 141.253 1.00 61.58 475 VAL B C 1
ATOM 11565 O O . VAL B 1 475 ? 209.787 155.117 140.816 1.00 61.58 475 VAL B O 1
ATOM 11578 N N . LEU B 1 476 ? 208.157 155.097 142.356 1.00 61.96 476 LEU B N 1
ATOM 11579 C CA . LEU B 1 476 ? 208.748 153.994 143.105 1.00 61.96 476 LEU B CA 1
ATOM 11580 C C . LEU B 1 476 ? 208.521 152.671 142.381 1.00 61.96 476 LEU B C 1
ATOM 11581 O O . LEU B 1 476 ? 209.153 151.663 142.698 1.00 61.96 476 LEU B O 1
#

GO terms:
  GO:0005267 potassium channel activity (F, IDA)
  GO:0035752 lysosomal lumen pH elevation (P, IDA)
  GO:0005764 lysosome (C, IDA)
  GO:0005765 lysosomal membrane (C, IDA)
  GO:0005768 endosome (C, IDA)
  GO:0010008 endosome membrane (C, IDA)
  GO:0015252 proton channel activity (F, IDA)
  GO:1902600 proton transmembrane transport (P, IDA)
  GO:0071805 potassium ion transmembrane transport (P, IDA)
  GO:0022841 potassium ion leak channel activity (F, IDA)
  GO:0050544 arachidonate binding (F, IDA)
  GO:0005765 lysosomal membrane (C, EXP)
  GO:0010008 endosome membrane (C, EXP)
  GO:0005515 protein binding (F, IPI)
  GO:0005765 lysosomal membrane (C, HDA)

Solvent-accessible surface area: 32753 Å² total; per-residue (Å²): 122,31,77,15,124,16,0,25,51,2,0,1,26,1,2,2,18,3,0,5,4,10,2,31,18,2,10,71,14,135,76,39,103,70,76,156,117,58,214,70,37,113,187,82,14,58,70,82,57,50,18,6,56,86,2,0,72,40,0,10,98,12,7,12,45,0,2,133,14,11,50,24,2,24,81,0,20,21,35,0,1,26,35,1,15,43,0,2,29,22,1,1,32,6,1,8,11,18,14,0,42,63,42,17,95,137,44,103,41,0,86,106,46,34,61,68,9,68,109,35,17,37,81,19,30,63,103,0,56,39,56,0,102,140,77,78,102,2,17,9,120,138,69,99,110,66,17,29,53,122,8,3,27,31,3,0,9,12,0,0,0,26,1,2,1,12,13,0,37,36,2,6,69,93,27,34,16,78,74,135,35,10,150,131,166,36,106,47,43,6,92,40,4,29,79,65,18,24,66,91,36,112,4,0,92,16,0,8,42,4,0,3,10,2,1,1,4,1,2,4,1,3,56,33,5,104,81,2,34,97,47,2,4,97,31,5,12,64,0,0,3,48,0,0,13,0,0,15,1,6,33,28,16,36,34,161,27,140,65,111,170,29,37,31,105,37,1,70,61,1,1,53,30,0,56,57,0,2,50,43,2,26,33,0,2,74,39,1,21,130,116,41,56,103,5,0,68,74,17,0,78,127,84,25,203,43,29,62,10,2,105,24,8,3,10,38,12,7,83,16,1,107,126,1,72,43,7,2,76,144,84,55,198,101,0,39,44,50,0,83,121,14,49,127,42,6,43,63,22,6,97,86,12,128,134,84,23,37,121,49,78,42,56,126,188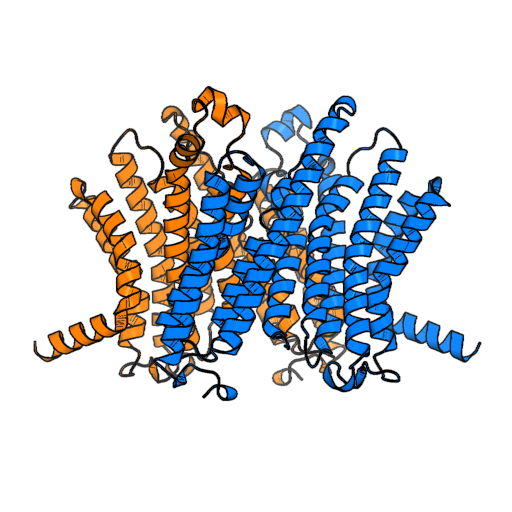,121,162,122,28,78,15,124,14,0,25,51,1,0,1,27,2,2,2,18,2,0,5,3,9,2,31,18,2,10,71,16,131,77,37,104,68,76,156,117,58,215,69,37,113,189,83,15,59,70,82,58,52,17,6,56,88,2,0,71,38,0,9,98,14,8,12,43,0,2,134,15,10,49,25,1,25,82,0,19,21,36,0,0,27,35,1,15,42,0,2,30,22,1,1,32,5,1,8,12,19,14,0,40,65,42,17,95,136,45,103,42,0,85,109,45,34,61,69,10,70,108,34,15,37,82,19,30,65,102,0,56,39,55,0,102,138,76,79,104,2,17,9,117,136,69,95,110,66,16,28,52,122,9,2,26,32,3,0,8,11,0,0,0,27,1,2,1,11,12,1,38,36,3,6,69,93,27,34,15,78,74,135,35,10,150,129,165,36,106,48,42,6,90,41,5,30,80,67,17,24,66,91,37,111,4,0,95,14,0,9,42,4,0,3,9,1,1,0,3,0,2,3,0,2,58,30,6,103,82,2,34,96,48,2,4,96,31,5,10,61,0,0,4,47,0,0,12,0,0,17,1,6,34,29,16,36,35,160,27,143,65,112,170,28,36,30,103,37,2,72,61,1,1,53,31,0,55,59,0,2,50,41,3,28,32,0,2,75,39,1,22,132,115,42,54,102,4,0,69,73,16,0,76,127,83,26,203,43,29,62,9,2,105,24,10,3,10,39,13,7,81,16,1,106,124,1,73,44,7,2,79,144,84,55,199,104,0,39,44,50,1,83,121,13,49,126,42,7,43,63,22,6,97,89,14,128,135,84,23,35,120,49,76,43,57,127,186,122,162

Foldseek 3Di:
DAFCQVLLLVLLLLLLCLLLVLLLVLQPQDDDPDCVCVVVSVVVNVVSLVLSLVSNVVSLVLLQVVQVLCLFQGGDDDVLSVLSVVLSVLSSCLSVLSVVCVVCVPDVVSVVVNVVSVVSNVVSSVVSVVVCVVVVVRTDPVNVQFGDLSSLLSNLVSLLVCLLCVLVVVCVVPQDDDCVCCCPVVVVDPPVSVVVCVLSVQLSVLLNLLSVLLNVLVVVLSVFWPIGGPLLSVLLSQLSSLNSCLSVLSSQCSDDDPDLVSNLVSLLVNLVSQLRNLVSVLVSNVVCLVPCVRTGDQQCHVVHVCVQLSNCSSCVSNVLSVVLNVCCVVVVVCSSVSSVVSSVVSVVCVVCVVVVSVVVVVVVVVD/DAFCQVLLLVLLLLLLCLLLVLLLVLQPQDDDPDCVCVVVSVVVNVVSLVLSLVSNVVSLVLLQVVQVLCLFQGGDDDVLSVLSVVLSVLSSCLSVLSVVCVVCVPDVVSVVVNVVSVVSNVVSSVVSVVVCVVVVVRTDPVNVQFGDLSSLLSNLVSLLVCLLCVLVVVCVVPQDDDCVCCCPVVVVDPPVSVVVCVLSVQLSVLLNLLSVLLNVLVVVLSVFWPIGGPLLSVLLSQLSSLNSCLSVLSSQCSDDDPDLVSNLVSLLVNLVSQLRNLVSVLVSNVVCLVPCVRTGDQQCHVVHVCVQLSNCSSCVSNVLSVVLNVCCVVVVVCSSVSSVVSSVVSVVCVVCVVVVSVVVVVVVVVD

Secondary structure (DSSP, 8-state):
-B--HHHHHHHHHHHHHHHTGGGHHHHT----S-GGGHHHHHHHHHHHHHHHHHHHHHHHHHHHHHHHHHHH--SB-HHHHHHHHHHHHHHTTHHHHHHHHHH-TT-HHHHHHHHHHHHHHHHHHHHHHHHHHHSGGGS-GGG---B-HHHHHHHHHHHHHHHHHHHHHHHHHH-SPPTTHHHHTTTT-HHHHHHTTHHHHHHHHHHHHHHHHHHHHHHHHHTTBS-B-HHHHHHHHHHHHHHTTHHHHHHHTTS--SSHHHHHHHHHHHHHHHHHHHHHHHHHHHHHHTTHHHHB-GGGSTTSSSHHHHHHHHHHHHHHHHHHHHHHHHSHHHHHHHHHHHHHHHHHHHHTHHHHHHHHHHHHHH-/-B--HHHHHHHHHHHHHHHTGGGHHHHT----S-GGGHHHHHHHHHHHHHHHHHHHHHHHHHHHHHHHHHHH--SB-HHHHHHHHHHHHHHTTHHHHHHHHHH-TT-HHHHHHHHHHHHHHHHHHHHHHHHHHHSGGGS-GGG---B-HHHHHHHHHHHHHHHHHHHHHHHHHH-SPPTTHHHHTTTT-HHHHHHTTHHHHHHHHHHHHHHHHHHHHHHHHHTTBS-B-HHHHHHHHHHHHHHTTHHHHHHHTTS--SSHHHHHHHHHHHHHHHHHHHHHHHHHHHHHHTTHHHHB-GGGSTTSSSHHHHHHHHHHHHHHHHHHHHHHHHSHHHHHHHHHHHHHHHHHHHHTHHHHHHHHHHHHHH-

Organism: Homo sapiens (NCBI:txid9606)

Radius of gyration: 26.49 Å; Cα contacts (8 Å, |Δi|>4): 904; chains: 2; bounding box: 91×56×60 Å

InterPro domains:
  IPR010617 Endosomal/lysosomal proton channel TMEM175-like [PF06736] (35-124)
  IPR010617 Endosomal/lysosomal proton channel TMEM175-like [PF06736] (260-356)

Sequence (734 aa):
IQCSQRMLSFSDALLSIIATVMILPVTHTEISPEQQFDRSVQRLLATRIAVYLMTFLIVTVAWAAHTRLFQVVGKTDDTLALLNLACMMTITFLPYTFSLMVTFPDVPLGIFLFCVCVIAIGVVQALIVGYAFHFPHLLSPQIQEPLSKERVEAFSDGVYAIVATLLILDICEDNVPDPKDVKERFSGSLVAALSATGPRFLAYFGSFATVGLLWFAHHSLFLHVRKATRAMGLLNTLSLAFVGGLPLAYQQTSAFARQPRDELERVRVSCTIIFLASIFQLAMWTTALLHQAETLQPSVWFGGREHVLMFAKLALYPCASLLAFASTCLLSRFSVGIFHLMQIAVPCAFLLLRLLVGLALATLRVLIQCSQRMLSFSDALLSIIATVMILPVTHTEISPEQQFDRSVQRLLATRIAVYLMTFLIVTVAWAAHTRLFQVVGKTDDTLALLNLACMMTITFLPYTFSLMVTFPDVPLGIFLFCVCVIAIGVVQALIVGYAFHFPHLLSPQIQEPLSKERVEAFSDGVYAIVATLLILDICEDNVPDPKDVKERFSGSLVAALSATGPRFLAYFGSFATVGLLWFAHHSLFLHVRKATRAMGLLNTLSLAFVGGLPLAYQQTSAFARQPRDELERVRVSCTIIFLASIFQLAMWTTALLHQAETLQPSVWFGGREHVLMFAKLALYPCASLLAFASTCLLSRFSVGIFHLMQIAVPCAFLLLRLLVGLALATLRVL

B-factor: mean 26.64, std 14.12, range [8.18, 68.75]

Nearest PDB structures (foldseek):
  7unl-assembly1_A  TM=1.003E+00  e=4.948E-49  Homo sapiens
  8dhm-assembly1_A  TM=1.001E+00  e=3.223E-46  Homo sapiens
  8vic-assembly1_B  TM=9.988E-01  e=2.870E-43  Homo sapiens
  8fy5-assembly1_A  TM=9.951E-01  e=3.431E-43  Homo sapiens
  7unm-assembly1_A  TM=9.510E-01  e=3.129E-41  Homo sapiens